Protein AF-A0A521FEJ8-F1 (afdb_monomer_lite)

pLDDT: mean 87.34, std 11.85, range [45.84, 98.75]

Organism: NCBI:txid686389

Structure (mmCIF, N/CA/C/O backbone):
data_AF-A0A521FEJ8-F1
#
_entry.id   AF-A0A521FEJ8-F1
#
loop_
_atom_site.group_PDB
_atom_site.id
_atom_site.type_symbol
_atom_site.label_atom_id
_atom_site.label_alt_id
_atom_site.label_comp_id
_atom_site.label_asym_id
_atom_site.label_entity_id
_atom_site.label_seq_id
_atom_site.pdbx_PDB_ins_code
_atom_site.Cartn_x
_atom_site.Cartn_y
_atom_site.Cartn_z
_atom_site.occupancy
_atom_site.B_iso_or_equiv
_atom_site.auth_seq_id
_atom_site.auth_comp_id
_atom_site.auth_asym_id
_atom_site.auth_atom_id
_atom_site.pdbx_PDB_model_num
ATOM 1 N N . MET A 1 1 ? 13.722 -21.629 2.566 1.00 54.31 1 MET A N 1
ATOM 2 C CA . MET A 1 1 ? 12.621 -22.321 1.866 1.00 54.31 1 MET A CA 1
ATOM 3 C C . MET A 1 1 ? 12.353 -21.639 0.532 1.00 54.31 1 MET A C 1
ATOM 5 O O . MET A 1 1 ? 12.164 -20.430 0.525 1.00 54.31 1 MET A O 1
ATOM 9 N N . ALA A 1 2 ? 12.322 -22.404 -0.556 1.00 74.06 2 ALA A N 1
ATOM 10 C CA . ALA A 1 2 ? 12.070 -21.953 -1.915 1.00 74.06 2 ALA A CA 1
ATOM 11 C C . ALA A 1 2 ? 10.689 -21.308 -2.023 1.00 74.06 2 ALA A C 1
ATOM 13 O O . ALA A 1 2 ? 9.806 -21.593 -1.206 1.00 74.06 2 ALA A O 1
ATOM 14 N N . TYR A 1 3 ? 10.480 -20.465 -3.036 1.00 86.44 3 TYR A N 1
ATOM 15 C CA . TYR A 1 3 ? 9.153 -19.925 -3.337 1.00 86.44 3 TYR A CA 1
ATOM 16 C C . TYR A 1 3 ? 8.088 -21.032 -3.392 1.00 86.44 3 TYR A C 1
ATOM 18 O O . TYR A 1 3 ? 8.299 -22.107 -3.963 1.00 86.44 3 TYR A O 1
ATOM 26 N N . ARG A 1 4 ? 6.902 -20.755 -2.843 1.00 90.31 4 ARG A N 1
ATOM 27 C CA . ARG A 1 4 ? 5.759 -21.670 -2.906 1.00 90.31 4 ARG A CA 1
ATOM 28 C C . ARG A 1 4 ? 5.108 -21.569 -4.284 1.00 90.31 4 ARG A C 1
ATOM 30 O O . ARG A 1 4 ? 4.279 -20.691 -4.519 1.00 90.31 4 ARG A O 1
ATOM 37 N N . ARG A 1 5 ? 5.475 -22.478 -5.189 1.00 91.31 5 ARG A N 1
ATOM 38 C CA . ARG A 1 5 ? 4.920 -22.562 -6.548 1.00 91.31 5 ARG A CA 1
ATOM 39 C C . ARG A 1 5 ? 3.644 -23.399 -6.581 1.00 91.31 5 ARG A C 1
ATOM 41 O O . ARG A 1 5 ? 3.703 -24.622 -6.573 1.00 91.31 5 ARG A O 1
ATOM 48 N N . THR A 1 6 ? 2.489 -22.740 -6.584 1.00 93.19 6 THR A N 1
ATOM 49 C CA . THR A 1 6 ? 1.164 -23.392 -6.485 1.00 93.19 6 THR A CA 1
ATOM 50 C C . THR A 1 6 ? 0.128 -22.633 -7.302 1.00 9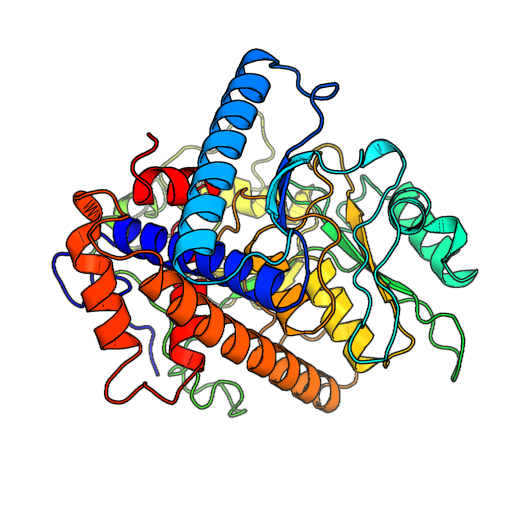3.19 6 THR A C 1
ATOM 52 O O . THR A 1 6 ? 0.289 -21.435 -7.519 1.00 93.19 6 THR A O 1
ATOM 55 N N . SER A 1 7 ? -0.930 -23.310 -7.761 1.00 91.19 7 SER A N 1
ATOM 56 C CA . SER A 1 7 ? -1.916 -22.687 -8.664 1.00 91.19 7 SER A CA 1
ATOM 57 C C . SER A 1 7 ? -2.621 -21.478 -8.033 1.00 91.19 7 SER A C 1
ATOM 59 O O . SER A 1 7 ? -2.854 -20.491 -8.727 1.00 91.19 7 SER A O 1
ATOM 61 N N . GLY A 1 8 ? -2.920 -21.547 -6.729 1.00 94.12 8 GLY A N 1
ATOM 62 C CA . GLY A 1 8 ? -3.510 -20.471 -5.935 1.00 94.12 8 GLY A CA 1
ATOM 63 C C . GLY A 1 8 ? -2.588 -19.956 -4.819 1.00 94.12 8 GLY A C 1
ATOM 64 O O . GLY A 1 8 ? -1.640 -20.612 -4.385 1.00 94.12 8 GLY A O 1
ATOM 65 N N . ILE A 1 9 ? -2.899 -18.770 -4.305 1.00 95.69 9 ILE A N 1
ATOM 66 C CA . ILE A 1 9 ? -2.306 -18.183 -3.096 1.00 95.69 9 ILE A CA 1
ATOM 67 C C . ILE A 1 9 ? -2.738 -18.944 -1.826 1.00 95.69 9 ILE A C 1
ATOM 69 O O . ILE A 1 9 ? -1.960 -19.048 -0.883 1.00 95.69 9 ILE A O 1
ATOM 73 N N . LEU A 1 10 ? -3.950 -19.493 -1.781 1.00 94.44 10 LEU A N 1
ATOM 74 C CA . LEU A 1 10 ? -4.471 -20.249 -0.635 1.00 94.44 10 LEU A CA 1
ATOM 75 C C . LEU A 1 10 ? -4.538 -21.752 -0.899 1.00 94.44 10 LEU A C 1
ATOM 77 O O . LEU A 1 10 ? -4.493 -22.542 0.042 1.00 94.44 10 LEU A O 1
ATOM 81 N N . THR A 1 11 ? -4.653 -22.155 -2.163 1.00 90.69 11 THR A N 1
ATOM 82 C CA . THR A 1 11 ? -4.883 -23.550 -2.546 1.00 90.69 11 THR A CA 1
ATOM 83 C C . THR A 1 11 ? -3.835 -24.070 -3.528 1.00 90.69 11 THR A C 1
ATOM 85 O O . THR A 1 11 ? -3.294 -23.345 -4.363 1.00 90.69 11 THR A O 1
ATOM 88 N N . ASP A 1 12 ? -3.549 -25.370 -3.448 1.00 84.75 12 ASP A N 1
ATOM 89 C CA . ASP A 1 12 ? -2.502 -25.988 -4.267 1.00 84.75 12 ASP A CA 1
ATOM 90 C C . ASP A 1 12 ? -2.942 -26.247 -5.725 1.00 84.75 12 ASP A C 1
ATOM 92 O O . ASP A 1 12 ? -2.097 -26.338 -6.620 1.00 84.75 12 ASP A O 1
ATOM 96 N N . GLY A 1 13 ? -4.252 -26.312 -6.011 1.00 79.12 13 GLY A N 1
ATOM 97 C CA . GLY A 1 13 ? -4.770 -26.612 -7.351 1.00 79.12 13 GLY A CA 1
ATOM 98 C C . GLY A 1 13 ? -6.197 -26.126 -7.619 1.00 79.12 13 GLY A C 1
ATOM 99 O O . GLY A 1 13 ? -7.051 -26.161 -6.738 1.00 79.12 13 GLY A O 1
ATOM 100 N N . GLY A 1 14 ? -6.462 -25.727 -8.869 1.00 71.38 14 GLY A N 1
ATOM 101 C CA . GLY A 1 14 ? -7.812 -25.482 -9.402 1.00 71.38 14 GLY A CA 1
ATOM 102 C C . GLY A 1 14 ? -8.480 -24.152 -9.031 1.00 71.38 14 GLY A C 1
ATOM 103 O O . GLY A 1 14 ? -9.570 -23.894 -9.537 1.00 71.38 14 GLY A O 1
ATOM 104 N N . ALA A 1 15 ? -7.857 -23.316 -8.197 1.00 79.00 15 ALA A N 1
ATOM 105 C CA . ALA A 1 15 ? -8.370 -21.989 -7.858 1.00 79.00 15 ALA A CA 1
ATOM 106 C C . ALA A 1 15 ? -7.774 -20.880 -8.734 1.00 79.00 15 ALA A C 1
ATOM 108 O O . ALA A 1 15 ? -6.679 -21.014 -9.281 1.00 79.00 15 ALA A O 1
ATOM 109 N N . ASP A 1 16 ? -8.508 -19.772 -8.837 1.00 93.94 16 ASP A N 1
ATOM 110 C CA . ASP A 1 16 ? -8.041 -18.537 -9.462 1.00 93.94 16 ASP A CA 1
ATOM 111 C C . ASP A 1 16 ? -7.324 -17.676 -8.402 1.00 93.94 16 ASP A C 1
ATOM 113 O O . ASP A 1 16 ? -7.986 -17.156 -7.494 1.00 93.94 16 ASP A O 1
ATOM 117 N N . PRO A 1 17 ? -5.995 -17.473 -8.496 1.00 95.69 17 PRO A N 1
ATOM 118 C CA . PRO A 1 17 ? -5.260 -16.664 -7.526 1.00 95.69 17 PRO A CA 1
ATOM 119 C C . PRO A 1 17 ? -5.724 -15.206 -7.496 1.00 95.69 17 PRO A C 1
ATOM 121 O O . PRO A 1 17 ? -5.493 -14.521 -6.501 1.00 95.69 17 PRO A O 1
ATOM 124 N N . LYS A 1 18 ? -6.410 -14.711 -8.536 1.00 96.75 18 LYS A N 1
ATOM 125 C CA . LYS A 1 18 ? -7.034 -13.386 -8.500 1.00 96.75 18 LYS A CA 1
ATOM 126 C C . LYS A 1 18 ? -8.193 -13.337 -7.509 1.00 96.75 18 LYS A C 1
ATOM 128 O O . LYS A 1 18 ? -8.285 -12.368 -6.757 1.00 96.75 18 LYS A O 1
ATOM 133 N N . LEU A 1 19 ? -9.042 -14.367 -7.477 1.00 97.50 19 LEU A N 1
ATOM 134 C CA . LEU A 1 19 ? -10.151 -14.440 -6.522 1.00 97.50 19 LEU A CA 1
ATOM 135 C C . LEU A 1 19 ? -9.631 -14.551 -5.085 1.00 97.50 19 LEU A C 1
ATOM 137 O O . LEU A 1 19 ? -10.103 -13.852 -4.191 1.00 97.50 19 LEU A O 1
ATOM 141 N N . GLU A 1 20 ? -8.607 -15.374 -4.871 1.00 98.00 20 GLU A N 1
ATOM 142 C CA . GLU A 1 20 ? -7.985 -15.514 -3.555 1.00 98.00 20 GLU A CA 1
ATOM 143 C C . GLU A 1 20 ? -7.291 -14.214 -3.112 1.00 98.00 20 GLU A C 1
ATOM 145 O O . GLU A 1 20 ? -7.468 -13.788 -1.970 1.00 98.00 20 GLU A O 1
ATOM 150 N N . ALA A 1 21 ? -6.572 -13.528 -4.012 1.00 98.31 21 ALA A N 1
ATOM 151 C CA . ALA A 1 21 ? -5.960 -12.229 -3.727 1.00 98.31 21 ALA A CA 1
ATOM 152 C C . ALA A 1 21 ? -7.004 -11.163 -3.360 1.00 98.31 21 ALA A C 1
ATOM 154 O O . ALA A 1 21 ? -6.829 -10.426 -2.389 1.00 98.31 21 ALA A O 1
ATOM 155 N N . ASP A 1 22 ? -8.106 -11.095 -4.111 1.00 98.56 22 ASP A N 1
ATOM 156 C CA . ASP A 1 22 ? -9.224 -10.197 -3.824 1.00 98.56 22 ASP A CA 1
ATOM 157 C C . ASP A 1 22 ? -9.793 -10.429 -2.427 1.00 98.56 22 ASP A C 1
ATOM 159 O O . ASP A 1 22 ? -9.964 -9.473 -1.667 1.00 98.56 22 ASP A O 1
ATOM 163 N N . TYR A 1 23 ? -10.045 -11.692 -2.077 1.00 98.44 23 TYR A N 1
ATOM 164 C CA . TYR A 1 23 ? -10.584 -12.056 -0.774 1.00 98.44 23 TYR A CA 1
ATOM 165 C C . TYR A 1 23 ? -9.613 -11.722 0.366 1.00 98.44 23 TYR A C 1
ATOM 167 O O . TYR A 1 23 ? -10.030 -11.125 1.357 1.00 98.44 23 TYR A O 1
ATOM 175 N N . ILE A 1 24 ? -8.317 -12.032 0.225 1.00 98.69 24 ILE A N 1
ATOM 176 C CA . ILE A 1 24 ? -7.289 -11.700 1.229 1.00 98.69 24 ILE A CA 1
ATOM 177 C C . ILE A 1 24 ? -7.232 -10.185 1.464 1.00 98.69 24 ILE A C 1
ATOM 179 O O . ILE A 1 24 ? -7.249 -9.737 2.613 1.00 98.69 24 ILE A O 1
ATOM 183 N N . VAL A 1 25 ? -7.201 -9.381 0.396 1.00 98.69 25 VAL A N 1
ATOM 184 C CA . VAL A 1 25 ? -7.160 -7.914 0.512 1.00 98.69 25 VAL A CA 1
ATOM 185 C C . VAL A 1 25 ? -8.455 -7.372 1.120 1.00 98.69 25 VAL A C 1
ATOM 187 O O . VAL A 1 25 ? -8.401 -6.521 2.010 1.00 98.69 25 VAL A O 1
ATOM 190 N N . ALA A 1 26 ? -9.619 -7.877 0.705 1.00 98.62 26 ALA A N 1
ATOM 191 C CA . ALA A 1 26 ? -10.900 -7.471 1.276 1.00 98.62 26 ALA A CA 1
ATOM 192 C C . ALA A 1 26 ? -10.999 -7.817 2.770 1.00 98.62 26 ALA A C 1
ATOM 194 O O . ALA A 1 26 ? -11.415 -6.971 3.565 1.00 98.62 26 ALA A O 1
ATOM 195 N N . ALA A 1 27 ? -10.553 -9.012 3.170 1.00 98.69 27 ALA A N 1
ATOM 196 C CA . ALA A 1 27 ? -10.467 -9.411 4.570 1.00 98.69 27 ALA A CA 1
ATOM 197 C C . ALA A 1 27 ? -9.534 -8.479 5.350 1.00 98.69 27 ALA A C 1
ATOM 199 O O . ALA A 1 27 ? -9.906 -7.996 6.416 1.00 98.69 27 ALA A O 1
ATOM 200 N N . ALA A 1 28 ? -8.364 -8.139 4.809 1.00 98.75 28 ALA A N 1
ATOM 201 C CA . ALA A 1 28 ? -7.461 -7.200 5.464 1.00 98.75 28 ALA A CA 1
ATOM 202 C C . ALA A 1 28 ? -8.104 -5.811 5.650 1.00 98.75 28 ALA A C 1
ATOM 204 O O . ALA A 1 28 ? -8.001 -5.243 6.734 1.00 98.75 28 ALA A O 1
ATOM 205 N N . ILE A 1 29 ? -8.818 -5.285 4.649 1.00 98.75 29 ILE A N 1
ATOM 206 C CA . ILE A 1 29 ? -9.489 -3.970 4.706 1.00 98.75 29 ILE A CA 1
ATOM 207 C C . ILE A 1 29 ? -10.642 -3.956 5.716 1.00 98.75 29 ILE A C 1
ATOM 209 O O . ILE A 1 29 ? -10.731 -3.045 6.548 1.00 98.75 29 ILE A O 1
ATOM 213 N N . VAL A 1 30 ? -11.517 -4.963 5.678 1.00 98.69 30 VAL A N 1
ATOM 214 C CA . VAL A 1 30 ? -12.636 -5.091 6.625 1.00 98.69 30 VAL A CA 1
ATOM 215 C C . VAL A 1 30 ? -12.107 -5.293 8.042 1.00 98.69 30 VAL A C 1
ATOM 217 O O . VAL A 1 30 ? -12.527 -4.600 8.968 1.00 98.69 30 VAL A O 1
ATOM 220 N N . GLY A 1 31 ? -11.132 -6.186 8.206 1.00 98.56 31 GLY A N 1
ATOM 221 C CA . GLY A 1 31 ? -10.492 -6.456 9.484 1.00 98.56 31 GLY A CA 1
ATOM 222 C C . GLY A 1 31 ? -9.792 -5.235 10.065 1.00 98.56 31 GLY A C 1
ATOM 223 O O . GLY A 1 31 ? -10.007 -4.914 11.229 1.00 98.56 31 GLY A O 1
ATOM 224 N N . HIS A 1 32 ? -9.023 -4.507 9.252 1.00 98.50 32 HIS A N 1
ATOM 225 C CA . HIS A 1 32 ? -8.397 -3.248 9.648 1.00 98.50 32 HIS A CA 1
ATOM 226 C C . HIS A 1 32 ? -9.447 -2.256 10.144 1.00 98.50 32 HIS A C 1
ATOM 228 O O . HIS A 1 32 ? -9.278 -1.673 11.211 1.00 98.50 32 HIS A O 1
ATOM 234 N N . SER A 1 33 ? -10.557 -2.115 9.415 1.00 98.38 33 SER A N 1
ATOM 235 C CA . SER A 1 33 ? -11.626 -1.186 9.786 1.00 98.38 33 SER A CA 1
ATOM 236 C C . SER A 1 33 ? -12.229 -1.527 11.153 1.00 98.38 33 SER A C 1
ATOM 238 O O . SER A 1 33 ? -12.376 -0.653 12.004 1.00 98.38 33 SER A O 1
ATOM 240 N N . ILE A 1 34 ? -12.512 -2.810 11.399 1.00 98.50 34 ILE A N 1
ATOM 241 C CA . ILE A 1 34 ? -13.022 -3.297 12.690 1.00 98.50 34 ILE A CA 1
ATOM 242 C C . ILE A 1 34 ? -12.008 -3.047 13.814 1.00 98.50 34 ILE A C 1
ATOM 244 O O . ILE A 1 34 ? -12.387 -2.615 14.902 1.00 98.50 34 ILE A O 1
ATOM 248 N N . GLU A 1 35 ? -10.720 -3.303 13.574 1.00 98.00 35 GLU A N 1
ATOM 249 C CA . GLU A 1 35 ? -9.681 -3.092 14.585 1.00 98.00 35 GLU A CA 1
ATOM 250 C C . GLU A 1 35 ? -9.444 -1.610 14.906 1.00 98.00 35 GLU A C 1
ATOM 252 O O . GLU A 1 35 ? -9.177 -1.289 16.063 1.00 98.00 35 GLU A O 1
ATOM 257 N N . GLN A 1 36 ? -9.587 -0.707 13.932 1.00 96.62 36 GLN A N 1
ATOM 258 C CA . GLN A 1 36 ? -9.546 0.739 14.178 1.00 96.62 36 GLN A CA 1
ATOM 259 C C . GLN A 1 36 ? -10.741 1.205 15.014 1.00 96.62 36 GLN A C 1
ATOM 261 O O . GLN A 1 36 ? -10.558 1.920 15.997 1.00 96.62 36 GLN A O 1
ATOM 266 N N . ILE A 1 37 ? -11.949 0.724 14.714 1.00 97.31 37 ILE A N 1
ATOM 267 C CA . ILE A 1 37 ? -13.138 1.061 15.509 1.00 97.31 37 ILE A CA 1
ATOM 268 C C . ILE A 1 37 ? -13.007 0.535 16.945 1.00 97.31 37 ILE A C 1
ATOM 270 O O . ILE A 1 37 ? -13.314 1.256 17.889 1.00 97.31 37 ILE A O 1
ATOM 274 N N . ARG A 1 38 ? -12.471 -0.679 17.143 1.00 96.19 38 ARG A N 1
ATOM 275 C CA . ARG A 1 38 ? -12.137 -1.201 18.487 1.00 96.19 38 ARG A CA 1
ATOM 276 C C . ARG A 1 38 ? -11.130 -0.327 19.236 1.00 96.19 38 ARG A C 1
ATOM 278 O O . ARG A 1 38 ? -11.119 -0.338 20.465 1.00 96.19 38 ARG A O 1
ATOM 285 N N . ALA A 1 39 ? -10.279 0.392 18.510 1.00 93.44 39 ALA A N 1
ATOM 286 C CA . ALA A 1 39 ? -9.331 1.355 19.055 1.00 93.44 39 ALA A CA 1
ATOM 287 C C . ALA A 1 39 ? -9.928 2.767 19.224 1.00 93.44 39 ALA A C 1
ATOM 289 O O . ALA A 1 39 ? -9.187 3.691 19.548 1.00 93.44 39 ALA A O 1
ATOM 290 N N . ASN A 1 40 ? -11.245 2.935 19.052 1.00 94.38 40 ASN A N 1
ATOM 291 C CA . ASN A 1 40 ? -11.958 4.215 19.081 1.00 94.38 40 ASN A CA 1
ATOM 292 C C . ASN A 1 40 ? -11.496 5.203 17.998 1.00 94.38 40 ASN A C 1
ATOM 294 O O . ASN A 1 40 ? -11.387 6.407 18.237 1.00 94.38 40 ASN A O 1
ATOM 298 N N . VAL A 1 41 ? -11.203 4.688 16.802 1.00 92.56 41 VAL A N 1
ATOM 299 C CA . VAL A 1 41 ? -10.754 5.477 15.651 1.00 92.56 41 VAL A CA 1
ATOM 300 C C . VAL A 1 41 ? -11.760 5.343 14.509 1.00 92.56 41 VAL A C 1
ATOM 302 O O . VAL A 1 41 ? -12.119 4.235 14.105 1.00 92.56 41 VAL A O 1
ATOM 305 N N . ASP A 1 42 ? -12.205 6.482 13.973 1.00 94.25 42 ASP A N 1
ATOM 306 C CA . ASP A 1 42 ? -13.001 6.515 12.745 1.00 94.25 42 ASP A CA 1
ATOM 307 C C . ASP A 1 42 ? -12.165 6.086 11.540 1.00 94.25 42 ASP A C 1
ATOM 309 O O . ASP A 1 42 ? -11.011 6.484 11.380 1.00 94.25 42 ASP A O 1
ATOM 313 N N . VAL A 1 43 ? -12.782 5.336 10.633 1.00 95.88 43 VAL A N 1
ATOM 314 C CA . VAL A 1 43 ? -12.124 4.864 9.416 1.00 95.88 43 VAL A CA 1
ATOM 315 C C . VAL A 1 43 ? -12.597 5.701 8.242 1.00 95.88 43 VAL A C 1
ATOM 317 O O . VAL A 1 43 ? -13.779 5.700 7.892 1.00 95.88 43 VAL A O 1
ATOM 320 N N . GLN A 1 44 ? -11.664 6.393 7.596 1.00 95.56 44 GLN A N 1
ATOM 321 C CA . GLN A 1 44 ? -11.921 7.098 6.347 1.00 95.56 44 GLN A CA 1
ATOM 322 C C . GLN A 1 44 ? -11.093 6.498 5.213 1.00 95.56 44 GLN A C 1
ATOM 324 O O . GLN A 1 44 ? -9.864 6.473 5.274 1.00 95.56 44 GLN A O 1
ATOM 329 N N . PHE A 1 45 ? -11.774 6.091 4.143 1.00 96.56 45 PHE A N 1
ATOM 330 C CA . PHE A 1 45 ? -11.135 5.827 2.860 1.00 96.56 45 PHE A CA 1
ATOM 331 C C . PHE A 1 45 ? -11.267 7.062 1.977 1.00 96.56 45 PHE A C 1
ATOM 333 O O . PHE A 1 45 ? -12.369 7.501 1.650 1.00 96.56 45 PHE A O 1
ATOM 340 N N . SER A 1 46 ? -10.127 7.628 1.616 1.00 93.31 46 SER A N 1
ATOM 341 C CA . SER A 1 46 ? -9.989 8.877 0.892 1.00 93.31 46 SER A CA 1
ATOM 342 C C . SER A 1 46 ? -9.772 8.650 -0.603 1.00 93.31 46 SER A C 1
ATOM 344 O O . SER A 1 46 ? -9.109 7.698 -1.020 1.00 93.31 46 SER A O 1
ATOM 346 N N . MET A 1 47 ? -10.274 9.574 -1.416 1.00 90.50 47 MET A N 1
ATOM 347 C CA . MET A 1 47 ? -9.868 9.753 -2.812 1.00 90.50 47 MET A CA 1
ATOM 348 C C . MET A 1 47 ? -9.425 11.196 -3.078 1.00 90.50 47 MET A C 1
ATOM 350 O O . MET A 1 47 ? -9.442 12.035 -2.177 1.00 90.50 47 MET A O 1
ATOM 354 N N . GLU A 1 48 ? -8.990 11.476 -4.303 1.00 83.88 48 GLU A N 1
ATOM 355 C CA . GLU A 1 48 ? -8.605 12.828 -4.728 1.00 83.88 48 GLU A CA 1
ATOM 356 C C . GLU A 1 48 ? -9.794 13.800 -4.622 1.00 83.88 48 GLU A C 1
ATOM 358 O O . GLU A 1 48 ? -10.926 13.382 -4.884 1.00 83.88 48 GLU A O 1
ATOM 363 N N . PRO A 1 49 ? -9.582 15.075 -4.252 1.00 81.25 49 PRO A N 1
ATOM 364 C CA . PRO A 1 49 ? -10.630 16.097 -4.283 1.00 81.25 49 PRO A CA 1
ATOM 365 C C . PRO A 1 49 ? -11.241 16.297 -5.686 1.00 81.25 49 PRO A C 1
ATOM 367 O O . PRO A 1 49 ? -10.567 16.132 -6.704 1.00 81.25 49 PRO A O 1
ATOM 370 N N . SER A 1 50 ? -12.530 16.659 -5.758 1.00 72.81 50 SER A N 1
ATOM 371 C CA . SER A 1 50 ? -13.279 16.794 -7.025 1.00 72.81 50 SER A CA 1
ATOM 372 C C . SER A 1 50 ? -12.748 17.881 -7.950 1.00 72.81 50 SER A C 1
ATOM 374 O O . SER A 1 50 ? -12.770 17.718 -9.171 1.00 72.81 50 SER A O 1
ATOM 376 N N . ASP A 1 51 ? -12.266 18.979 -7.368 1.00 63.19 51 ASP A N 1
ATOM 377 C CA . ASP A 1 51 ? -11.870 20.201 -8.080 1.00 63.19 51 ASP A CA 1
ATOM 378 C C . ASP A 1 51 ? -10.610 19.997 -8.941 1.00 63.19 51 ASP A C 1
ATOM 380 O O . ASP A 1 51 ? -10.177 20.888 -9.671 1.00 63.19 51 ASP A O 1
ATOM 384 N N . GLU A 1 52 ? -10.037 18.795 -8.885 1.00 58.78 52 GLU A N 1
ATOM 385 C CA . GLU A 1 52 ? -8.752 18.435 -9.464 1.00 58.78 52 GLU A CA 1
ATOM 386 C C . GLU A 1 52 ? -8.857 17.427 -10.614 1.00 58.78 52 GLU A C 1
ATOM 388 O O . GLU A 1 52 ? -7.855 17.134 -11.270 1.00 58.78 52 GLU A O 1
ATOM 393 N N . MET A 1 53 ? -10.053 16.901 -10.906 1.00 63.31 53 MET A N 1
ATOM 394 C CA . MET A 1 53 ? -10.206 15.874 -11.933 1.00 63.31 53 MET A CA 1
ATOM 395 C C . MET A 1 53 ? -10.627 16.438 -13.298 1.00 63.31 53 MET A C 1
ATOM 397 O O . MET A 1 53 ? -11.739 16.947 -13.442 1.00 63.31 53 MET A O 1
ATOM 401 N N . PRO A 1 54 ? -9.844 16.205 -14.375 1.00 63.59 54 PRO A N 1
ATOM 402 C CA . PRO A 1 54 ? -10.236 16.575 -15.740 1.00 63.59 54 PRO A CA 1
ATOM 403 C C . PRO A 1 54 ? -11.445 15.776 -16.266 1.00 63.59 54 PRO A C 1
ATOM 405 O O . PRO A 1 54 ? -11.919 16.019 -17.374 1.00 63.59 54 PRO A O 1
ATOM 408 N N . ARG A 1 55 ? -11.937 14.791 -15.499 1.00 79.19 55 ARG A N 1
ATOM 409 C CA . ARG A 1 55 ? -13.080 13.931 -15.833 1.00 79.19 55 ARG A CA 1
ATOM 410 C C . ARG A 1 55 ? -14.056 13.838 -14.648 1.00 79.19 55 ARG A C 1
ATOM 412 O O . ARG A 1 55 ? -14.006 12.840 -13.924 1.00 79.19 55 ARG A O 1
ATOM 419 N N . PRO A 1 56 ? -14.961 14.818 -14.465 1.00 82.12 56 PRO A N 1
ATOM 420 C CA . PRO A 1 56 ? -15.908 14.839 -13.342 1.00 82.12 56 PRO A CA 1
ATOM 421 C C . PRO A 1 56 ? -16.818 13.600 -13.296 1.00 82.12 56 PRO A C 1
ATOM 423 O O . PRO A 1 56 ? -17.127 13.099 -12.217 1.00 82.12 56 PRO A O 1
ATOM 426 N N . ASP A 1 57 ? -17.164 13.022 -14.449 1.00 87.69 57 ASP A N 1
ATOM 427 C CA . ASP A 1 57 ? -17.969 11.791 -14.521 1.00 87.69 57 ASP A CA 1
ATOM 428 C C . ASP A 1 57 ? -17.202 10.553 -14.035 1.00 87.69 57 ASP A C 1
ATOM 430 O O . ASP A 1 57 ? -17.780 9.587 -13.534 1.00 87.69 57 ASP A O 1
ATOM 434 N N . LYS A 1 58 ? -15.875 10.537 -14.223 1.00 88.25 58 LYS A N 1
ATOM 435 C CA . LYS A 1 58 ? -15.025 9.473 -13.681 1.00 88.25 58 LYS A CA 1
ATOM 436 C C . LYS A 1 58 ? -14.936 9.625 -12.167 1.00 88.25 58 LYS A C 1
ATOM 438 O O . LYS A 1 58 ? -15.162 8.644 -11.470 1.00 88.25 58 LYS A O 1
ATOM 443 N N . TRP A 1 59 ? -14.679 10.842 -11.691 1.00 90.00 59 TRP A N 1
ATOM 444 C CA . TRP A 1 59 ? -14.619 11.142 -10.264 1.00 90.00 59 TRP A CA 1
ATOM 445 C C . TRP A 1 59 ? -15.918 10.760 -9.547 1.00 90.00 59 TRP A C 1
ATOM 447 O O . TRP A 1 59 ? -15.878 10.005 -8.585 1.00 90.00 59 TRP A O 1
ATOM 457 N N . SER A 1 60 ? -17.071 11.186 -10.075 1.00 91.69 60 SER A N 1
ATOM 458 C CA . SER A 1 60 ? -18.385 10.926 -9.465 1.00 91.69 60 SER A CA 1
ATOM 459 C C . SER A 1 60 ? -18.682 9.430 -9.356 1.00 91.69 60 SER A C 1
ATOM 461 O O . SER A 1 60 ? -19.130 8.961 -8.317 1.00 91.69 60 SER A O 1
ATOM 463 N N . ARG A 1 61 ? -18.357 8.649 -10.397 1.00 93.00 61 ARG A N 1
ATOM 464 C CA . ARG A 1 61 ? -18.500 7.188 -10.342 1.00 93.00 61 ARG A CA 1
ATOM 465 C C . ARG A 1 61 ? -17.591 6.562 -9.293 1.00 93.00 61 ARG A C 1
ATOM 467 O O . ARG A 1 61 ? -18.040 5.697 -8.556 1.00 93.00 61 ARG A O 1
ATOM 474 N N . GLU A 1 62 ? -16.328 6.974 -9.225 1.00 92.81 62 GLU A N 1
ATOM 475 C CA . GLU A 1 62 ? -15.403 6.453 -8.213 1.00 92.81 62 GLU A CA 1
ATOM 476 C C . GLU A 1 62 ? -15.831 6.831 -6.791 1.00 92.81 62 GLU A C 1
ATOM 478 O O . GLU A 1 62 ? -15.710 6.012 -5.880 1.00 92.81 62 GLU A O 1
ATOM 483 N N . TRP A 1 63 ? -16.380 8.032 -6.615 1.00 95.19 63 TRP A N 1
ATOM 484 C CA . TRP A 1 63 ? -16.947 8.495 -5.355 1.00 95.19 63 TRP A CA 1
ATOM 485 C C . TRP A 1 63 ? -18.130 7.627 -4.918 1.00 95.19 63 TRP A C 1
ATOM 487 O O . TRP A 1 63 ? -18.114 7.090 -3.810 1.00 95.19 63 TRP A O 1
ATOM 497 N N . ASP A 1 64 ? -19.102 7.397 -5.804 1.00 96.69 64 ASP A N 1
ATOM 498 C CA . ASP A 1 64 ? -20.245 6.519 -5.528 1.00 96.69 64 ASP A CA 1
ATOM 499 C C . ASP A 1 64 ? -19.781 5.095 -5.192 1.00 96.69 64 ASP A C 1
ATOM 501 O O . ASP A 1 64 ? -20.275 4.462 -4.254 1.00 96.69 64 ASP A O 1
ATOM 505 N N . GLN A 1 65 ? -18.788 4.592 -5.931 1.00 97.38 65 GLN A N 1
ATOM 506 C CA . GLN A 1 65 ? -18.211 3.273 -5.698 1.00 97.38 65 GLN A CA 1
ATOM 507 C C . GLN A 1 65 ? -17.558 3.159 -4.317 1.00 97.38 65 GLN A C 1
ATOM 509 O O . GLN A 1 65 ? -17.736 2.142 -3.639 1.00 97.38 65 GLN A O 1
ATOM 514 N N . LEU A 1 66 ? -16.820 4.193 -3.904 1.00 97.56 66 LEU A N 1
ATOM 515 C CA . LEU A 1 66 ? -16.160 4.276 -2.606 1.00 97.56 66 LEU A CA 1
ATOM 516 C C . LEU A 1 66 ? -17.170 4.409 -1.463 1.00 97.56 66 LEU A C 1
ATOM 518 O O . LEU A 1 66 ? -17.015 3.743 -0.442 1.00 97.56 66 LEU A O 1
ATOM 522 N N . GLN A 1 67 ? -18.226 5.209 -1.643 1.00 98.19 67 GLN A N 1
ATOM 523 C CA . GLN A 1 67 ? -19.311 5.344 -0.670 1.00 98.19 67 GLN A CA 1
ATOM 52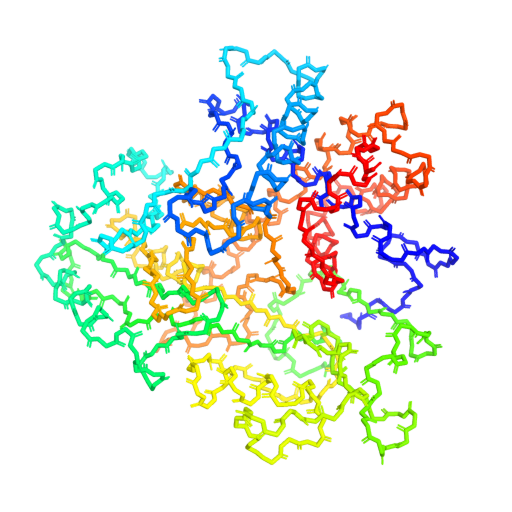4 C C . GLN A 1 67 ? -20.013 4.009 -0.413 1.00 98.19 67 GLN A C 1
ATOM 526 O O . GLN A 1 67 ? -20.184 3.626 0.744 1.00 98.19 67 GLN A O 1
ATOM 531 N N . GLN A 1 68 ? -20.369 3.276 -1.472 1.00 98.38 68 GLN A N 1
ATOM 532 C CA . GLN A 1 68 ? -21.001 1.958 -1.349 1.00 98.38 68 GLN A CA 1
ATOM 533 C C . GLN A 1 68 ? -20.096 0.960 -0.619 1.00 98.38 68 GLN A C 1
ATOM 535 O O . GLN A 1 68 ? -20.553 0.259 0.284 1.00 98.38 68 GLN A O 1
ATOM 540 N N . ALA A 1 69 ? -18.808 0.922 -0.977 1.00 98.44 69 ALA A N 1
ATOM 541 C CA . ALA A 1 69 ? -17.839 0.046 -0.327 1.00 98.44 69 ALA A CA 1
ATOM 542 C C . ALA A 1 69 ? -17.682 0.394 1.162 1.00 98.44 69 ALA A C 1
ATOM 544 O O . ALA A 1 69 ? -17.833 -0.482 2.010 1.00 98.44 69 ALA A O 1
ATOM 545 N N . ALA A 1 70 ? -17.462 1.670 1.499 1.00 98.50 70 ALA A N 1
ATOM 546 C CA . ALA A 1 70 ? -17.328 2.125 2.883 1.00 98.50 70 ALA A CA 1
ATOM 547 C C . ALA A 1 70 ? -18.589 1.829 3.712 1.00 98.50 70 ALA A C 1
ATOM 549 O O . ALA A 1 70 ? -18.487 1.331 4.832 1.00 98.50 70 ALA A O 1
ATOM 550 N N . GLN A 1 71 ? -19.778 2.058 3.142 1.00 98.44 71 GLN A N 1
ATOM 551 C CA . GLN A 1 71 ? -21.051 1.744 3.788 1.00 98.44 71 GLN A CA 1
ATOM 552 C C . GLN A 1 71 ? -21.178 0.245 4.081 1.00 98.44 71 GLN A C 1
ATOM 554 O O . GLN A 1 71 ? -21.540 -0.128 5.197 1.00 98.44 71 GLN A O 1
ATOM 559 N N . LYS A 1 72 ? -20.873 -0.622 3.108 1.00 98.44 72 LYS A N 1
ATOM 560 C CA . LYS A 1 72 ? -20.955 -2.077 3.286 1.00 98.44 72 LYS A CA 1
ATOM 561 C C . LYS A 1 72 ? -19.916 -2.584 4.293 1.00 98.44 72 LYS A C 1
ATOM 563 O O . LYS A 1 72 ? -20.266 -3.402 5.136 1.00 98.44 72 LYS A O 1
ATOM 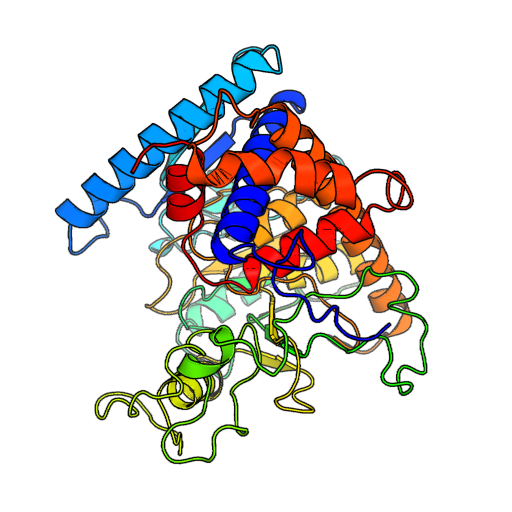568 N N . ILE A 1 73 ? -18.690 -2.052 4.291 1.00 98.62 73 ILE A N 1
ATOM 569 C CA . ILE A 1 73 ? -17.678 -2.363 5.319 1.00 98.62 73 ILE A CA 1
ATOM 570 C C . ILE A 1 73 ? -18.171 -1.942 6.711 1.00 98.62 73 ILE A C 1
ATOM 572 O O . ILE A 1 73 ? -18.068 -2.721 7.655 1.00 98.62 73 ILE A O 1
ATOM 576 N N . GLY A 1 74 ? -18.758 -0.748 6.846 1.00 98.19 74 GLY A N 1
ATOM 577 C CA . GLY A 1 74 ? -19.340 -0.281 8.108 1.00 98.19 74 GLY A CA 1
ATOM 578 C C . GLY A 1 74 ? -20.498 -1.155 8.602 1.00 98.19 74 GLY A C 1
ATOM 579 O O . GLY A 1 74 ? -20.605 -1.413 9.798 1.00 98.19 74 GLY A O 1
ATOM 580 N N . GLN A 1 75 ? -21.332 -1.670 7.691 1.00 98.06 75 GLN A N 1
ATOM 581 C CA . GLN A 1 75 ? -22.379 -2.642 8.027 1.00 98.06 75 GLN A CA 1
ATOM 582 C C . GLN A 1 75 ? -21.788 -3.952 8.553 1.00 98.06 75 GLN A C 1
ATOM 584 O O . GLN A 1 75 ? -22.267 -4.455 9.562 1.00 98.06 75 GLN A O 1
ATOM 589 N N . LEU A 1 76 ? -20.745 -4.481 7.905 1.00 98.06 76 LEU A N 1
ATOM 590 C CA . LEU A 1 76 ? -20.057 -5.690 8.369 1.00 98.06 76 LEU A CA 1
ATOM 591 C C . LEU A 1 76 ? -19.399 -5.476 9.736 1.00 98.06 76 LEU A C 1
ATOM 593 O O . LEU A 1 76 ? -19.515 -6.330 10.610 1.00 98.06 76 LEU A O 1
ATOM 597 N N . ALA A 1 77 ? -18.776 -4.317 9.959 1.00 97.81 77 ALA A N 1
ATOM 598 C CA . ALA A 1 77 ? -18.209 -3.976 11.259 1.00 97.81 77 ALA A CA 1
ATOM 599 C C . ALA A 1 77 ? -19.280 -3.951 12.363 1.00 97.81 77 ALA A C 1
ATOM 601 O O . ALA A 1 77 ? -19.072 -4.532 13.424 1.00 97.81 77 ALA A O 1
ATOM 602 N N . ALA A 1 78 ? -20.455 -3.379 12.088 1.00 97.38 78 ALA A N 1
ATOM 603 C CA . ALA A 1 78 ? -21.566 -3.328 13.039 1.00 97.38 78 ALA A CA 1
ATOM 604 C C . ALA A 1 78 ? -22.185 -4.704 13.366 1.00 97.38 78 ALA A C 1
ATOM 606 O O . ALA A 1 78 ? -22.894 -4.826 14.365 1.00 97.38 78 ALA A O 1
ATOM 607 N N . LEU A 1 79 ? -21.946 -5.733 12.542 1.00 95.81 79 LEU A N 1
ATOM 608 C CA . LEU A 1 79 ? -22.322 -7.116 12.864 1.00 95.81 79 LEU A CA 1
ATOM 609 C C . LEU A 1 79 ? -21.335 -7.767 13.845 1.00 95.81 79 LEU A C 1
ATOM 611 O O . LEU A 1 79 ? -21.735 -8.614 14.640 1.00 95.81 79 LEU A O 1
ATOM 615 N N . GLU A 1 80 ? -20.063 -7.367 13.801 1.00 95.75 80 GLU A N 1
ATOM 616 C CA . GLU A 1 80 ? -18.981 -7.962 14.594 1.00 95.75 80 GLU A CA 1
ATOM 617 C C . GLU A 1 80 ? -18.754 -7.269 15.943 1.00 95.75 80 GLU A C 1
ATOM 619 O O . GLU A 1 80 ? -18.273 -7.893 16.894 1.00 95.75 80 GLU A O 1
ATOM 624 N N . ILE A 1 81 ? -19.029 -5.966 16.027 1.00 96.75 81 ILE A N 1
ATOM 625 C CA . ILE A 1 81 ? -18.720 -5.142 17.199 1.00 96.75 81 ILE A CA 1
ATOM 626 C C . ILE A 1 81 ? -19.789 -4.081 17.466 1.00 96.75 81 ILE A C 1
ATOM 628 O O . ILE A 1 81 ? -20.516 -3.652 16.572 1.00 96.75 81 ILE A O 1
ATOM 632 N N . ASP A 1 82 ? -19.834 -3.604 18.712 1.00 96.12 82 ASP A N 1
ATOM 633 C CA . ASP A 1 82 ? -20.472 -2.326 19.020 1.00 96.12 82 ASP A CA 1
ATOM 634 C C . ASP A 1 82 ? -19.602 -1.200 18.453 1.00 96.12 82 ASP A C 1
ATOM 636 O O . ASP A 1 82 ? -18.437 -1.058 18.825 1.00 96.12 82 ASP A O 1
ATOM 640 N N . MET A 1 83 ? -20.171 -0.415 17.542 1.00 94.75 83 MET A N 1
ATOM 641 C CA . MET A 1 83 ? -19.471 0.672 16.863 1.00 94.75 83 MET A CA 1
ATOM 642 C C . MET A 1 83 ? -19.134 1.838 17.804 1.00 94.75 83 MET A C 1
ATOM 644 O O . MET A 1 83 ? -18.323 2.678 17.438 1.00 94.75 83 MET A O 1
ATOM 648 N N . GLN A 1 84 ? -19.767 1.942 18.983 1.00 93.19 84 GLN A N 1
ATOM 649 C CA . GLN A 1 84 ? -19.508 2.997 19.982 1.00 93.19 84 GLN A CA 1
ATOM 650 C C . GLN A 1 84 ? -19.578 4.439 19.434 1.00 93.19 84 GLN A C 1
ATOM 652 O O . GLN A 1 84 ? -18.970 5.360 19.971 1.00 93.19 84 GLN A O 1
ATOM 657 N N . GLY A 1 85 ? -20.359 4.653 18.370 1.00 94.12 85 GLY A N 1
ATOM 658 C CA . GLY A 1 85 ? -20.484 5.948 17.693 1.00 94.12 85 GLY A CA 1
ATOM 659 C C . GLY A 1 85 ? -19.430 6.223 16.615 1.00 94.12 85 GLY A C 1
ATOM 660 O O . GLY A 1 85 ? -19.549 7.236 15.930 1.00 94.12 85 GLY A O 1
ATOM 661 N N . HIS A 1 86 ? -18.463 5.326 16.419 1.00 97.12 86 HIS A N 1
ATOM 662 C CA . HIS A 1 86 ? -17.494 5.390 15.327 1.00 97.12 86 HIS A CA 1
ATOM 663 C C . HIS A 1 86 ? -18.073 4.872 14.011 1.00 97.12 86 HIS A C 1
ATOM 665 O O . HIS A 1 86 ? -19.098 4.182 13.974 1.00 97.12 86 HIS A O 1
ATOM 671 N N . SER A 1 87 ? -17.417 5.212 12.903 1.00 96.75 87 SER A N 1
ATOM 672 C CA . SER A 1 87 ? -17.920 4.898 11.566 1.00 96.75 87 SER A CA 1
ATOM 673 C C . SER A 1 87 ? -16.831 4.548 10.554 1.00 96.75 87 SER A C 1
ATOM 675 O O . SER A 1 87 ? -15.658 4.878 10.716 1.00 96.75 87 SER A O 1
ATOM 677 N N . VAL A 1 88 ? -17.261 3.887 9.475 1.00 97.94 88 VAL A N 1
ATOM 678 C CA . VAL A 1 88 ? -16.483 3.715 8.244 1.00 97.94 88 VAL A CA 1
ATOM 679 C C . VAL A 1 88 ? -17.109 4.605 7.180 1.00 97.94 88 VAL A C 1
ATOM 681 O O . VAL A 1 88 ? -18.307 4.495 6.908 1.00 97.94 88 VAL A O 1
ATOM 684 N N . ARG A 1 89 ? -16.323 5.502 6.582 1.00 97.44 89 ARG A N 1
ATOM 685 C CA . ARG A 1 89 ? -16.821 6.488 5.615 1.00 97.44 89 ARG A CA 1
ATOM 686 C C . ARG A 1 89 ? -15.884 6.687 4.431 1.00 97.44 89 ARG A C 1
ATOM 688 O O . ARG A 1 89 ? -14.674 6.502 4.524 1.00 97.44 89 ARG A O 1
ATOM 695 N N . ALA A 1 90 ? -16.466 7.104 3.314 1.00 96.81 90 ALA A N 1
ATOM 696 C CA . ALA A 1 90 ? -15.714 7.688 2.214 1.00 96.81 90 ALA A CA 1
ATOM 697 C C . ALA A 1 90 ? -15.381 9.154 2.535 1.00 96.81 90 ALA A C 1
ATOM 699 O O . ALA A 1 90 ? -16.172 9.849 3.179 1.00 96.81 90 ALA A O 1
ATOM 700 N N . GLY A 1 91 ? -14.233 9.628 2.066 1.00 93.94 91 GLY A N 1
ATOM 701 C CA . GLY A 1 91 ? -13.809 11.017 2.199 1.00 93.94 91 GLY A CA 1
ATOM 702 C C . GLY A 1 91 ? -12.853 11.438 1.091 1.00 93.94 91 GLY A C 1
ATOM 703 O O . GLY A 1 91 ? -12.576 10.686 0.155 1.00 93.94 91 GLY A O 1
ATOM 704 N N . THR A 1 92 ? -12.343 12.656 1.193 1.00 90.94 92 THR A N 1
ATOM 705 C CA . THR A 1 92 ? -11.315 13.183 0.292 1.00 90.94 92 THR A CA 1
ATOM 706 C C . THR A 1 92 ? -10.025 13.415 1.064 1.00 90.94 92 THR A C 1
ATOM 708 O O . THR A 1 92 ? -10.056 13.757 2.248 1.00 90.94 92 THR A O 1
ATOM 711 N N . ALA A 1 93 ? -8.892 13.219 0.397 1.00 86.56 93 ALA A N 1
ATOM 712 C CA . ALA A 1 93 ? -7.593 13.606 0.929 1.00 86.56 93 ALA A CA 1
ATOM 713 C C . ALA A 1 93 ? -7.466 15.140 1.002 1.00 86.56 93 ALA A C 1
ATOM 715 O O . ALA A 1 93 ? -8.238 15.869 0.377 1.00 86.56 93 ALA A O 1
ATOM 716 N N . VAL A 1 94 ? -6.481 15.621 1.761 1.00 82.06 94 VAL A N 1
ATOM 717 C CA . VAL A 1 94 ? -6.064 17.029 1.722 1.00 82.06 94 VAL A CA 1
ATOM 718 C C . VAL A 1 94 ? -5.389 17.317 0.374 1.00 82.06 94 VAL A C 1
ATOM 720 O O . VAL A 1 94 ? -4.727 16.441 -0.184 1.00 82.06 94 VAL A O 1
ATOM 723 N N . ASP A 1 95 ? -5.569 18.533 -0.146 1.00 77.19 95 ASP A N 1
ATOM 724 C CA . ASP A 1 95 ? -4.919 18.983 -1.382 1.00 77.19 95 ASP A CA 1
ATOM 725 C C . ASP A 1 95 ? -3.392 19.048 -1.192 1.00 77.19 95 ASP A C 1
ATOM 727 O O . ASP A 1 95 ? -2.879 19.747 -0.318 1.00 77.19 95 ASP A O 1
ATOM 731 N N . HIS A 1 96 ? -2.664 18.307 -2.026 1.00 72.19 96 HIS A N 1
ATOM 732 C CA . HIS A 1 96 ? -1.204 18.223 -2.015 1.00 72.19 96 HIS A CA 1
ATOM 733 C C . HIS A 1 96 ? -0.532 19.522 -2.496 1.00 72.19 96 HIS A C 1
ATOM 735 O O . HIS A 1 96 ? 0.601 19.808 -2.106 1.00 72.19 96 HIS A O 1
ATOM 741 N N . LYS A 1 97 ? -1.215 20.350 -3.301 1.00 69.75 97 LYS A N 1
ATOM 742 C CA . LYS A 1 97 ? -0.648 21.562 -3.927 1.00 69.75 97 LYS A CA 1
ATOM 743 C C . LYS A 1 97 ? -0.292 22.657 -2.933 1.00 69.75 97 LYS A C 1
ATOM 745 O O . LYS A 1 97 ? 0.459 23.571 -3.270 1.00 69.75 97 LYS A O 1
ATOM 750 N N . THR A 1 98 ? -0.792 22.577 -1.702 1.00 65.31 98 THR A N 1
ATOM 751 C CA . THR A 1 98 ? -0.402 23.500 -0.631 1.00 65.31 98 THR A CA 1
ATOM 752 C C . THR A 1 98 ? 0.948 23.138 -0.005 1.00 65.31 98 THR A C 1
ATOM 754 O O . THR A 1 98 ? 1.443 23.883 0.834 1.00 65.31 98 THR A O 1
ATOM 757 N N . GLY A 1 99 ? 1.574 22.029 -0.420 1.00 69.75 99 GLY A N 1
ATOM 758 C CA . GLY A 1 99 ? 2.747 21.458 0.244 1.00 69.75 99 GLY A CA 1
ATOM 759 C C . GLY A 1 99 ? 2.382 20.594 1.450 1.00 69.75 99 GLY A C 1
ATOM 760 O O . GLY A 1 99 ? 3.210 20.417 2.343 1.00 69.75 99 GLY A O 1
ATOM 761 N N . ALA A 1 100 ? 1.148 20.094 1.486 1.00 76.31 100 ALA A N 1
ATOM 762 C CA . ALA A 1 100 ? 0.684 19.219 2.543 1.00 76.31 100 ALA A CA 1
ATOM 763 C C . ALA A 1 100 ? 1.459 17.888 2.552 1.00 76.31 100 ALA A C 1
ATOM 765 O O . ALA A 1 100 ? 1.960 17.428 1.522 1.00 76.31 100 ALA A O 1
ATOM 766 N N . VAL A 1 101 ? 1.551 17.273 3.728 1.00 82.25 101 VAL A N 1
ATOM 767 C CA . VAL A 1 101 ? 2.336 16.054 3.967 1.00 82.25 101 VAL A CA 1
ATOM 768 C C . VAL A 1 101 ? 1.513 14.970 4.648 1.00 82.25 101 VAL A C 1
ATOM 770 O O . VAL A 1 101 ? 0.568 15.241 5.386 1.00 82.25 101 VAL A O 1
ATOM 773 N N . ILE A 1 102 ? 1.897 13.717 4.448 1.00 79.44 102 ILE A N 1
ATOM 774 C CA . ILE A 1 102 ? 1.500 12.641 5.352 1.00 79.44 102 ILE A CA 1
ATOM 775 C C . ILE A 1 102 ? 2.480 12.670 6.522 1.00 79.44 102 ILE A C 1
ATOM 777 O O . ILE A 1 102 ? 3.689 12.726 6.316 1.00 79.44 102 ILE A O 1
ATOM 781 N N . VAL A 1 103 ? 1.962 12.642 7.747 1.00 82.81 103 VAL A N 1
ATOM 782 C CA . VAL A 1 103 ? 2.766 12.627 8.975 1.00 82.81 103 VAL A CA 1
ATOM 783 C C . VAL A 1 103 ? 2.536 11.298 9.673 1.00 82.81 103 VAL A C 1
ATOM 785 O O . VAL A 1 103 ? 1.392 10.934 9.941 1.00 82.81 103 VAL A O 1
ATOM 788 N N . GLY A 1 104 ? 3.609 10.570 9.967 1.00 75.00 104 GLY A N 1
ATOM 789 C CA . GLY A 1 104 ? 3.551 9.477 10.925 1.00 75.00 104 GLY A CA 1
ATOM 790 C C . GLY A 1 104 ? 3.872 10.030 12.306 1.00 75.00 104 GLY A C 1
ATOM 791 O O . GLY A 1 104 ? 4.949 10.576 12.506 1.00 75.00 104 GLY A O 1
ATOM 792 N N . VAL A 1 105 ? 2.988 9.852 13.283 1.00 74.56 105 VAL A N 1
ATOM 793 C CA . VAL A 1 105 ? 3.267 10.242 14.673 1.00 74.56 105 VAL A CA 1
ATOM 794 C C . VAL A 1 105 ? 3.332 9.005 15.549 1.00 74.56 105 VAL A C 1
ATOM 796 O O . VAL A 1 105 ? 2.431 8.177 15.479 1.00 74.56 105 VAL A O 1
ATOM 799 N N . TYR A 1 106 ? 4.384 8.874 16.365 1.00 72.12 106 TYR A N 1
ATOM 800 C CA . TYR A 1 106 ? 4.613 7.679 17.177 1.00 72.12 106 TYR A CA 1
ATOM 801 C C . TYR A 1 106 ? 3.705 7.645 18.415 1.00 72.12 106 TYR A C 1
ATOM 803 O O . TYR A 1 106 ? 4.108 8.010 19.523 1.00 72.12 106 TYR A O 1
ATOM 811 N N . GLY A 1 107 ? 2.470 7.175 18.237 1.00 64.81 107 GLY A N 1
ATOM 812 C CA . GLY A 1 107 ? 1.452 7.143 19.290 1.00 64.81 107 GLY A CA 1
ATOM 813 C C . GLY A 1 107 ? 1.852 6.307 20.513 1.00 64.81 107 GLY A C 1
ATOM 814 O O . GLY A 1 107 ? 1.451 6.616 21.633 1.00 64.81 107 GLY A O 1
ATOM 815 N N . LEU A 1 108 ? 2.713 5.294 20.344 1.00 67.56 108 LEU A N 1
ATOM 816 C CA . LEU A 1 108 ? 3.222 4.477 21.457 1.00 67.56 108 LEU A CA 1
ATOM 817 C C . LEU A 1 108 ? 4.147 5.250 22.410 1.00 67.56 108 LEU A C 1
ATOM 819 O O . LEU A 1 108 ? 4.290 4.857 23.567 1.00 67.56 108 LEU A O 1
ATOM 823 N N . ALA A 1 109 ? 4.741 6.358 21.960 1.00 64.81 109 ALA A N 1
ATOM 824 C CA . ALA A 1 109 ? 5.478 7.281 22.822 1.00 64.81 109 ALA A CA 1
ATOM 825 C C . ALA A 1 109 ? 4.584 8.353 23.473 1.00 64.81 109 ALA A C 1
ATOM 827 O O . ALA A 1 109 ? 5.100 9.247 24.141 1.00 64.81 109 ALA A O 1
ATOM 828 N N . GLY A 1 110 ? 3.259 8.258 23.318 1.00 73.12 110 GLY A N 1
ATOM 829 C CA . GLY A 1 110 ? 2.301 9.205 23.889 1.00 73.12 110 GLY A CA 1
ATOM 830 C C . GLY A 1 110 ? 2.168 10.507 23.103 1.00 73.12 110 GLY A C 1
ATOM 831 O O . GLY A 1 110 ? 1.660 11.484 23.647 1.00 73.12 110 GLY A O 1
ATOM 832 N N . HIS A 1 111 ? 2.629 10.536 21.850 1.00 78.25 111 HIS A N 1
ATOM 833 C CA . HIS A 1 111 ? 2.388 11.672 20.966 1.00 78.25 111 HIS A CA 1
ATOM 834 C C . HIS A 1 111 ? 0.948 11.656 20.458 1.00 78.25 111 HIS A C 1
ATOM 836 O O . HIS A 1 111 ? 0.425 10.607 20.076 1.00 78.25 111 HIS A O 1
ATOM 842 N N . GLU A 1 112 ? 0.323 12.830 20.451 1.00 79.81 112 GLU A N 1
ATOM 843 C CA . GLU A 1 112 ? -1.033 13.008 19.935 1.00 79.81 112 GLU A CA 1
ATOM 844 C C . GLU A 1 112 ? -1.068 12.816 18.409 1.00 79.81 112 GLU A C 1
ATOM 846 O O . GLU A 1 112 ? -0.101 13.169 17.731 1.00 79.81 112 GLU A O 1
ATOM 851 N N . PRO A 1 113 ? -2.166 12.288 17.839 1.00 77.81 113 PRO A N 1
ATOM 852 C CA . PRO A 1 113 ? -2.329 12.203 16.392 1.00 77.81 113 PRO A CA 1
ATOM 853 C C . PRO A 1 113 ? -2.170 13.575 15.715 1.00 77.81 113 PRO A C 1
ATOM 855 O O . PRO A 1 113 ? -2.597 14.584 16.285 1.00 77.81 113 PRO A O 1
ATOM 858 N N . PRO A 1 114 ? -1.619 13.627 14.488 1.00 80.31 114 PRO A N 1
ATOM 859 C CA . PRO A 1 114 ? -1.423 14.888 13.789 1.00 80.31 114 PRO A CA 1
ATOM 860 C C . PRO A 1 114 ? -2.772 15.542 13.471 1.00 80.31 114 PRO A C 1
ATOM 862 O O . PRO A 1 114 ? -3.735 14.881 13.068 1.00 80.31 114 PRO A O 1
ATOM 865 N N . THR A 1 115 ? -2.841 16.858 13.637 1.00 81.69 115 THR A N 1
ATOM 866 C CA . THR A 1 115 ? -4.017 17.653 13.286 1.00 81.69 115 THR A CA 1
ATOM 867 C C . THR A 1 115 ? -4.072 17.940 11.784 1.00 81.69 115 THR A C 1
ATOM 869 O O . THR A 1 115 ? -3.087 17.819 11.057 1.00 81.69 115 THR A O 1
ATOM 872 N N . GLU A 1 116 ? -5.231 18.388 11.291 1.00 78.94 116 GLU A N 1
ATOM 873 C CA . GLU A 1 116 ? -5.344 18.887 9.913 1.00 78.94 116 GLU A CA 1
ATOM 874 C C . GLU A 1 116 ? -4.407 20.080 9.639 1.00 78.94 116 GLU A C 1
ATOM 876 O O . GLU A 1 116 ? -3.953 20.256 8.507 1.00 78.94 116 GLU A O 1
ATOM 881 N N . GLY A 1 117 ? -4.084 20.870 10.671 1.00 79.38 117 GLY A N 1
ATOM 882 C CA . GLY A 1 117 ? -3.090 21.939 10.593 1.00 79.38 117 GLY A CA 1
ATOM 883 C C . GLY A 1 117 ? -1.690 21.393 10.331 1.00 79.38 117 GLY A C 1
ATOM 884 O O . GLY A 1 117 ? -1.038 21.857 9.403 1.00 79.38 117 GLY A O 1
ATOM 885 N N . ASP A 1 118 ? -1.288 20.355 11.064 1.00 81.38 118 ASP A N 1
ATOM 886 C CA . ASP A 1 118 ? 0.028 19.714 10.944 1.00 81.38 118 ASP A CA 1
ATOM 887 C C . ASP A 1 118 ? 0.245 19.144 9.532 1.00 81.38 118 ASP A C 1
ATOM 889 O O . ASP A 1 118 ? 1.339 19.203 8.977 1.00 81.38 118 ASP A O 1
ATOM 893 N N . ILE A 1 119 ? -0.828 18.623 8.929 1.00 83.50 119 ILE A N 1
ATOM 894 C CA . ILE A 1 119 ? -0.837 18.071 7.569 1.00 83.50 119 ILE A CA 1
ATOM 895 C C . ILE A 1 119 ? -0.718 19.173 6.520 1.00 83.50 119 ILE A C 1
ATOM 897 O O . ILE A 1 119 ? 0.047 19.032 5.569 1.00 83.50 119 ILE A O 1
ATOM 901 N N . ARG A 1 120 ? -1.513 20.244 6.646 1.00 83.31 120 ARG A N 1
ATOM 902 C CA . ARG A 1 120 ? -1.602 21.321 5.643 1.00 83.31 120 ARG A CA 1
ATOM 903 C C . ARG A 1 120 ? -0.440 22.301 5.706 1.00 83.31 120 ARG A C 1
ATOM 905 O O . ARG A 1 120 ? -0.089 22.864 4.672 1.00 83.31 120 ARG A O 1
ATOM 912 N N . HIS A 1 121 ? 0.092 22.499 6.907 1.00 82.12 121 HIS A N 1
ATOM 913 C CA . HIS A 1 121 ? 1.106 23.489 7.244 1.00 82.12 121 HIS A CA 1
ATOM 914 C C . HIS A 1 121 ? 2.224 22.855 8.083 1.00 82.12 121 HIS A C 1
ATOM 916 O O . HIS A 1 121 ? 2.438 23.261 9.234 1.00 82.12 121 HIS A O 1
ATOM 922 N N . PRO A 1 122 ? 2.939 21.845 7.546 1.00 85.12 122 PRO A N 1
ATOM 923 C CA . PRO A 1 122 ? 4.016 21.189 8.284 1.00 85.12 122 PRO A CA 1
ATOM 924 C C . PRO A 1 122 ? 5.098 22.174 8.732 1.00 85.12 122 PRO A C 1
ATOM 926 O O . PRO A 1 122 ? 5.716 21.968 9.773 1.00 85.12 122 PRO A O 1
ATOM 929 N N . GLU A 1 123 ? 5.275 23.290 8.022 1.00 82.94 123 GLU A N 1
ATOM 930 C CA . GLU A 1 123 ? 6.233 24.347 8.348 1.00 82.94 123 GLU A CA 1
ATOM 931 C C . GLU A 1 123 ? 6.070 24.955 9.748 1.00 82.94 123 GLU A C 1
ATOM 933 O O . GLU A 1 123 ? 6.998 25.556 10.282 1.00 82.94 123 GLU A O 1
ATOM 938 N N . HIS A 1 124 ? 4.896 24.820 10.369 1.00 84.88 124 HIS A N 1
ATOM 939 C CA . HIS A 1 124 ? 4.661 25.294 11.734 1.00 84.88 124 HIS A CA 1
ATOM 940 C C . HIS A 1 124 ? 5.137 24.313 12.813 1.00 84.88 124 HIS A C 1
ATOM 942 O O . HIS A 1 124 ? 5.197 24.681 13.987 1.00 84.88 124 HIS A O 1
ATOM 948 N N . HIS A 1 125 ? 5.470 23.084 12.418 1.00 85.44 125 HIS A N 1
ATOM 949 C CA . HIS A 1 125 ? 5.803 21.972 13.308 1.00 85.44 125 HIS A CA 1
ATOM 950 C C . HIS A 1 125 ? 7.202 21.402 13.054 1.00 85.44 125 HIS A C 1
ATOM 952 O O . HIS A 1 125 ? 7.722 20.672 13.898 1.00 85.44 125 HIS A O 1
ATOM 958 N N . LEU A 1 126 ? 7.819 21.753 11.924 1.00 89.50 126 LEU A N 1
ATOM 959 C CA . LEU A 1 126 ? 9.199 21.409 11.615 1.00 89.50 126 LEU A CA 1
ATOM 960 C C . LEU A 1 126 ? 10.185 22.233 12.453 1.00 89.50 126 LEU A C 1
ATOM 962 O O . LEU A 1 126 ? 9.975 23.408 12.755 1.00 89.50 126 LEU A O 1
ATOM 966 N N . SER A 1 127 ? 11.308 21.612 12.789 1.00 90.62 127 SER A N 1
ATOM 967 C CA . SER A 1 127 ? 12.489 22.294 13.304 1.00 90.62 127 SER A CA 1
ATOM 968 C C . SER A 1 127 ? 13.128 23.179 12.225 1.00 90.62 127 SER A C 1
ATOM 970 O O . SER A 1 127 ? 12.914 22.956 11.036 1.00 90.62 127 SER A O 1
ATOM 972 N N . ASP A 1 128 ? 13.980 24.142 12.600 1.00 91.06 128 ASP A N 1
ATOM 973 C CA . ASP A 1 128 ? 14.652 25.024 11.624 1.00 91.06 128 ASP A CA 1
ATOM 974 C C . ASP A 1 128 ? 15.386 24.235 10.523 1.00 91.06 128 ASP A C 1
ATOM 976 O O . ASP A 1 128 ? 15.317 24.576 9.343 1.00 91.06 128 ASP A O 1
ATOM 980 N N . LYS A 1 129 ? 16.073 23.146 10.895 1.00 91.62 129 LYS A N 1
ATOM 981 C CA . LYS A 1 129 ? 16.742 22.260 9.932 1.00 91.62 129 LYS A CA 1
ATOM 982 C C . LYS A 1 129 ? 15.740 21.415 9.140 1.00 91.62 129 LYS A C 1
ATOM 984 O O . LYS A 1 129 ? 15.929 21.231 7.939 1.00 91.62 129 LYS A O 1
ATOM 989 N N . GLY A 1 130 ? 14.681 20.920 9.787 1.00 92.38 130 GLY A N 1
ATOM 990 C CA . GLY A 1 130 ? 13.594 20.193 9.125 1.00 92.38 130 GLY A CA 1
ATOM 991 C C . GLY A 1 130 ? 12.926 21.031 8.034 1.00 92.38 130 GLY A C 1
ATOM 992 O O . GLY A 1 130 ? 12.712 20.541 6.928 1.00 92.38 130 GLY A O 1
ATOM 993 N N . GLN A 1 131 ? 12.703 22.319 8.307 1.00 93.00 131 GLN A N 1
ATOM 994 C CA . GLN A 1 131 ? 12.183 23.289 7.347 1.00 93.00 131 GLN A CA 1
ATOM 995 C C . GLN A 1 131 ? 13.109 23.443 6.138 1.00 93.00 131 GLN A C 1
ATOM 997 O O . GLN A 1 131 ? 12.640 23.416 5.004 1.00 93.00 131 GLN A O 1
ATOM 1002 N N . VAL A 1 132 ? 14.425 23.546 6.360 1.00 94.12 132 VAL A N 1
ATOM 1003 C CA . VAL A 1 132 ? 15.408 23.630 5.266 1.00 94.12 132 VAL A CA 1
ATOM 1004 C C . VAL A 1 132 ? 15.341 22.397 4.361 1.00 94.12 132 VAL A C 1
ATOM 1006 O O . VAL A 1 132 ? 15.328 22.551 3.141 1.00 94.12 132 VAL A O 1
ATOM 1009 N N . LEU A 1 133 ? 15.259 21.189 4.933 1.00 93.75 133 LEU A N 1
ATOM 1010 C CA . LEU A 1 133 ? 15.138 19.957 4.146 1.00 93.75 133 LEU A CA 1
ATOM 1011 C C . LEU A 1 133 ? 13.807 19.897 3.380 1.00 93.75 133 LEU A C 1
ATOM 1013 O O . LEU A 1 133 ? 13.795 19.574 2.194 1.00 93.75 133 LEU A O 1
ATOM 1017 N N . TYR A 1 134 ? 12.693 20.237 4.031 1.00 93.44 134 TYR A N 1
ATOM 1018 C CA . TYR A 1 134 ? 11.376 20.305 3.393 1.00 93.44 134 TYR A CA 1
ATOM 1019 C C . TYR A 1 134 ? 11.365 21.287 2.209 1.00 93.44 134 TYR A C 1
ATOM 1021 O O . TYR A 1 134 ? 10.887 20.953 1.120 1.00 93.44 134 TYR A O 1
ATOM 1029 N N . ASP A 1 135 ? 11.951 22.473 2.385 1.00 93.56 135 ASP A N 1
ATOM 1030 C CA . ASP A 1 135 ? 12.061 23.475 1.327 1.00 93.56 135 ASP A CA 1
ATOM 1031 C C . ASP A 1 135 ? 12.970 23.004 0.186 1.00 93.56 135 ASP A C 1
ATOM 1033 O O . ASP A 1 135 ? 12.652 23.250 -0.979 1.00 93.56 135 ASP A O 1
ATOM 1037 N N . GLU A 1 136 ? 14.067 22.299 0.481 1.00 93.94 136 GLU A N 1
ATOM 1038 C CA . GLU A 1 136 ? 14.936 21.711 -0.546 1.00 93.94 136 GLU A CA 1
ATOM 1039 C C . GLU A 1 136 ? 14.189 20.658 -1.376 1.00 93.94 136 GLU A C 1
ATOM 1041 O O . GLU A 1 136 ? 14.245 20.697 -2.608 1.00 93.94 136 GLU A O 1
ATOM 1046 N N . ILE A 1 137 ? 13.429 19.770 -0.723 1.00 92.38 137 ILE A N 1
ATOM 1047 C CA . ILE A 1 137 ? 12.609 18.750 -1.390 1.00 92.38 137 ILE A CA 1
ATOM 1048 C C . ILE A 1 137 ? 11.589 19.392 -2.336 1.00 92.38 137 ILE A C 1
ATOM 1050 O O . ILE A 1 137 ? 11.459 18.951 -3.480 1.00 92.38 137 ILE A O 1
ATOM 1054 N N . LYS A 1 138 ? 10.912 20.461 -1.903 1.00 89.88 138 LYS A N 1
ATOM 1055 C CA . LYS A 1 138 ? 9.951 21.195 -2.744 1.00 89.88 138 LYS A CA 1
ATOM 1056 C C . LYS A 1 138 ? 10.610 21.950 -3.886 1.00 89.88 138 LYS A C 1
ATOM 1058 O O . LYS A 1 138 ? 10.078 21.974 -4.988 1.00 89.88 138 LYS A O 1
ATOM 1063 N N . GLN A 1 139 ? 11.764 22.568 -3.649 1.00 92.44 139 GLN A N 1
ATOM 1064 C CA . GLN A 1 139 ? 12.505 23.271 -4.700 1.00 92.44 139 GLN A CA 1
ATOM 1065 C C . GLN A 1 139 ? 13.015 22.321 -5.792 1.00 92.44 139 GLN A C 1
ATOM 1067 O O . GLN A 1 139 ? 13.283 22.764 -6.909 1.00 92.44 139 GLN A O 1
ATOM 1072 N N . ARG A 1 140 ? 13.149 21.029 -5.473 1.00 92.06 140 ARG A N 1
ATOM 1073 C CA . ARG A 1 140 ? 13.588 19.962 -6.380 1.00 92.06 140 ARG A CA 1
ATOM 1074 C C . ARG A 1 140 ? 12.478 18.963 -6.707 1.00 92.06 140 ARG A C 1
ATOM 1076 O O . ARG A 1 140 ? 12.767 17.813 -7.035 1.00 92.06 140 ARG A O 1
ATOM 1083 N N . ASP A 1 141 ? 11.214 19.377 -6.647 1.00 89.06 141 ASP A N 1
ATOM 1084 C CA . ASP A 1 141 ? 10.031 18.530 -6.884 1.00 89.06 141 ASP A CA 1
ATOM 1085 C C . ASP A 1 141 ? 9.969 17.876 -8.279 1.00 89.06 141 ASP A C 1
ATOM 1087 O O . ASP A 1 141 ? 9.160 16.981 -8.510 1.00 89.06 141 ASP A O 1
ATOM 1091 N N . ARG A 1 142 ? 10.834 18.301 -9.204 1.00 89.75 142 ARG A N 1
ATOM 1092 C CA . ARG A 1 142 ? 10.964 17.796 -10.580 1.00 89.75 142 ARG A CA 1
ATOM 1093 C C . ARG A 1 142 ? 12.342 17.208 -10.889 1.00 89.75 142 ARG A C 1
ATOM 1095 O O . ARG A 1 142 ? 12.649 16.992 -12.058 1.00 89.75 142 ARG A O 1
ATOM 1102 N N . ASP A 1 143 ? 13.183 16.996 -9.879 1.00 92.44 143 ASP A N 1
ATOM 1103 C CA . ASP A 1 143 ? 14.532 16.449 -10.048 1.00 92.44 143 ASP A CA 1
ATOM 1104 C C . ASP A 1 143 ? 14.565 14.938 -9.736 1.00 92.44 143 ASP A C 1
ATOM 1106 O O . ASP A 1 143 ? 14.658 14.555 -8.563 1.00 92.44 143 ASP A O 1
ATOM 1110 N N . PRO A 1 144 ? 14.525 14.058 -10.759 1.00 91.56 144 PRO A N 1
ATOM 1111 C CA . PRO A 1 144 ? 14.572 12.612 -10.557 1.00 91.56 144 PRO A CA 1
ATOM 1112 C C . PRO A 1 144 ? 15.940 12.113 -10.068 1.00 91.56 144 PRO A C 1
ATOM 1114 O O . PRO A 1 144 ? 16.053 10.972 -9.635 1.00 91.56 144 PRO A O 1
ATOM 1117 N N . ALA A 1 145 ? 16.997 12.933 -10.113 1.00 90.81 145 ALA A N 1
ATOM 1118 C CA . ALA A 1 145 ? 18.278 12.567 -9.509 1.00 90.81 145 ALA A CA 1
ATOM 1119 C C . ALA A 1 145 ? 18.281 12.777 -7.986 1.00 90.81 145 ALA A C 1
ATOM 1121 O O . ALA A 1 145 ? 19.152 12.249 -7.294 1.00 90.81 145 ALA A O 1
ATOM 1122 N N . TYR A 1 146 ? 17.328 13.557 -7.468 1.00 89.75 146 TYR A N 1
ATOM 1123 C CA . TYR A 1 146 ? 17.206 13.861 -6.046 1.00 89.75 146 TYR A CA 1
ATOM 1124 C C . TYR A 1 146 ? 16.154 12.991 -5.351 1.00 89.75 146 TYR A C 1
ATOM 1126 O O . TYR A 1 146 ? 16.342 12.621 -4.194 1.00 89.75 146 TYR A O 1
ATOM 1134 N N . GLN A 1 147 ? 15.053 12.656 -6.030 1.00 90.19 147 GLN A N 1
ATOM 1135 C CA . GLN A 1 147 ? 13.931 11.931 -5.431 1.00 90.19 147 GLN A CA 1
ATOM 1136 C C . GLN A 1 147 ? 13.039 11.224 -6.462 1.00 90.19 147 GLN A C 1
ATOM 1138 O O . GLN A 1 147 ? 13.190 11.428 -7.663 1.00 90.19 147 GLN A O 1
ATOM 1143 N N . TYR A 1 148 ? 12.066 10.433 -5.989 1.00 89.38 148 TYR A N 1
ATOM 1144 C CA . TYR A 1 148 ? 11.100 9.770 -6.861 1.00 89.38 148 TYR A CA 1
ATOM 1145 C C . TYR A 1 148 ? 9.943 10.715 -7.211 1.00 89.38 148 TYR A C 1
ATOM 1147 O O . TYR A 1 148 ? 9.221 11.123 -6.310 1.00 89.38 148 TYR A O 1
ATOM 1155 N N . ILE A 1 149 ? 9.746 11.025 -8.496 1.00 89.81 149 ILE A N 1
ATOM 1156 C CA . ILE A 1 149 ? 8.747 11.990 -9.013 1.00 89.81 149 ILE A CA 1
ATOM 1157 C C . ILE A 1 149 ? 7.666 11.356 -9.916 1.00 89.81 149 ILE A C 1
ATOM 1159 O O . ILE A 1 149 ? 6.892 12.058 -10.568 1.00 89.81 149 ILE A O 1
ATOM 1163 N N . GLY A 1 150 ? 7.627 10.022 -9.991 1.00 85.19 150 GLY A N 1
ATOM 1164 C CA . GLY A 1 150 ? 6.655 9.258 -10.776 1.00 85.19 150 GLY A CA 1
ATOM 1165 C C . GLY A 1 150 ? 5.234 9.159 -10.196 1.00 85.19 150 GLY A C 1
ATOM 1166 O O . GLY A 1 150 ? 4.756 9.999 -9.435 1.00 85.19 150 GLY A O 1
ATOM 1167 N N . LEU A 1 151 ? 4.506 8.116 -10.600 1.00 80.25 151 LEU A N 1
ATOM 1168 C CA . LEU A 1 151 ? 3.160 7.833 -10.092 1.00 80.25 151 LEU A CA 1
ATOM 1169 C C . LEU A 1 151 ? 3.249 7.179 -8.708 1.00 80.25 151 LEU A C 1
ATOM 1171 O O . LEU A 1 151 ? 3.916 6.163 -8.550 1.00 80.25 151 LEU A O 1
ATOM 1175 N N . GLY A 1 152 ? 2.545 7.726 -7.717 1.00 73.69 152 GLY A N 1
ATOM 1176 C CA . GLY A 1 152 ? 2.774 7.330 -6.323 1.00 73.69 152 GLY A CA 1
ATOM 1177 C C . GLY A 1 152 ? 4.126 7.830 -5.802 1.00 73.69 152 GLY A C 1
ATOM 1178 O O . GLY A 1 152 ? 4.706 7.216 -4.911 1.00 73.69 152 GLY A O 1
ATOM 1179 N N . ALA A 1 153 ? 4.633 8.921 -6.385 1.00 67.38 153 ALA A N 1
ATOM 1180 C CA . ALA A 1 153 ? 5.784 9.677 -5.926 1.00 67.38 153 ALA A CA 1
ATOM 1181 C C . ALA A 1 153 ? 5.536 10.255 -4.551 1.00 67.38 153 ALA A C 1
ATOM 1183 O O . ALA A 1 153 ? 4.976 11.338 -4.362 1.00 67.38 153 ALA A O 1
ATOM 1184 N N . TYR A 1 154 ? 5.982 9.471 -3.596 1.00 78.19 154 TYR A N 1
ATOM 1185 C CA . TYR A 1 154 ? 5.995 9.833 -2.220 1.00 78.19 154 TYR A CA 1
ATOM 1186 C C . TYR A 1 154 ? 7.438 9.831 -1.727 1.00 78.19 154 TYR A C 1
ATOM 1188 O O . TYR A 1 154 ? 8.106 8.787 -1.719 1.00 78.19 154 TYR A O 1
ATOM 1196 N N . THR A 1 155 ? 7.914 11.013 -1.345 1.00 85.50 155 THR A N 1
ATOM 1197 C CA . THR A 1 155 ? 9.262 11.209 -0.818 1.00 85.50 155 THR A CA 1
ATOM 1198 C C . THR A 1 155 ? 9.195 11.303 0.694 1.00 85.50 155 THR A C 1
ATOM 1200 O O . THR A 1 155 ? 8.608 12.237 1.241 1.00 85.50 155 THR A O 1
ATOM 1203 N N . GLY A 1 156 ? 9.808 10.335 1.372 1.00 90.81 156 GLY A N 1
ATOM 1204 C CA . GLY A 1 156 ? 9.906 10.328 2.825 1.00 90.81 156 GLY A CA 1
ATOM 1205 C C . GLY A 1 156 ? 11.025 11.234 3.330 1.00 90.81 156 GLY A C 1
ATOM 1206 O O . GLY A 1 156 ? 12.054 11.383 2.672 1.00 90.81 156 GLY A O 1
ATOM 1207 N N . PHE A 1 157 ? 10.868 11.800 4.519 1.00 93.38 157 PHE A N 1
ATOM 1208 C CA . PHE A 1 157 ? 11.958 12.410 5.279 1.00 93.38 157 PHE A CA 1
ATOM 1209 C C . PHE A 1 157 ? 11.663 12.338 6.779 1.00 93.38 157 PHE A C 1
ATOM 1211 O O . PHE A 1 157 ? 10.540 12.053 7.187 1.00 93.38 157 PHE A O 1
ATOM 1218 N N . VAL A 1 158 ? 12.674 12.556 7.616 1.00 91.94 158 VAL A N 1
ATOM 1219 C CA . VAL A 1 158 ? 12.544 12.529 9.076 1.00 91.94 158 VAL A CA 1
ATOM 1220 C C . VAL A 1 158 ? 13.060 13.835 9.650 1.00 91.94 158 VAL A C 1
ATOM 1222 O O . VAL A 1 158 ? 14.229 14.167 9.450 1.00 91.94 158 VAL A O 1
ATOM 1225 N N . ASP A 1 159 ? 12.213 14.531 10.403 1.00 91.31 159 ASP A N 1
ATOM 1226 C CA . ASP A 1 159 ? 12.654 15.597 11.299 1.00 91.31 159 ASP A CA 1
ATOM 1227 C C . ASP A 1 159 ? 12.903 15.009 12.687 1.00 91.31 159 ASP A C 1
ATOM 1229 O O . ASP A 1 159 ? 12.048 14.330 13.256 1.00 91.31 159 ASP A O 1
ATOM 1233 N N . ASN A 1 160 ? 14.081 15.256 13.238 1.00 86.06 160 ASN A N 1
ATOM 1234 C CA . ASN A 1 160 ? 14.478 14.785 14.561 1.00 86.06 160 ASN A CA 1
ATOM 1235 C C . ASN A 1 160 ? 14.365 15.878 15.636 1.00 86.06 160 ASN A C 1
ATOM 1237 O O . ASN A 1 160 ? 14.862 15.702 16.747 1.00 86.06 160 ASN A O 1
ATOM 1241 N N . GLY A 1 161 ? 13.773 17.034 15.316 1.00 80.62 161 GLY A N 1
ATOM 1242 C CA . GLY A 1 161 ? 13.525 18.110 16.276 1.00 80.62 161 GLY A CA 1
ATOM 1243 C C . GLY A 1 161 ? 14.786 18.799 16.813 1.00 80.62 161 GLY A C 1
ATOM 1244 O O . GLY A 1 161 ? 14.672 19.684 17.658 1.00 80.62 161 GLY A O 1
ATOM 1245 N N . ASN A 1 162 ? 15.981 18.418 16.346 1.00 74.00 162 ASN A N 1
ATOM 1246 C CA . ASN A 1 162 ? 17.281 18.918 16.805 1.00 74.00 162 ASN A CA 1
ATOM 1247 C C . ASN A 1 162 ? 17.514 18.794 18.333 1.00 74.00 162 ASN A C 1
ATOM 1249 O O . ASN A 1 162 ? 18.220 19.619 18.915 1.00 74.00 162 ASN A O 1
ATOM 1253 N N . VAL A 1 163 ? 16.910 17.799 19.006 1.00 61.12 163 VAL A N 1
ATOM 1254 C CA . VAL A 1 163 ? 16.808 17.779 20.483 1.00 61.12 163 VAL A CA 1
ATOM 1255 C C . VAL A 1 163 ? 17.968 17.122 21.248 1.00 61.12 163 VAL A C 1
ATOM 1257 O O . VAL A 1 163 ? 18.181 17.508 22.392 1.00 61.12 163 VAL A O 1
ATOM 1260 N N . GLU A 1 164 ? 18.772 16.215 20.676 1.00 53.44 164 GLU A N 1
ATOM 1261 C CA . GLU A 1 164 ? 19.960 15.651 21.356 1.00 53.44 164 GLU A CA 1
ATOM 1262 C C . GLU A 1 164 ? 20.984 15.075 20.350 1.00 53.44 164 GLU A C 1
ATOM 1264 O O . GLU A 1 164 ? 20.620 14.377 19.409 1.00 53.44 164 GLU A O 1
ATOM 1269 N N . GLY A 1 165 ? 22.284 15.355 20.532 1.00 56.78 165 GLY A N 1
ATOM 1270 C CA . GLY A 1 165 ? 23.364 14.758 19.723 1.00 56.78 165 GLY A CA 1
ATOM 1271 C C . GLY A 1 165 ? 23.572 15.301 18.296 1.00 56.78 165 GLY A C 1
ATOM 1272 O O . GLY A 1 165 ? 24.343 14.692 17.562 1.00 56.78 165 GLY A O 1
ATOM 1273 N N . ASP A 1 166 ? 22.933 16.421 17.929 1.00 51.81 166 ASP A N 1
ATOM 1274 C CA . ASP A 1 166 ? 23.065 17.153 16.646 1.00 51.81 166 ASP A CA 1
ATOM 1275 C C . ASP A 1 166 ? 23.148 16.234 15.416 1.00 51.81 166 ASP A C 1
ATOM 1277 O O . ASP A 1 166 ? 24.129 16.225 14.672 1.00 51.81 166 ASP A O 1
ATOM 1281 N N . THR A 1 167 ? 22.115 15.413 15.220 1.00 68.94 167 THR A N 1
ATOM 1282 C CA . THR A 1 167 ? 21.915 14.781 13.913 1.00 68.94 167 THR A CA 1
ATOM 1283 C C . THR A 1 167 ? 21.091 15.735 13.053 1.00 68.94 167 THR A C 1
ATOM 1285 O O . THR A 1 167 ? 20.225 16.438 13.563 1.00 68.94 167 THR A O 1
ATOM 1288 N N . ASP A 1 168 ? 21.395 15.843 11.767 1.00 85.38 168 ASP A N 1
ATOM 1289 C CA . ASP A 1 168 ? 20.564 16.598 10.827 1.00 85.38 168 ASP A CA 1
ATOM 1290 C C . ASP A 1 168 ? 19.297 15.783 10.488 1.00 85.38 168 ASP A C 1
ATOM 1292 O O . ASP A 1 168 ? 19.323 14.549 10.611 1.00 85.38 168 ASP A O 1
ATOM 1296 N N . PRO A 1 169 ? 18.188 16.424 10.065 1.00 90.00 169 PRO A N 1
ATOM 1297 C CA . PRO A 1 169 ? 17.049 15.701 9.504 1.00 90.00 169 PRO A CA 1
ATOM 1298 C C . PRO A 1 169 ? 17.506 14.812 8.339 1.00 90.00 169 PRO A C 1
ATOM 1300 O O . PRO A 1 169 ? 18.470 15.120 7.636 1.00 90.00 169 PRO A O 1
ATOM 1303 N N . VAL A 1 170 ? 16.823 13.686 8.135 1.00 90.56 170 VAL A N 1
ATOM 1304 C CA . VAL A 1 170 ? 17.262 12.652 7.186 1.00 90.56 170 VAL A CA 1
ATOM 1305 C C . VAL A 1 170 ? 16.294 12.557 6.017 1.00 90.56 170 VAL A C 1
ATOM 1307 O O . VAL A 1 170 ? 15.107 12.313 6.209 1.00 90.56 170 VAL A O 1
ATOM 1310 N N . GLY A 1 171 ? 16.810 12.685 4.800 1.00 90.00 171 GLY A N 1
ATOM 1311 C CA . GLY A 1 171 ? 16.057 12.553 3.556 1.00 90.00 171 GLY A CA 1
ATOM 1312 C C . GLY A 1 171 ? 16.794 13.221 2.391 1.00 90.00 171 GLY A C 1
ATOM 1313 O O . GLY A 1 171 ? 17.904 13.722 2.591 1.00 90.00 171 GLY A O 1
ATOM 1314 N N . PRO A 1 172 ? 16.199 13.242 1.189 1.00 91.62 172 PRO A N 1
ATOM 1315 C CA . PRO A 1 172 ? 14.958 12.561 0.813 1.00 91.62 172 PRO A CA 1
ATOM 1316 C C . PRO A 1 172 ? 15.109 11.032 0.796 1.00 91.62 172 PRO A C 1
ATOM 1318 O O . PRO A 1 172 ? 16.185 10.495 0.546 1.00 91.62 172 PRO A O 1
ATOM 1321 N N . MET A 1 173 ? 14.012 10.324 1.052 1.00 91.38 173 MET A N 1
ATOM 1322 C CA . MET A 1 173 ? 13.901 8.868 0.943 1.00 91.38 173 MET A CA 1
ATOM 1323 C C . MET A 1 173 ? 12.927 8.542 -0.192 1.00 91.38 173 MET A C 1
ATOM 1325 O O . MET A 1 173 ? 11.714 8.479 0.041 1.00 91.38 173 MET A O 1
ATOM 1329 N N . PRO A 1 174 ? 13.418 8.406 -1.436 1.00 89.62 174 PRO A N 1
ATOM 1330 C CA . PRO A 1 174 ? 12.569 8.088 -2.575 1.00 89.62 174 PRO A CA 1
ATOM 1331 C C . PRO A 1 174 ? 12.059 6.652 -2.478 1.00 89.62 174 PRO A C 1
ATOM 1333 O O . PRO A 1 174 ? 12.696 5.795 -1.866 1.00 89.62 174 PRO A O 1
ATOM 1336 N N . SER A 1 175 ? 10.933 6.367 -3.129 1.00 90.56 175 SER A N 1
ATOM 1337 C CA . SER A 1 175 ? 10.429 4.994 -3.240 1.00 90.56 175 SER A CA 1
ATOM 1338 C C . SER A 1 175 ? 11.484 4.059 -3.845 1.00 90.56 175 SER A C 1
ATOM 1340 O O . SER A 1 175 ? 12.291 4.473 -4.682 1.00 90.56 175 SER A O 1
ATOM 1342 N N . ALA A 1 176 ? 11.483 2.799 -3.415 1.00 89.94 176 ALA A N 1
ATOM 1343 C CA . ALA A 1 176 ? 12.486 1.813 -3.797 1.00 89.94 176 ALA A CA 1
ATOM 1344 C C . ALA A 1 176 ? 11.846 0.517 -4.306 1.00 89.94 176 ALA A C 1
ATOM 1346 O O . ALA A 1 176 ? 10.829 0.076 -3.771 1.00 89.94 176 ALA A O 1
ATOM 1347 N N . ARG A 1 177 ? 12.477 -0.108 -5.302 1.00 90.75 177 ARG A N 1
ATOM 1348 C CA . ARG A 1 177 ? 12.213 -1.472 -5.770 1.00 90.75 177 ARG A CA 1
ATOM 1349 C C . ARG A 1 177 ? 13.330 -2.400 -5.313 1.00 90.75 177 ARG A C 1
ATOM 1351 O O . ARG A 1 177 ? 14.500 -2.027 -5.380 1.00 90.75 177 ARG A O 1
ATOM 1358 N N . PHE A 1 178 ? 12.978 -3.623 -4.943 1.00 86.44 178 PHE A N 1
ATOM 1359 C CA . PHE A 1 178 ? 13.938 -4.673 -4.609 1.00 86.44 178 PHE A CA 1
ATOM 1360 C C . PHE A 1 178 ? 13.490 -6.047 -5.088 1.00 86.44 178 PHE A C 1
ATOM 1362 O O . PHE A 1 178 ? 12.303 -6.307 -5.326 1.00 86.44 178 PHE A O 1
ATOM 1369 N N . HIS A 1 179 ? 14.468 -6.936 -5.228 1.00 85.75 179 HIS A N 1
ATOM 1370 C CA . HIS A 1 179 ? 14.218 -8.361 -5.328 1.00 85.75 179 HIS A CA 1
ATOM 1371 C C . HIS A 1 179 ? 13.866 -8.925 -3.946 1.00 85.75 179 HIS A C 1
ATOM 1373 O O . HIS A 1 179 ? 14.535 -8.638 -2.956 1.00 85.75 179 HIS A O 1
ATOM 1379 N N . ILE A 1 180 ? 12.782 -9.699 -3.865 1.00 83.81 180 ILE A N 1
ATOM 1380 C CA . ILE A 1 180 ? 12.410 -10.390 -2.631 1.00 83.81 180 ILE A CA 1
ATOM 1381 C C . ILE A 1 180 ? 13.192 -11.701 -2.595 1.00 83.81 180 ILE A C 1
ATOM 1383 O O . ILE A 1 180 ? 12.954 -12.532 -3.469 1.00 83.81 180 ILE A O 1
ATOM 1387 N N . PRO A 1 181 ? 14.093 -11.908 -1.627 1.00 72.88 181 PRO A N 1
ATOM 1388 C CA . PRO A 1 181 ? 15.031 -13.019 -1.675 1.00 72.88 181 PRO A CA 1
ATOM 1389 C C . PRO A 1 181 ? 14.331 -14.376 -1.644 1.00 72.88 181 PRO A C 1
ATOM 1391 O O . PRO A 1 181 ? 13.341 -14.571 -0.932 1.00 72.88 181 PRO A O 1
ATOM 1394 N N . ASP A 1 182 ? 14.891 -15.328 -2.389 1.00 74.31 182 ASP A N 1
ATOM 1395 C CA . ASP A 1 182 ? 14.591 -16.743 -2.204 1.00 74.31 182 ASP A CA 1
ATOM 1396 C C . ASP A 1 182 ? 15.257 -17.223 -0.905 1.00 74.31 182 ASP A C 1
ATOM 1398 O O . ASP A 1 182 ? 16.473 -17.097 -0.721 1.00 74.31 182 ASP A O 1
ATOM 1402 N N . LEU A 1 183 ? 14.456 -17.768 0.014 1.00 66.31 183 LEU A N 1
ATOM 1403 C CA . LEU A 1 183 ? 14.925 -18.182 1.333 1.00 66.31 183 LEU A CA 1
ATOM 1404 C C . LEU A 1 183 ? 15.679 -19.526 1.304 1.00 66.31 183 LEU A C 1
ATOM 1406 O O . LEU A 1 183 ? 16.115 -19.970 2.363 1.00 66.31 183 LEU A O 1
ATOM 1410 N N . ASP A 1 184 ? 15.767 -20.226 0.164 1.00 59.16 184 ASP A N 1
ATOM 1411 C CA . ASP A 1 184 ? 16.540 -21.475 -0.017 1.00 59.16 184 ASP A CA 1
ATOM 1412 C C . ASP A 1 184 ? 17.832 -21.320 -0.829 1.00 59.16 184 ASP A C 1
ATOM 1414 O O . ASP A 1 184 ? 18.607 -22.273 -0.895 1.00 59.16 184 ASP A O 1
ATOM 1418 N N . ALA A 1 185 ? 18.120 -20.148 -1.403 1.00 56.94 185 ALA A N 1
ATOM 1419 C CA . ALA A 1 185 ? 19.264 -19.965 -2.304 1.00 56.94 185 ALA A CA 1
ATOM 1420 C C . ALA A 1 185 ? 20.656 -20.102 -1.641 1.00 56.94 185 ALA A C 1
ATOM 1422 O O . ALA A 1 185 ? 21.669 -19.944 -2.313 1.00 56.94 185 ALA A O 1
ATOM 1423 N N . GLY A 1 186 ? 20.740 -20.424 -0.343 1.00 48.44 186 GLY A N 1
ATOM 1424 C CA . GLY A 1 186 ? 21.977 -20.843 0.333 1.00 48.44 186 GLY A CA 1
ATOM 1425 C C . GLY A 1 186 ? 23.054 -19.768 0.526 1.00 48.44 186 GLY A C 1
ATOM 1426 O O . GLY A 1 186 ? 23.988 -20.011 1.282 1.00 48.44 186 GLY A O 1
ATOM 1427 N N . ASP A 1 187 ? 22.904 -18.593 -0.089 1.00 49.91 187 ASP A N 1
ATOM 1428 C CA . ASP A 1 187 ? 23.868 -17.481 -0.049 1.00 49.91 187 ASP A CA 1
ATOM 1429 C C . ASP A 1 187 ? 23.540 -16.402 1.000 1.00 49.91 187 ASP A C 1
ATOM 1431 O O . ASP A 1 187 ? 24.238 -15.392 1.113 1.00 49.91 187 ASP A O 1
ATOM 1435 N N . HIS A 1 188 ? 22.508 -16.612 1.822 1.00 52.47 188 HIS A N 1
ATOM 1436 C CA . HIS A 1 188 ? 22.222 -15.723 2.947 1.00 52.47 188 HIS A CA 1
ATOM 1437 C C . HIS A 1 188 ? 23.040 -16.175 4.157 1.00 52.47 188 HIS A C 1
ATOM 1439 O O . HIS A 1 188 ? 22.575 -16.971 4.969 1.00 52.47 188 HIS A O 1
ATOM 1445 N N . ASP A 1 189 ? 24.258 -15.645 4.285 1.00 47.78 189 ASP A N 1
ATOM 1446 C CA . ASP A 1 189 ? 25.181 -15.867 5.421 1.00 47.78 189 ASP A CA 1
ATOM 1447 C C . ASP A 1 189 ? 24.593 -15.390 6.779 1.00 47.78 189 ASP A C 1
ATOM 1449 O O . ASP A 1 189 ? 25.191 -15.530 7.845 1.00 47.78 189 ASP A O 1
ATOM 1453 N N . ASP A 1 190 ? 23.377 -14.840 6.757 1.00 51.59 190 ASP A N 1
ATOM 1454 C CA . ASP A 1 190 ? 22.664 -14.265 7.880 1.00 51.59 190 ASP A CA 1
ATOM 1455 C C . ASP A 1 190 ? 21.206 -14.774 7.911 1.00 51.59 190 ASP A C 1
ATOM 1457 O O . ASP A 1 190 ? 20.414 -14.460 7.028 1.00 51.59 190 ASP A O 1
ATOM 1461 N N . ASN A 1 191 ? 20.834 -15.510 8.969 1.00 50.84 191 ASN A N 1
ATOM 1462 C CA . ASN A 1 191 ? 19.502 -16.054 9.327 1.00 50.84 191 ASN A CA 1
ATOM 1463 C C . ASN A 1 191 ? 18.324 -15.025 9.404 1.00 50.84 191 ASN A C 1
ATOM 1465 O O . ASN A 1 191 ? 17.474 -15.095 10.288 1.00 50.84 191 ASN A O 1
ATOM 1469 N N . ILE A 1 192 ? 18.249 -14.008 8.546 1.00 54.47 192 ILE A N 1
ATOM 1470 C CA . ILE A 1 192 ? 17.312 -12.869 8.656 1.00 54.47 192 ILE A CA 1
ATOM 1471 C C . ILE A 1 192 ? 15.884 -13.265 8.273 1.00 54.47 192 ILE A C 1
ATOM 1473 O O . ILE A 1 192 ? 14.915 -12.800 8.868 1.00 54.47 192 ILE A O 1
ATOM 1477 N N . PHE A 1 193 ? 15.753 -14.177 7.315 1.00 55.75 193 PHE A N 1
ATOM 1478 C CA . PHE A 1 193 ? 14.467 -14.728 6.902 1.00 55.75 193 PHE A CA 1
ATOM 1479 C C . PHE A 1 193 ? 14.126 -16.036 7.609 1.00 55.75 193 PHE A C 1
ATOM 1481 O O . PHE A 1 193 ? 13.208 -16.742 7.187 1.00 55.75 193 PHE A O 1
ATOM 1488 N N . GLU A 1 194 ? 14.862 -16.380 8.671 1.00 57.22 194 GLU A N 1
ATOM 1489 C CA . GLU A 1 194 ? 14.638 -17.610 9.418 1.00 57.22 194 GLU A CA 1
ATOM 1490 C C . GLU A 1 194 ? 13.195 -17.637 9.951 1.00 57.22 194 GLU A C 1
ATOM 1492 O O . GLU A 1 194 ? 12.794 -16.920 10.870 1.00 57.22 194 GLU A O 1
ATOM 1497 N N . GLY A 1 195 ? 12.385 -18.466 9.294 1.00 63.47 195 GLY A N 1
ATOM 1498 C CA . GLY A 1 195 ? 10.983 -18.700 9.599 1.00 63.47 195 GLY A CA 1
ATOM 1499 C C . GLY A 1 195 ? 9.967 -17.754 8.950 1.00 63.47 195 GLY A C 1
ATOM 1500 O O . GLY A 1 195 ? 8.789 -17.897 9.258 1.00 63.47 195 GLY A O 1
ATOM 1501 N N . TRP A 1 196 ? 10.337 -16.846 8.037 1.00 75.44 196 TRP A N 1
ATOM 1502 C CA . TRP A 1 196 ? 9.318 -16.254 7.154 1.00 75.44 196 TRP A CA 1
ATOM 1503 C C . TRP A 1 196 ? 8.627 -17.356 6.345 1.00 75.44 196 TRP A C 1
ATOM 1505 O O . TRP A 1 196 ? 9.275 -18.295 5.873 1.00 75.44 196 TRP A O 1
ATOM 1515 N N . TYR A 1 197 ? 7.308 -17.246 6.186 1.00 83.69 197 TYR A N 1
ATOM 1516 C CA . TYR A 1 197 ? 6.567 -18.187 5.356 1.00 83.69 197 TYR A CA 1
ATOM 1517 C C . TYR A 1 197 ? 6.925 -17.961 3.878 1.00 83.69 197 TYR A C 1
ATOM 1519 O O . TYR A 1 197 ? 6.967 -16.796 3.460 1.00 83.69 197 TYR A O 1
ATOM 1527 N N . PRO A 1 198 ? 7.178 -19.023 3.088 1.00 87.25 198 PRO A N 1
ATOM 1528 C CA . PRO A 1 198 ? 7.569 -18.892 1.688 1.00 87.25 198 PRO A CA 1
ATOM 1529 C C . PRO A 1 198 ? 6.604 -18.022 0.884 1.00 87.25 198 PRO A C 1
ATOM 1531 O O . PRO A 1 198 ? 5.388 -18.207 0.954 1.00 87.25 198 PRO A O 1
ATOM 1534 N N . ARG A 1 199 ? 7.155 -17.090 0.101 1.00 90.75 199 ARG A N 1
ATOM 1535 C CA . ARG A 1 199 ? 6.376 -16.231 -0.798 1.00 90.75 199 ARG A CA 1
ATOM 1536 C C . ARG A 1 199 ? 5.809 -17.055 -1.951 1.00 90.75 199 ARG A C 1
ATOM 1538 O O . ARG A 1 199 ? 6.475 -17.964 -2.453 1.00 90.75 199 ARG A O 1
ATOM 1545 N N . TRP A 1 200 ? 4.589 -16.746 -2.363 1.00 93.94 200 TRP A N 1
ATOM 1546 C CA . TRP A 1 200 ? 3.908 -17.421 -3.458 1.00 93.94 200 TRP A CA 1
ATOM 1547 C C . TRP A 1 200 ? 4.409 -16.965 -4.832 1.00 93.94 200 TRP A C 1
ATOM 1549 O O . TRP A 1 200 ? 4.647 -15.781 -5.075 1.00 93.94 200 TRP A O 1
ATOM 1559 N N . LEU A 1 201 ? 4.501 -17.929 -5.746 1.00 93.00 201 LEU A N 1
ATOM 1560 C CA . LEU A 1 201 ? 4.647 -17.716 -7.181 1.00 93.00 201 LEU A CA 1
ATOM 1561 C C . LEU A 1 201 ? 3.693 -18.651 -7.933 1.00 93.00 201 LEU A C 1
ATOM 1563 O O . LEU A 1 201 ? 3.440 -19.769 -7.470 1.00 93.00 201 LEU A O 1
ATOM 1567 N N . PRO A 1 202 ? 3.222 -18.271 -9.130 1.00 92.94 202 PRO A N 1
ATOM 1568 C CA . PRO A 1 202 ? 2.589 -19.235 -10.014 1.00 92.94 202 PRO A CA 1
ATOM 1569 C C . PRO A 1 202 ? 3.563 -20.374 -10.390 1.00 92.94 202 PRO A C 1
ATOM 1571 O O . PRO A 1 202 ? 4.781 -20.145 -10.475 1.00 92.94 202 PRO A O 1
ATOM 1574 N N . PRO A 1 203 ? 3.057 -21.593 -10.666 1.00 92.19 203 PRO A N 1
ATOM 1575 C CA . PRO A 1 203 ? 3.848 -22.661 -11.277 1.00 92.19 203 PRO A CA 1
ATOM 1576 C C . PRO A 1 203 ? 4.489 -22.177 -12.580 1.00 92.19 203 PRO A C 1
ATOM 1578 O O . PRO A 1 203 ? 3.932 -21.298 -13.235 1.00 92.19 203 PRO A O 1
ATOM 1581 N N . GLU A 1 204 ? 5.651 -22.708 -12.953 1.00 89.94 204 GLU A N 1
ATOM 1582 C CA . GLU A 1 204 ? 6.400 -22.256 -14.143 1.00 89.94 204 GLU A CA 1
ATOM 1583 C C . GLU A 1 204 ? 5.594 -22.452 -15.433 1.00 89.94 204 GLU A C 1
ATOM 1585 O O . GLU A 1 204 ? 5.626 -21.625 -16.334 1.00 89.94 204 GLU A O 1
ATOM 1590 N N . GLU A 1 205 ? 4.785 -23.505 -15.473 1.00 90.31 205 GLU A N 1
ATOM 1591 C CA . GLU A 1 205 ? 3.875 -23.856 -16.559 1.00 90.31 205 GLU A CA 1
ATOM 1592 C C . GLU A 1 205 ? 2.537 -23.094 -16.533 1.00 90.31 205 GLU A C 1
ATOM 1594 O O . GLU A 1 205 ? 1.648 -23.356 -17.347 1.00 90.31 205 GLU A O 1
ATOM 1599 N N . SER A 1 206 ? 2.346 -22.181 -15.577 1.00 91.69 206 SER A N 1
ATOM 1600 C CA . SER A 1 206 ? 1.095 -21.440 -15.434 1.00 91.69 206 SER A CA 1
ATOM 1601 C C . SER A 1 206 ? 0.873 -20.469 -16.587 1.00 91.69 206 SER A C 1
ATOM 1603 O O . SER A 1 206 ? 1.736 -19.657 -16.915 1.00 91.69 206 SER A O 1
ATOM 1605 N N . ALA A 1 207 ? -0.356 -20.436 -17.108 1.00 92.38 207 ALA A N 1
ATOM 1606 C CA . ALA A 1 207 ? -0.774 -19.450 -18.105 1.00 92.38 207 ALA A CA 1
ATOM 1607 C C . ALA A 1 207 ? -0.682 -17.992 -17.604 1.00 92.38 207 ALA A C 1
ATOM 1609 O O . ALA A 1 207 ? -0.736 -17.066 -18.411 1.00 92.38 207 ALA A O 1
ATOM 1610 N N . LEU A 1 208 ? -0.523 -17.776 -16.291 1.00 92.06 208 LEU A N 1
ATOM 1611 C CA . LEU A 1 208 ? -0.270 -16.457 -15.699 1.00 92.06 208 LEU A CA 1
ATOM 1612 C C . LEU A 1 208 ? 1.078 -15.858 -16.115 1.00 92.06 208 LEU A C 1
ATOM 1614 O O . LEU A 1 208 ? 1.251 -14.643 -16.014 1.00 92.06 208 LEU A O 1
ATOM 1618 N N . TRP A 1 209 ? 2.013 -16.682 -16.592 1.00 92.88 209 TRP A N 1
ATOM 1619 C CA . TRP A 1 209 ? 3.275 -16.212 -17.154 1.00 92.88 209 TRP A CA 1
ATOM 1620 C C . TRP A 1 209 ? 3.138 -15.730 -18.597 1.00 92.88 209 TRP A C 1
ATOM 1622 O O . TRP A 1 209 ? 3.933 -14.896 -19.011 1.00 92.88 209 TRP A O 1
ATOM 1632 N N . ASN A 1 210 ? 2.104 -16.145 -19.341 1.00 93.19 210 ASN A N 1
ATOM 1633 C CA . ASN A 1 210 ? 1.968 -15.802 -20.763 1.00 93.19 210 ASN A CA 1
ATOM 1634 C C . ASN A 1 210 ? 2.039 -14.286 -21.036 1.00 93.19 210 ASN A C 1
ATOM 1636 O O . ASN A 1 210 ? 2.819 -13.895 -21.899 1.00 93.19 210 ASN A O 1
ATOM 1640 N N . PRO A 1 211 ? 1.319 -13.405 -20.308 1.00 93.31 211 PRO A N 1
ATOM 1641 C CA . PRO A 1 211 ? 1.408 -11.958 -20.538 1.00 93.31 211 PRO A CA 1
ATOM 1642 C C . PRO A 1 211 ? 2.765 -11.351 -20.141 1.00 93.31 211 PRO A C 1
ATOM 1644 O O . PRO A 1 211 ? 3.056 -10.209 -20.484 1.00 93.31 211 PRO A O 1
ATOM 1647 N N . ARG A 1 212 ? 3.574 -12.102 -19.385 1.00 94.06 212 ARG A N 1
ATOM 1648 C CA . ARG A 1 212 ? 4.884 -11.701 -18.861 1.00 94.06 212 ARG A CA 1
ATOM 1649 C C . ARG A 1 212 ? 6.050 -12.207 -19.711 1.00 94.06 212 ARG A C 1
ATOM 1651 O O . ARG A 1 212 ? 7.175 -11.783 -19.463 1.00 94.06 212 ARG A O 1
ATOM 1658 N N . VAL A 1 213 ? 5.804 -13.074 -20.696 1.00 93.50 213 VAL A N 1
ATOM 1659 C CA . VAL A 1 213 ? 6.817 -13.458 -21.688 1.00 93.50 213 VAL A CA 1
ATOM 1660 C C . VAL A 1 213 ? 7.219 -12.205 -22.455 1.00 93.50 213 VAL A C 1
ATOM 1662 O O . VAL A 1 213 ? 6.356 -11.471 -22.950 1.00 93.50 213 VAL A O 1
ATOM 1665 N N . ARG A 1 214 ? 8.522 -11.937 -22.524 1.00 93.81 214 ARG A N 1
ATOM 1666 C CA . ARG A 1 214 ? 9.038 -10.782 -23.244 1.00 93.81 214 ARG A CA 1
ATOM 1667 C C . ARG A 1 214 ? 8.682 -10.898 -24.720 1.00 93.81 214 ARG A C 1
ATOM 1669 O O . ARG A 1 214 ? 8.649 -11.960 -25.336 1.00 93.81 214 ARG A O 1
ATOM 1676 N N . ARG A 1 215 ? 8.364 -9.755 -25.306 1.00 94.12 215 ARG A N 1
ATOM 1677 C CA . ARG A 1 215 ? 8.087 -9.663 -26.729 1.00 94.12 215 ARG A CA 1
ATOM 1678 C C . ARG A 1 215 ? 9.289 -10.159 -27.546 1.00 94.12 215 ARG A C 1
ATOM 1680 O O . ARG A 1 215 ? 10.423 -9.784 -27.271 1.00 94.12 215 ARG A O 1
ATOM 1687 N N . ASP A 1 216 ? 9.009 -10.919 -28.605 1.00 91.88 216 ASP A N 1
ATOM 1688 C CA . ASP A 1 216 ? 9.992 -11.397 -29.589 1.00 91.88 216 ASP A CA 1
ATOM 1689 C C . ASP A 1 216 ? 11.094 -12.321 -29.004 1.00 91.88 216 ASP A C 1
ATOM 1691 O O . ASP A 1 216 ? 12.123 -12.538 -29.650 1.00 91.88 216 ASP A O 1
ATOM 1695 N N . THR A 1 217 ? 10.872 -12.904 -27.819 1.00 87.94 217 THR A N 1
ATOM 1696 C CA . THR A 1 217 ? 11.740 -13.919 -27.190 1.00 87.94 217 THR A CA 1
ATOM 1697 C C . THR A 1 217 ? 11.120 -15.320 -27.261 1.00 87.94 217 THR A C 1
ATOM 1699 O O . THR A 1 217 ? 10.045 -15.511 -27.833 1.00 87.94 217 THR A O 1
ATOM 1702 N N . ASP A 1 218 ? 11.815 -16.329 -26.725 1.00 79.88 218 ASP A N 1
ATOM 1703 C CA . ASP A 1 218 ? 11.216 -17.647 -26.506 1.00 79.88 218 ASP A CA 1
ATOM 1704 C C . ASP A 1 218 ? 10.265 -17.641 -25.292 1.00 79.88 218 ASP A C 1
ATOM 1706 O O . ASP A 1 218 ? 10.257 -16.699 -24.497 1.00 79.88 218 ASP A O 1
ATOM 1710 N N . ASP A 1 219 ? 9.465 -18.706 -25.150 1.00 73.94 219 ASP A N 1
ATOM 1711 C CA . ASP A 1 219 ? 8.448 -18.870 -24.094 1.00 73.94 219 ASP A CA 1
ATOM 1712 C C . ASP A 1 219 ? 9.041 -18.963 -22.664 1.00 73.94 219 ASP A C 1
ATOM 1714 O O . ASP A 1 219 ? 8.317 -19.244 -21.708 1.00 73.94 219 ASP A O 1
ATOM 1718 N N . HIS A 1 220 ? 10.352 -18.758 -22.496 1.00 77.75 220 HIS A N 1
ATOM 1719 C CA . HIS A 1 220 ? 11.059 -18.896 -21.224 1.00 77.75 220 HIS A CA 1
ATOM 1720 C C . HIS A 1 220 ? 11.648 -17.582 -20.694 1.00 77.75 220 HIS A C 1
ATOM 1722 O O . HIS A 1 220 ? 11.915 -17.495 -19.496 1.00 77.75 220 HIS A O 1
ATOM 1728 N N . ASP A 1 221 ? 11.797 -16.548 -21.525 1.00 89.12 221 ASP A N 1
ATOM 1729 C CA . ASP A 1 221 ? 12.266 -15.232 -21.077 1.00 89.12 221 ASP A CA 1
ATOM 1730 C C . ASP A 1 221 ? 11.088 -14.374 -20.585 1.00 89.12 221 ASP A C 1
ATOM 1732 O O . ASP A 1 221 ? 10.410 -13.685 -21.350 1.00 89.12 221 ASP A O 1
ATOM 1736 N N . CYS A 1 222 ? 10.792 -14.470 -19.288 1.00 90.38 222 CYS A N 1
ATOM 1737 C CA . CYS A 1 222 ? 9.702 -13.746 -18.637 1.00 90.38 222 CYS A CA 1
ATOM 1738 C C . CYS A 1 222 ? 10.212 -12.584 -17.782 1.00 90.38 222 CYS A C 1
ATOM 1740 O O . CYS A 1 222 ? 11.216 -12.697 -17.082 1.00 90.38 222 CYS A O 1
ATOM 1742 N N . VAL A 1 223 ? 9.438 -11.498 -17.720 1.00 91.62 223 VAL A N 1
ATOM 1743 C CA . VAL A 1 223 ? 9.636 -10.477 -16.685 1.00 91.62 223 VAL A CA 1
ATOM 1744 C C . VAL A 1 223 ? 9.239 -11.031 -15.312 1.00 91.62 223 VAL A C 1
ATOM 1746 O O . VAL A 1 223 ? 8.213 -11.705 -15.166 1.00 91.62 223 VAL A O 1
ATOM 1749 N N . GLY A 1 224 ? 10.031 -10.708 -14.287 1.00 90.62 224 GLY A N 1
ATOM 1750 C CA . GLY A 1 224 ? 9.807 -11.157 -12.912 1.00 90.62 224 GLY A CA 1
ATOM 1751 C C . GLY A 1 224 ? 8.391 -10.892 -12.381 1.00 90.62 224 GLY A C 1
ATOM 1752 O O . GLY A 1 224 ? 7.707 -9.927 -12.756 1.00 90.62 224 GLY A O 1
ATOM 1753 N N . TRP A 1 225 ? 7.934 -11.755 -11.471 1.00 93.94 225 TRP A N 1
ATOM 1754 C CA . TRP A 1 225 ? 6.607 -11.633 -10.873 1.00 93.94 225 TRP A CA 1
ATOM 1755 C C . TRP A 1 225 ? 6.518 -10.381 -10.002 1.00 93.94 225 TRP A C 1
ATOM 1757 O O . TRP A 1 225 ? 7.471 -9.999 -9.325 1.00 93.94 225 TRP A O 1
ATOM 1767 N N . GLY A 1 226 ? 5.364 -9.720 -10.015 1.00 93.38 226 GLY A N 1
ATOM 1768 C CA . GLY A 1 226 ? 5.151 -8.502 -9.243 1.00 93.38 226 GLY A CA 1
ATOM 1769 C C . GLY A 1 226 ? 5.758 -7.224 -9.841 1.00 93.38 226 GLY A C 1
ATOM 1770 O O . GLY A 1 226 ? 5.541 -6.163 -9.264 1.00 93.38 226 GLY A O 1
ATOM 1771 N N . ILE A 1 227 ? 6.442 -7.264 -10.992 1.00 94.00 227 ILE A N 1
ATOM 1772 C CA . ILE A 1 227 ? 6.857 -6.039 -11.708 1.00 94.00 227 ILE A CA 1
ATOM 1773 C C . ILE A 1 227 ? 5.627 -5.227 -12.131 1.00 94.00 227 ILE A C 1
ATOM 1775 O O . ILE A 1 227 ? 4.725 -5.775 -12.772 1.00 94.00 227 ILE A O 1
ATOM 1779 N N . ILE A 1 228 ? 5.598 -3.935 -11.778 1.00 93.62 228 ILE A N 1
ATOM 1780 C CA . ILE A 1 228 ? 4.571 -2.973 -12.216 1.00 93.62 228 ILE A CA 1
ATOM 1781 C C . ILE A 1 228 ? 4.611 -2.858 -13.741 1.00 93.62 228 ILE A C 1
ATOM 1783 O O . ILE A 1 228 ? 5.650 -2.531 -14.312 1.00 93.62 228 ILE A O 1
ATOM 1787 N N . GLY A 1 229 ? 3.474 -3.123 -14.388 1.00 94.12 229 GLY A N 1
ATOM 1788 C CA . GLY A 1 229 ? 3.370 -3.191 -15.850 1.00 94.12 229 GLY A CA 1
ATOM 1789 C C . GLY A 1 229 ? 3.944 -4.473 -16.457 1.00 94.12 229 GLY A C 1
ATOM 1790 O O . GLY A 1 229 ? 4.112 -4.540 -17.671 1.00 94.12 229 GLY A O 1
ATOM 1791 N N . GLY A 1 230 ? 4.251 -5.486 -15.640 1.00 93.94 230 GLY A N 1
ATOM 1792 C CA . GLY A 1 230 ? 4.834 -6.740 -16.116 1.00 93.94 230 GLY A CA 1
ATOM 1793 C C . GLY A 1 230 ? 3.917 -7.553 -17.033 1.00 93.94 230 GLY A C 1
ATOM 1794 O O . GLY A 1 230 ? 4.402 -8.318 -17.855 1.00 93.94 230 GLY A O 1
ATOM 1795 N N . ASP A 1 231 ? 2.602 -7.365 -16.943 1.00 94.62 231 ASP A N 1
ATOM 1796 C CA . ASP A 1 231 ? 1.610 -7.938 -17.863 1.00 94.62 231 ASP A CA 1
ATOM 1797 C C . ASP A 1 231 ? 1.606 -7.286 -19.257 1.00 94.62 231 ASP A C 1
ATOM 1799 O O . ASP A 1 231 ? 0.899 -7.747 -20.149 1.00 94.62 231 ASP A O 1
ATOM 1803 N N . LEU A 1 232 ? 2.411 -6.238 -19.451 1.00 96.50 232 LEU A N 1
ATOM 1804 C CA . LEU A 1 232 ? 2.621 -5.558 -20.728 1.00 96.50 232 LEU A CA 1
ATOM 1805 C C . LEU A 1 232 ? 3.923 -6.017 -21.411 1.00 96.50 232 LEU A C 1
ATOM 1807 O O . LEU A 1 232 ? 4.411 -5.352 -22.322 1.00 96.50 232 LEU A O 1
ATOM 1811 N N . ALA A 1 233 ? 4.534 -7.128 -20.988 1.00 95.69 233 ALA A N 1
ATOM 1812 C CA . ALA A 1 233 ? 5.808 -7.589 -21.549 1.00 95.69 233 ALA A CA 1
ATOM 1813 C C . ALA A 1 233 ? 5.718 -8.004 -23.030 1.00 95.69 233 ALA A C 1
ATOM 1815 O O . ALA A 1 233 ? 6.732 -7.999 -23.725 1.00 95.69 233 ALA A O 1
ATOM 1816 N N . GLN A 1 234 ? 4.516 -8.306 -23.529 1.00 96.25 234 GLN A N 1
ATOM 1817 C CA . GLN A 1 234 ? 4.265 -8.610 -24.943 1.00 96.25 234 GLN A CA 1
ATOM 1818 C C . GLN A 1 234 ? 3.995 -7.363 -25.803 1.00 96.25 234 GLN A C 1
ATOM 1820 O O . GLN A 1 234 ? 4.043 -7.431 -27.035 1.00 96.25 234 GLN A O 1
ATOM 1825 N N . ASP A 1 235 ? 3.735 -6.215 -25.175 1.00 97.00 235 ASP A N 1
ATOM 1826 C CA . ASP A 1 235 ? 3.409 -4.981 -25.881 1.00 97.00 235 ASP A CA 1
ATOM 1827 C C . ASP A 1 235 ? 4.672 -4.277 -26.395 1.00 97.00 235 ASP A C 1
ATOM 1829 O O . ASP A 1 235 ? 5.748 -4.324 -25.791 1.00 97.00 235 ASP A O 1
ATOM 1833 N N . ALA A 1 236 ? 4.534 -3.576 -27.525 1.00 96.56 236 ALA A N 1
ATOM 1834 C CA . ALA A 1 236 ? 5.579 -2.689 -28.030 1.00 96.56 236 ALA A CA 1
ATOM 1835 C C . ALA A 1 236 ? 5.855 -1.545 -27.039 1.00 96.56 236 ALA A C 1
ATOM 1837 O O . ALA A 1 236 ? 4.899 -1.027 -26.447 1.00 96.56 236 ALA A O 1
ATOM 1838 N N . PRO A 1 237 ? 7.105 -1.061 -26.930 1.00 96.75 237 PRO A N 1
ATOM 1839 C CA . PRO A 1 237 ? 7.346 0.258 -26.367 1.00 96.75 237 PRO A CA 1
ATOM 1840 C C . PRO A 1 237 ? 6.506 1.314 -27.099 1.00 96.75 237 PRO A C 1
ATOM 1842 O O . PRO A 1 237 ? 6.259 1.219 -28.305 1.00 96.75 237 PRO A O 1
ATOM 1845 N N . LYS A 1 238 ? 6.052 2.326 -26.367 1.00 96.25 238 LYS A N 1
ATOM 1846 C CA . LYS A 1 238 ? 5.346 3.474 -26.929 1.00 96.25 238 LYS A CA 1
ATOM 1847 C C . LYS A 1 238 ? 6.343 4.474 -27.491 1.00 96.25 238 LYS A C 1
ATOM 1849 O O . LYS A 1 238 ? 7.270 4.865 -26.785 1.00 96.25 238 LYS A O 1
ATOM 1854 N N . GLU A 1 239 ? 6.119 4.908 -28.726 1.00 93.12 239 GLU A N 1
ATOM 1855 C CA . GLU A 1 239 ? 7.022 5.810 -29.451 1.00 93.12 239 GLU A CA 1
ATOM 1856 C C . GLU A 1 239 ? 7.114 7.204 -28.811 1.00 93.12 239 GLU A C 1
ATOM 1858 O O . GLU A 1 239 ? 8.131 7.883 -28.940 1.00 93.12 239 GLU A O 1
ATOM 1863 N N . GLU A 1 240 ? 6.056 7.646 -28.131 1.00 93.38 240 GLU A N 1
ATOM 1864 C CA . GLU A 1 240 ? 5.966 8.969 -27.516 1.00 93.38 240 GLU A CA 1
ATOM 1865 C C . GLU A 1 240 ? 6.634 9.081 -26.135 1.00 93.38 240 GLU A C 1
ATOM 1867 O O . GLU A 1 240 ? 6.752 10.186 -25.604 1.00 93.38 240 GLU A O 1
ATOM 1872 N N . GLU A 1 241 ? 7.063 7.963 -25.545 1.00 90.94 241 GLU A N 1
ATOM 1873 C CA . GLU A 1 241 ? 7.700 7.915 -24.227 1.00 90.94 241 GLU A CA 1
ATOM 1874 C C . GLU A 1 241 ? 9.195 7.554 -24.357 1.00 90.94 241 GLU A C 1
ATOM 1876 O O . GLU A 1 241 ? 9.578 6.853 -25.297 1.00 90.94 241 GLU A O 1
ATOM 1881 N N . PRO A 1 242 ? 10.068 8.001 -23.433 1.00 89.56 242 PRO A N 1
ATOM 1882 C CA . PRO A 1 242 ? 11.466 7.581 -23.419 1.00 89.56 242 PRO A CA 1
ATOM 1883 C C . PRO A 1 242 ? 11.578 6.055 -23.372 1.00 89.56 242 PRO A C 1
ATOM 1885 O O . PRO A 1 242 ? 10.958 5.396 -22.542 1.00 89.56 242 PRO A O 1
ATOM 1888 N N . ASP A 1 243 ? 12.343 5.484 -24.296 1.00 86.38 243 ASP A N 1
ATOM 1889 C CA . ASP A 1 243 ? 12.487 4.031 -24.418 1.00 86.38 243 ASP A CA 1
ATOM 1890 C C . ASP A 1 243 ? 13.642 3.485 -23.561 1.00 86.38 243 ASP A C 1
ATOM 1892 O O . ASP A 1 243 ? 13.533 2.436 -22.927 1.00 86.38 243 ASP A O 1
ATOM 1896 N N . HIS A 1 244 ? 14.757 4.224 -23.508 1.00 92.19 244 HIS A N 1
ATOM 1897 C CA . HIS A 1 244 ? 15.998 3.820 -22.829 1.00 92.19 244 HIS A CA 1
ATOM 1898 C C . HIS A 1 244 ? 16.499 2.422 -23.235 1.00 92.19 244 HIS A C 1
ATOM 1900 O O . HIS A 1 244 ? 17.121 1.722 -22.438 1.00 92.19 244 HIS A O 1
ATOM 1906 N N . GLY A 1 245 ? 16.247 2.016 -24.485 1.00 91.88 245 GLY A N 1
ATOM 1907 C CA . GLY A 1 245 ? 16.638 0.708 -25.009 1.00 91.88 245 GLY A CA 1
ATOM 1908 C C . GLY A 1 245 ? 15.737 -0.437 -24.545 1.00 91.88 245 GLY A C 1
ATOM 1909 O O . GLY A 1 245 ? 16.192 -1.581 -24.512 1.00 91.88 245 GLY A O 1
ATOM 1910 N N . ALA A 1 246 ? 14.496 -0.147 -24.151 1.00 93.38 246 ALA A N 1
ATOM 1911 C CA . ALA A 1 246 ? 13.535 -1.170 -23.786 1.00 93.38 246 ALA A CA 1
ATOM 1912 C C . ALA A 1 246 ? 13.115 -1.999 -25.009 1.00 93.38 246 ALA A C 1
ATOM 1914 O O . ALA A 1 246 ? 12.944 -1.513 -26.124 1.00 93.38 246 ALA A O 1
ATOM 1915 N N . THR A 1 247 ? 12.944 -3.300 -24.792 1.00 92.38 247 THR A N 1
ATOM 1916 C CA . THR A 1 247 ? 12.533 -4.231 -25.858 1.00 92.38 247 THR A CA 1
ATOM 1917 C C . THR A 1 247 ? 11.017 -4.424 -25.907 1.00 92.38 247 THR A C 1
ATOM 1919 O O . THR A 1 247 ? 10.461 -4.854 -26.915 1.00 92.38 247 THR A O 1
ATOM 1922 N N . ASN A 1 248 ? 10.338 -4.075 -24.816 1.00 95.38 248 ASN A N 1
ATOM 1923 C CA . ASN A 1 248 ? 8.904 -4.212 -24.617 1.00 95.38 248 ASN A CA 1
ATOM 1924 C C . ASN A 1 248 ? 8.386 -3.133 -23.653 1.00 95.38 248 ASN A C 1
ATOM 1926 O O . ASN A 1 248 ? 9.157 -2.401 -23.023 1.00 95.38 248 ASN A O 1
ATOM 1930 N N . ARG A 1 249 ? 7.063 -3.042 -23.512 1.00 96.62 249 ARG A N 1
ATOM 1931 C CA . ARG A 1 249 ? 6.422 -2.015 -22.686 1.00 96.62 249 ARG A CA 1
ATOM 1932 C C . ARG A 1 249 ? 6.721 -2.145 -21.187 1.00 96.62 249 ARG A C 1
ATOM 1934 O O . ARG A 1 249 ? 6.851 -1.115 -20.526 1.00 96.62 249 ARG A O 1
ATOM 1941 N N . SER A 1 250 ? 6.850 -3.360 -20.650 1.00 95.25 250 SER A N 1
ATOM 1942 C CA . SER A 1 250 ? 7.216 -3.578 -19.237 1.00 95.25 250 SER A CA 1
ATOM 1943 C C . SER A 1 250 ? 8.609 -3.016 -18.921 1.00 95.25 250 SER A C 1
ATOM 1945 O O . SER A 1 250 ? 8.799 -2.316 -17.919 1.00 95.25 250 SER A O 1
ATOM 1947 N N . ASP A 1 251 ? 9.582 -3.261 -19.802 1.00 94.56 251 ASP A N 1
ATOM 1948 C CA . ASP A 1 251 ? 10.931 -2.695 -19.680 1.00 94.56 251 ASP A CA 1
ATOM 1949 C C . ASP A 1 251 ? 10.922 -1.180 -19.782 1.00 94.56 251 ASP A C 1
ATOM 1951 O O . ASP A 1 251 ? 11.586 -0.511 -18.995 1.00 94.56 251 ASP A O 1
ATOM 1955 N N . GLN A 1 252 ? 10.135 -0.632 -20.709 1.00 96.38 252 GLN A N 1
ATOM 1956 C CA . GLN A 1 252 ? 10.031 0.811 -20.881 1.00 96.38 252 GLN A CA 1
ATOM 1957 C C . GLN A 1 252 ? 9.517 1.474 -19.598 1.00 96.38 252 GLN A C 1
ATOM 1959 O O . GLN A 1 252 ? 10.101 2.444 -19.126 1.00 96.38 252 GLN A O 1
ATOM 1964 N N . ILE A 1 253 ? 8.475 0.910 -18.977 1.00 95.00 253 ILE A N 1
ATOM 1965 C CA . ILE A 1 253 ? 7.944 1.391 -17.693 1.00 95.00 253 ILE A CA 1
ATOM 1966 C C . ILE A 1 253 ? 9.011 1.297 -16.593 1.00 95.00 253 ILE A C 1
ATOM 1968 O O . ILE A 1 253 ? 9.207 2.253 -15.841 1.00 95.00 253 ILE A O 1
ATOM 1972 N N . THR A 1 254 ? 9.733 0.176 -16.516 1.00 93.75 254 THR A N 1
ATOM 1973 C CA . THR A 1 254 ? 10.834 -0.015 -15.558 1.00 93.75 254 THR A CA 1
ATOM 1974 C C . THR A 1 254 ? 11.940 1.027 -15.740 1.00 93.75 254 THR A C 1
ATOM 1976 O O . THR A 1 254 ? 12.395 1.620 -14.758 1.00 93.75 254 THR A O 1
ATOM 1979 N N . ASN A 1 255 ? 12.345 1.282 -16.981 1.00 94.50 255 ASN A N 1
ATOM 1980 C CA . ASN A 1 255 ? 13.383 2.246 -17.314 1.00 94.50 255 ASN A CA 1
ATOM 1981 C C . ASN A 1 255 ? 12.949 3.682 -17.019 1.00 94.50 255 ASN A C 1
ATOM 1983 O O . ASN A 1 255 ? 13.729 4.431 -16.440 1.00 94.50 255 ASN A O 1
ATOM 1987 N N . ILE A 1 256 ? 11.706 4.052 -17.338 1.00 94.94 256 ILE A N 1
ATOM 1988 C CA . ILE A 1 256 ? 11.147 5.367 -16.998 1.00 94.94 256 ILE A CA 1
ATOM 1989 C C . ILE A 1 256 ? 11.157 5.567 -15.478 1.00 94.94 256 ILE A C 1
ATOM 1991 O O . ILE A 1 256 ? 11.638 6.592 -14.996 1.00 94.94 256 ILE A O 1
ATOM 1995 N N . MET A 1 257 ? 10.698 4.574 -14.701 1.00 93.50 257 MET A N 1
ATOM 1996 C CA . MET A 1 257 ? 10.726 4.648 -13.232 1.00 93.50 257 MET A CA 1
ATOM 1997 C C . MET A 1 257 ? 12.142 4.883 -12.689 1.00 93.50 257 MET A C 1
ATOM 1999 O O . MET A 1 257 ? 12.318 5.616 -11.716 1.00 93.50 257 MET A O 1
ATOM 2003 N N . ARG A 1 258 ? 13.152 4.283 -13.324 1.00 92.19 258 ARG A N 1
ATOM 2004 C CA . ARG A 1 258 ? 14.557 4.404 -12.931 1.00 92.19 258 ARG A CA 1
ATOM 2005 C C . ARG A 1 258 ? 15.189 5.721 -13.340 1.00 92.19 258 ARG A C 1
ATOM 2007 O O . ARG A 1 258 ? 15.711 6.437 -12.495 1.00 92.19 258 ARG A O 1
ATOM 2014 N N . PHE A 1 259 ? 15.206 5.994 -14.636 1.00 93.19 259 PHE A N 1
ATOM 2015 C CA . PHE A 1 259 ? 16.053 7.025 -15.219 1.00 93.19 259 PHE A CA 1
ATOM 2016 C C . PHE A 1 259 ? 15.356 8.380 -15.291 1.00 93.19 259 PHE A C 1
ATOM 2018 O O . PHE A 1 259 ? 16.019 9.400 -15.126 1.00 93.19 259 PHE A O 1
ATOM 2025 N N . ASP A 1 260 ? 14.036 8.394 -15.487 1.00 93.25 260 ASP A N 1
ATOM 2026 C CA . ASP A 1 260 ? 13.274 9.638 -15.641 1.00 93.25 260 ASP A CA 1
ATOM 2027 C C . ASP A 1 260 ? 12.517 10.031 -14.376 1.00 93.25 260 ASP A C 1
ATOM 2029 O O . ASP A 1 260 ? 12.141 11.191 -14.224 1.00 93.25 260 ASP A O 1
ATOM 2033 N N . GLN A 1 261 ? 12.260 9.074 -13.480 1.00 92.94 261 GLN A N 1
ATOM 2034 C CA . GLN A 1 261 ? 11.452 9.315 -12.289 1.00 92.94 261 GLN A CA 1
ATOM 2035 C C . GLN A 1 261 ? 12.214 9.170 -10.979 1.00 92.94 261 GLN A C 1
ATOM 2037 O O . GLN A 1 261 ? 11.670 9.622 -9.985 1.00 92.94 261 GLN A O 1
ATOM 2042 N N . GLY A 1 262 ? 13.416 8.588 -10.936 1.00 91.44 262 GLY A N 1
ATOM 2043 C CA . GLY A 1 262 ? 14.243 8.584 -9.721 1.00 91.44 262 GLY A CA 1
ATOM 2044 C C . GLY A 1 262 ? 13.882 7.541 -8.661 1.00 91.44 262 GLY A C 1
ATOM 2045 O O . GLY A 1 262 ? 14.184 7.732 -7.484 1.00 91.44 262 GLY A O 1
ATOM 2046 N N . MET A 1 263 ? 13.201 6.449 -9.030 1.00 91.94 263 MET A N 1
ATOM 2047 C CA . MET A 1 263 ? 12.977 5.335 -8.101 1.00 91.94 263 MET A CA 1
ATOM 2048 C C . MET A 1 263 ? 14.312 4.642 -7.821 1.00 91.94 263 MET A C 1
ATOM 2050 O O . MET A 1 263 ? 15.083 4.380 -8.744 1.00 91.94 263 MET A O 1
ATOM 2054 N N . ASN A 1 264 ? 14.572 4.297 -6.561 1.00 89.31 264 ASN A N 1
ATOM 2055 C CA . ASN A 1 264 ? 15.764 3.539 -6.193 1.00 89.31 264 ASN A CA 1
ATOM 2056 C C . ASN A 1 264 ? 15.594 2.057 -6.548 1.00 89.31 264 ASN A C 1
ATOM 2058 O O . ASN A 1 264 ? 14.571 1.457 -6.232 1.00 89.31 264 ASN A O 1
ATOM 2062 N N . PHE A 1 265 ? 16.607 1.436 -7.150 1.00 88.88 265 PHE A N 1
ATOM 2063 C CA . PHE A 1 265 ? 16.615 0.000 -7.447 1.00 88.88 265 PHE A CA 1
ATOM 2064 C C . PHE A 1 265 ? 17.713 -0.655 -6.614 1.00 88.88 265 PHE A C 1
ATOM 2066 O O . PHE A 1 265 ? 18.896 -0.378 -6.807 1.00 88.88 265 PHE A O 1
ATOM 2073 N N . VAL A 1 266 ? 17.309 -1.479 -5.650 1.00 83.19 266 VAL A N 1
ATOM 2074 C CA . VAL A 1 266 ? 18.200 -2.129 -4.685 1.00 83.19 266 VAL A CA 1
ATOM 2075 C C . VAL A 1 266 ? 18.276 -3.615 -5.005 1.00 83.19 266 VAL A C 1
ATOM 2077 O O . VAL A 1 266 ? 17.241 -4.261 -5.115 1.00 83.19 266 VAL A O 1
ATOM 2080 N N . ASP A 1 267 ? 19.501 -4.130 -5.131 1.00 69.44 267 ASP A N 1
ATOM 2081 C CA . ASP A 1 267 ? 19.804 -5.546 -5.378 1.00 69.44 267 ASP A CA 1
ATOM 2082 C C . ASP A 1 267 ? 18.949 -6.174 -6.492 1.00 69.44 267 ASP A C 1
ATOM 2084 O O . ASP A 1 267 ? 17.975 -6.893 -6.275 1.00 69.44 267 ASP A O 1
ATOM 2088 N N . GLU A 1 268 ? 19.316 -5.850 -7.729 1.00 68.62 268 GLU A N 1
ATOM 2089 C CA . GLU A 1 268 ? 18.635 -6.339 -8.928 1.00 68.62 268 GLU A CA 1
ATOM 2090 C C . GLU A 1 268 ? 19.164 -7.682 -9.425 1.00 68.62 268 GLU A C 1
ATOM 2092 O O . GLU A 1 268 ? 19.013 -8.003 -10.604 1.00 68.62 268 GLU A O 1
ATOM 2097 N N . SER A 1 269 ? 19.849 -8.447 -8.575 1.00 60.31 269 SER A N 1
ATOM 2098 C CA . SER A 1 269 ? 20.375 -9.734 -9.003 1.00 60.31 269 SER A CA 1
ATOM 2099 C C . SER A 1 269 ? 19.219 -10.666 -9.417 1.00 60.31 269 SER A C 1
ATOM 2101 O O . SER A 1 269 ? 18.307 -10.945 -8.644 1.00 60.31 269 SER A O 1
ATOM 2103 N N . GLY A 1 270 ? 19.242 -11.087 -10.688 1.00 61.69 270 GLY A N 1
ATOM 2104 C CA . GLY A 1 270 ? 18.278 -12.006 -11.306 1.00 61.69 270 GLY A CA 1
ATOM 2105 C C . GLY A 1 270 ? 16.950 -11.367 -11.737 1.00 61.69 270 GLY A C 1
ATOM 2106 O O . GLY A 1 270 ? 16.361 -10.570 -11.012 1.00 61.69 270 GLY A O 1
ATOM 2107 N N . ASP A 1 271 ? 16.432 -11.754 -12.906 1.00 64.12 271 ASP A N 1
ATOM 2108 C CA . ASP A 1 271 ? 15.058 -11.426 -13.337 1.00 64.12 271 ASP A CA 1
ATOM 2109 C C . ASP A 1 271 ? 14.017 -12.400 -12.750 1.00 64.12 271 ASP A C 1
ATOM 2111 O O . ASP A 1 271 ? 12.820 -12.108 -12.723 1.00 64.12 271 ASP A O 1
ATOM 2115 N N . GLU A 1 272 ? 14.481 -13.526 -12.208 1.00 68.62 272 GLU A N 1
ATOM 2116 C CA . GLU A 1 272 ? 13.653 -14.570 -11.614 1.00 68.62 272 GLU A CA 1
ATOM 2117 C C . GLU A 1 272 ? 13.138 -14.167 -10.218 1.00 68.62 272 GLU A C 1
ATOM 2119 O O . GLU A 1 272 ? 13.786 -13.434 -9.471 1.00 68.62 272 GLU A O 1
ATOM 2124 N N . GLY A 1 273 ? 11.940 -14.637 -9.858 1.00 82.06 273 GLY A N 1
ATOM 2125 C CA . GLY A 1 273 ? 11.344 -14.451 -8.530 1.00 82.06 273 GLY A CA 1
ATOM 2126 C C . GLY A 1 273 ? 10.375 -13.271 -8.399 1.00 82.06 273 GLY A C 1
ATOM 2127 O O . GLY A 1 273 ? 9.797 -12.797 -9.380 1.00 82.06 273 GLY A O 1
ATOM 2128 N N . VAL A 1 274 ? 10.150 -12.829 -7.157 1.00 89.69 274 VAL A N 1
ATOM 2129 C CA . VAL A 1 274 ? 9.190 -11.758 -6.830 1.00 89.69 274 VAL A CA 1
ATOM 2130 C C . VAL A 1 274 ? 9.916 -10.416 -6.717 1.00 89.69 274 VAL A C 1
ATOM 2132 O O . VAL A 1 274 ? 10.966 -10.311 -6.076 1.00 89.69 274 VAL A O 1
ATOM 2135 N N . LYS A 1 275 ? 9.354 -9.372 -7.328 1.00 91.06 275 LYS A N 1
ATOM 2136 C CA . LYS A 1 275 ? 9.785 -7.978 -7.177 1.00 91.06 275 LYS A CA 1
ATOM 2137 C C . LYS A 1 275 ? 8.803 -7.228 -6.290 1.00 91.06 275 LYS A C 1
ATOM 2139 O O . LYS A 1 275 ? 7.594 -7.426 -6.399 1.00 91.06 275 LYS A O 1
ATOM 2144 N N . GLY A 1 276 ? 9.331 -6.374 -5.424 1.00 92.00 276 GLY A N 1
ATOM 2145 C CA . GLY A 1 276 ? 8.541 -5.614 -4.469 1.00 92.00 276 GLY A CA 1
ATOM 2146 C C . GLY A 1 276 ? 8.937 -4.143 -4.407 1.00 92.00 276 GLY A C 1
ATOM 2147 O O . GLY A 1 276 ? 10.039 -3.776 -4.819 1.00 92.00 276 GLY A O 1
ATOM 2148 N N . TYR A 1 277 ? 8.013 -3.311 -3.926 1.00 93.06 277 TYR A N 1
ATOM 2149 C CA . TYR A 1 277 ? 8.133 -1.856 -3.886 1.00 93.06 277 TYR A CA 1
ATOM 2150 C C . TYR A 1 277 ? 7.813 -1.312 -2.489 1.00 93.06 277 TYR A C 1
ATOM 2152 O O . TYR A 1 277 ? 6.819 -1.693 -1.870 1.00 93.06 277 TYR A O 1
ATOM 2160 N N . THR A 1 278 ? 8.622 -0.373 -2.007 1.00 91.94 278 THR A N 1
ATOM 2161 C CA . THR A 1 278 ? 8.415 0.325 -0.730 1.00 91.94 278 THR A CA 1
ATOM 2162 C C . THR A 1 278 ? 8.386 1.833 -0.951 1.00 91.94 278 THR A C 1
ATOM 2164 O O . THR A 1 278 ? 9.279 2.391 -1.589 1.00 91.94 278 THR A O 1
ATOM 2167 N N . HIS A 1 279 ? 7.386 2.508 -0.381 1.00 91.88 279 HIS A N 1
ATOM 2168 C CA . HIS A 1 279 ? 7.262 3.969 -0.438 1.00 91.88 279 HIS A CA 1
ATOM 2169 C C . HIS A 1 279 ? 8.180 4.692 0.560 1.00 91.88 279 HIS A C 1
ATOM 2171 O O . HIS A 1 279 ? 8.639 4.108 1.546 1.00 91.88 279 HIS A O 1
ATOM 2177 N N . GLY A 1 280 ? 8.408 5.985 0.323 1.00 90.38 280 GLY A N 1
ATOM 2178 C CA . GLY A 1 280 ? 9.278 6.830 1.139 1.00 90.38 280 GLY A CA 1
ATOM 2179 C C . GLY A 1 280 ? 8.885 6.914 2.619 1.00 90.38 280 GLY A C 1
ATOM 2180 O O . GLY A 1 280 ? 9.764 6.798 3.472 1.00 90.38 280 GLY A O 1
ATOM 2181 N N . MET A 1 281 ? 7.591 7.025 2.956 1.00 91.62 281 MET A N 1
ATOM 2182 C CA . MET A 1 281 ? 7.106 7.056 4.351 1.00 91.62 281 MET A CA 1
ATOM 2183 C C . MET A 1 281 ? 7.566 5.837 5.139 1.00 91.62 281 MET A C 1
ATOM 2185 O O . MET A 1 281 ? 7.946 5.930 6.300 1.00 91.62 281 MET A O 1
ATOM 2189 N N . ILE A 1 282 ? 7.541 4.669 4.505 1.00 92.75 282 ILE A N 1
ATOM 2190 C CA . ILE A 1 282 ? 7.884 3.414 5.165 1.00 92.75 282 ILE A CA 1
ATOM 2191 C C . ILE A 1 282 ? 9.368 3.411 5.527 1.00 92.75 282 ILE A C 1
ATOM 2193 O O . ILE A 1 282 ? 9.719 3.097 6.662 1.00 92.75 282 ILE A O 1
ATOM 2197 N N . GLN A 1 283 ? 10.227 3.874 4.616 1.00 91.06 283 GLN A N 1
ATOM 2198 C CA . GLN A 1 283 ? 11.651 4.082 4.894 1.00 91.06 283 GLN A CA 1
ATOM 2199 C C . GLN A 1 283 ? 11.872 5.120 6.002 1.00 91.06 283 GLN A C 1
ATOM 2201 O O . GLN A 1 283 ? 12.682 4.894 6.905 1.00 91.06 283 GLN A O 1
ATOM 2206 N N . ALA A 1 284 ? 11.113 6.220 5.973 1.00 91.25 284 ALA A N 1
ATOM 2207 C CA . ALA A 1 284 ? 11.166 7.259 6.992 1.00 91.25 284 ALA A CA 1
ATOM 2208 C C . ALA A 1 284 ? 10.770 6.721 8.373 1.00 91.25 284 ALA A C 1
ATOM 2210 O O . ALA A 1 284 ? 11.423 7.063 9.352 1.00 91.25 284 ALA A O 1
ATOM 2211 N N . ILE A 1 285 ? 9.785 5.823 8.470 1.00 92.38 285 ILE A N 1
ATOM 2212 C CA . ILE A 1 285 ? 9.388 5.183 9.733 1.00 92.38 285 ILE A CA 1
ATOM 2213 C C . ILE A 1 285 ? 10.502 4.296 10.291 1.00 92.38 285 ILE A C 1
ATOM 2215 O O . ILE A 1 285 ? 10.829 4.432 11.470 1.00 92.38 285 ILE A O 1
ATOM 2219 N N . TYR A 1 286 ? 11.145 3.446 9.475 1.00 90.94 286 TYR A N 1
ATOM 2220 C CA . TYR A 1 286 ? 12.311 2.685 9.956 1.00 90.94 286 TYR A CA 1
ATOM 2221 C C . TYR A 1 286 ? 13.403 3.626 10.469 1.00 90.94 286 TYR A C 1
ATOM 2223 O O . TYR A 1 286 ? 13.998 3.379 11.520 1.00 90.94 286 TYR A O 1
ATOM 2231 N N . LYS A 1 287 ? 13.657 4.732 9.757 1.00 88.31 287 LYS A N 1
ATOM 2232 C CA . LYS A 1 287 ? 14.681 5.690 10.172 1.00 88.31 287 LYS A CA 1
ATOM 2233 C C . LYS A 1 287 ? 14.294 6.446 11.443 1.00 88.31 287 LYS A C 1
ATOM 2235 O O . LYS A 1 287 ? 15.134 6.576 12.327 1.00 88.31 287 LYS A O 1
ATOM 2240 N N . ALA A 1 288 ? 13.053 6.905 11.564 1.00 88.50 288 ALA A N 1
ATOM 2241 C CA . ALA A 1 288 ? 12.551 7.584 12.752 1.00 88.50 288 ALA A CA 1
ATOM 2242 C C . ALA A 1 288 ? 12.607 6.664 13.975 1.00 88.50 288 ALA A C 1
ATOM 2244 O O . ALA A 1 288 ? 13.131 7.066 15.008 1.00 88.50 288 ALA A O 1
ATOM 2245 N N . TYR A 1 289 ? 12.184 5.405 13.836 1.00 88.12 289 TYR A N 1
ATOM 2246 C CA . TYR A 1 289 ? 12.270 4.418 14.911 1.00 88.12 289 TYR A CA 1
ATOM 2247 C C . TYR A 1 289 ? 13.718 4.161 15.346 1.00 88.12 289 TYR A C 1
ATOM 2249 O O . TYR A 1 289 ? 14.016 4.106 16.537 1.00 88.12 289 TYR A O 1
ATOM 2257 N N . HIS A 1 290 ? 14.640 4.063 14.383 1.00 85.94 290 HIS A N 1
ATOM 2258 C CA . HIS A 1 290 ? 16.068 3.918 14.655 1.00 85.94 290 HIS A CA 1
ATOM 2259 C C . HIS A 1 290 ? 16.664 5.116 15.410 1.00 85.94 290 HIS A C 1
ATOM 2261 O O . HIS A 1 290 ? 17.502 4.927 16.291 1.00 85.94 290 HIS A O 1
ATOM 2267 N N . LEU A 1 291 ? 16.270 6.339 15.045 1.00 84.00 291 LEU A N 1
ATOM 2268 C CA . LEU A 1 291 ? 16.771 7.572 15.659 1.00 84.00 291 LEU A CA 1
ATOM 2269 C C . LEU A 1 291 ? 16.126 7.853 17.027 1.00 84.00 291 LEU A C 1
ATOM 2271 O O . LEU A 1 291 ? 16.762 8.446 17.897 1.00 84.00 291 LEU A O 1
ATOM 2275 N N . GLY A 1 292 ? 14.897 7.382 17.241 1.00 83.38 292 GLY A N 1
ATOM 2276 C CA . GLY A 1 292 ? 14.216 7.394 18.528 1.00 83.38 292 GLY A CA 1
ATOM 2277 C C . GLY A 1 292 ? 12.854 8.096 18.512 1.00 83.38 292 GLY A C 1
ATOM 2278 O O . GLY A 1 292 ? 12.440 8.691 17.519 1.00 83.38 292 GLY A O 1
ATOM 2279 N N . PRO A 1 293 ? 12.137 8.071 19.648 1.00 80.75 293 PRO A N 1
ATOM 2280 C CA . PRO A 1 293 ? 10.720 8.443 19.726 1.00 80.75 293 PRO A CA 1
ATOM 2281 C C . PRO A 1 293 ? 10.428 9.939 19.540 1.00 80.75 293 PRO A C 1
ATOM 2283 O O . PRO A 1 293 ? 9.266 10.322 19.472 1.00 80.75 293 PRO A O 1
ATOM 2286 N N . HIS A 1 294 ? 11.450 10.795 19.503 1.00 80.12 294 HIS A N 1
ATOM 2287 C CA . HIS A 1 294 ? 11.308 12.231 19.240 1.00 80.12 294 HIS A CA 1
ATOM 2288 C C . HIS A 1 294 ? 11.330 12.561 17.737 1.00 80.12 294 HIS A C 1
ATOM 2290 O O . HIS A 1 294 ? 11.076 13.701 17.359 1.00 80.12 294 HIS A O 1
ATOM 2296 N N . CYS A 1 295 ? 11.653 11.584 16.885 1.00 86.88 295 CYS A N 1
ATOM 2297 C CA . CYS A 1 295 ? 11.708 11.759 15.442 1.00 86.88 295 CYS A CA 1
ATOM 2298 C C . CYS A 1 295 ? 10.328 11.593 14.806 1.00 86.88 295 CYS A C 1
ATOM 2300 O O . CYS A 1 295 ? 9.609 10.634 15.093 1.00 86.88 295 CYS A O 1
ATOM 2302 N N . THR A 1 296 ? 10.001 12.498 13.887 1.00 89.81 296 THR A N 1
ATOM 2303 C CA . THR A 1 296 ? 8.733 12.504 13.158 1.00 89.81 296 THR A CA 1
ATOM 2304 C C . THR A 1 296 ? 8.993 12.202 11.682 1.00 89.81 296 THR A C 1
ATOM 2306 O O . THR A 1 296 ? 9.675 12.986 11.014 1.00 89.81 296 THR A O 1
ATOM 2309 N N . PRO A 1 297 ? 8.518 11.058 11.162 1.00 92.38 297 PRO A N 1
ATOM 2310 C CA . PRO A 1 297 ? 8.544 10.770 9.739 1.00 92.38 297 PRO A CA 1
ATOM 2311 C C . PRO A 1 297 ? 7.441 11.534 9.000 1.00 92.38 297 PRO A C 1
ATOM 2313 O O . PRO A 1 297 ? 6.280 11.573 9.413 1.00 92.38 297 PRO A O 1
ATOM 2316 N N . TYR A 1 298 ? 7.817 12.085 7.858 1.00 91.69 298 TYR A N 1
ATOM 2317 C CA . TYR A 1 298 ? 6.957 12.803 6.937 1.00 91.69 298 TYR A CA 1
ATOM 2318 C C . TYR A 1 298 ? 7.057 12.181 5.551 1.00 91.69 298 TYR A C 1
ATOM 2320 O O . TYR A 1 298 ? 8.072 11.586 5.190 1.00 91.69 298 TYR A O 1
ATOM 2328 N N . GLU A 1 299 ? 6.017 12.359 4.751 1.00 90.19 299 GLU A N 1
ATOM 2329 C CA . GLU A 1 299 ? 6.009 12.014 3.338 1.00 90.19 299 GLU A CA 1
ATOM 2330 C C . GLU A 1 299 ? 5.330 13.129 2.555 1.00 90.19 299 GLU A C 1
ATOM 2332 O O . GLU A 1 299 ? 4.202 13.523 2.850 1.00 90.19 299 GLU A O 1
ATOM 2337 N N . ILE A 1 300 ? 6.042 13.658 1.567 1.00 87.00 300 ILE A N 1
ATOM 2338 C CA . ILE A 1 300 ? 5.569 14.737 0.708 1.00 87.00 300 ILE A CA 1
ATOM 2339 C C . ILE A 1 300 ? 5.341 14.207 -0.703 1.00 87.00 300 ILE A C 1
ATOM 2341 O O . ILE A 1 300 ? 6.102 13.383 -1.218 1.00 87.00 300 ILE A O 1
ATOM 2345 N N . THR A 1 301 ? 4.267 14.681 -1.325 1.00 83.81 301 THR A N 1
ATOM 2346 C CA . THR A 1 301 ? 4.002 14.441 -2.739 1.00 83.81 301 THR A CA 1
ATOM 2347 C C . THR A 1 301 ? 4.844 15.382 -3.593 1.00 83.81 301 THR A C 1
ATOM 2349 O O . THR A 1 301 ? 4.833 16.593 -3.378 1.00 83.81 301 THR A O 1
ATOM 2352 N N . VAL A 1 302 ? 5.554 14.824 -4.570 1.00 84.62 302 VAL A N 1
ATOM 2353 C CA . VAL A 1 302 ? 6.396 15.569 -5.515 1.00 84.62 302 VAL A CA 1
ATOM 2354 C C . VAL A 1 302 ? 6.100 15.149 -6.953 1.00 84.62 302 VAL A C 1
ATOM 2356 O O . VAL A 1 302 ? 5.502 14.099 -7.201 1.00 84.62 302 VAL A O 1
ATOM 2359 N N . GLY A 1 303 ? 6.522 15.973 -7.908 1.00 85.38 303 GLY A N 1
ATOM 2360 C CA . GLY A 1 303 ? 6.222 15.794 -9.323 1.00 85.38 303 GLY A CA 1
ATOM 2361 C C . GLY A 1 303 ? 4.771 16.120 -9.686 1.00 85.38 303 GLY A C 1
ATOM 2362 O O . GLY A 1 303 ? 3.951 16.494 -8.852 1.00 85.38 303 GLY A O 1
ATOM 2363 N N . ASP A 1 304 ? 4.450 15.959 -10.971 1.00 81.19 304 ASP A N 1
ATOM 2364 C CA . ASP A 1 304 ? 3.126 16.287 -11.523 1.00 81.19 304 ASP A CA 1
ATOM 2365 C C . ASP A 1 304 ? 2.208 15.048 -11.644 1.00 81.19 304 ASP A C 1
ATOM 2367 O O . ASP A 1 304 ? 1.042 15.156 -12.026 1.00 81.19 304 ASP A O 1
ATOM 2371 N N . CYS A 1 305 ? 2.732 13.847 -11.368 1.00 76.19 305 CYS A N 1
ATOM 2372 C CA . CYS A 1 305 ? 2.029 12.580 -11.597 1.00 76.19 305 CYS A CA 1
ATOM 2373 C C . CYS A 1 305 ? 1.242 12.072 -10.384 1.00 76.19 305 CYS A C 1
ATOM 2375 O O . CYS A 1 305 ? 0.363 11.223 -10.543 1.00 76.19 305 CYS A O 1
ATOM 2377 N N . THR A 1 306 ? 1.557 12.554 -9.183 1.00 75.88 306 THR A N 1
ATOM 2378 C CA . THR A 1 306 ? 0.916 12.108 -7.943 1.00 75.88 306 THR A CA 1
ATOM 2379 C C . THR A 1 306 ? 0.057 13.229 -7.398 1.00 75.88 306 THR A C 1
ATOM 2381 O O . THR A 1 306 ? 0.555 14.280 -7.031 1.00 75.88 306 THR A O 1
ATOM 2384 N N . THR A 1 307 ? -1.251 12.997 -7.365 1.00 72.44 307 THR A N 1
ATOM 2385 C CA . THR A 1 307 ? -2.252 14.022 -7.033 1.00 72.44 307 THR A CA 1
ATOM 2386 C C . THR A 1 307 ? -2.969 13.761 -5.711 1.00 72.44 307 THR A C 1
ATOM 2388 O O . THR A 1 307 ? -3.797 14.557 -5.277 1.00 72.44 307 THR A O 1
ATOM 2391 N N . LYS A 1 308 ? -2.672 12.640 -5.045 1.00 75.81 308 LYS A N 1
ATOM 2392 C CA . LYS A 1 308 ? -3.370 12.199 -3.832 1.00 75.81 308 LYS A CA 1
ATOM 2393 C C . LYS A 1 308 ? -2.432 12.141 -2.634 1.00 75.81 308 LYS A C 1
ATOM 2395 O O . LYS A 1 308 ? -1.474 11.371 -2.629 1.00 75.81 308 LYS A O 1
ATOM 2400 N N . LEU A 1 309 ? -2.763 12.889 -1.587 1.00 84.12 309 LEU A N 1
ATOM 2401 C CA . LEU A 1 309 ? -2.063 12.838 -0.306 1.00 84.12 309 LEU A CA 1
ATOM 2402 C C . LEU A 1 309 ? -2.744 11.834 0.635 1.00 84.12 309 LEU A C 1
ATOM 2404 O O . LEU A 1 309 ? -3.465 12.185 1.570 1.00 84.12 309 LEU A O 1
ATOM 2408 N N . ALA A 1 310 ? -2.597 10.554 0.311 1.00 87.81 310 ALA A N 1
ATOM 2409 C CA . ALA A 1 310 ? -3.127 9.452 1.100 1.00 87.81 310 ALA A CA 1
ATOM 2410 C C . ALA A 1 310 ? -2.209 8.240 0.963 1.00 87.81 310 ALA A C 1
ATOM 2412 O O . ALA A 1 310 ? -1.718 7.960 -0.128 1.00 87.81 310 ALA A O 1
ATOM 2413 N N . SER A 1 311 ? -2.036 7.486 2.041 1.00 91.06 311 SER A N 1
ATOM 2414 C CA . SER A 1 311 ? -1.261 6.250 2.030 1.00 91.06 311 SER A CA 1
ATOM 2415 C C . SER A 1 311 ? -2.047 5.137 1.339 1.00 91.06 311 SER A C 1
ATOM 2417 O O . SER A 1 311 ? -3.253 4.974 1.563 1.00 91.06 311 SER A O 1
ATOM 2419 N N . CYS A 1 312 ? -1.380 4.361 0.481 1.00 93.81 312 CYS A N 1
ATOM 2420 C CA . CYS A 1 312 ? -1.976 3.143 -0.062 1.00 93.81 312 CYS A CA 1
ATOM 2421 C C . CYS A 1 312 ? -2.223 2.140 1.071 1.00 93.81 312 CYS A C 1
ATOM 2423 O O . CYS A 1 312 ? -1.583 2.207 2.121 1.00 93.81 312 CYS A O 1
ATOM 2425 N N . PHE A 1 313 ? -3.131 1.186 0.864 1.00 95.69 313 PHE A N 1
ATOM 2426 C CA . PHE A 1 313 ? -3.533 0.284 1.944 1.00 95.69 313 PHE A CA 1
ATOM 2427 C C . PHE A 1 313 ? -2.371 -0.558 2.516 1.00 95.69 313 PHE A C 1
ATOM 2429 O O . PHE A 1 313 ? -2.336 -0.803 3.721 1.00 95.69 313 PHE A O 1
ATOM 2436 N N . GLY A 1 314 ? -1.380 -0.924 1.690 1.00 95.88 314 GLY A N 1
ATOM 2437 C CA . GLY A 1 314 ? -0.140 -1.561 2.156 1.00 95.88 314 GLY A CA 1
ATOM 2438 C C . GLY A 1 314 ? 0.632 -0.684 3.150 1.00 95.88 314 GLY A C 1
ATOM 2439 O O . GLY A 1 314 ? 0.926 -1.127 4.262 1.00 95.88 314 GLY A O 1
ATOM 2440 N N . CYS A 1 315 ? 0.860 0.591 2.805 1.00 95.00 315 CYS A N 1
ATOM 2441 C CA . CYS A 1 315 ? 1.463 1.560 3.720 1.00 95.00 315 CYS A CA 1
ATOM 2442 C C . CYS A 1 315 ? 0.632 1.734 4.994 1.00 95.00 315 CYS A C 1
ATOM 2444 O O . CYS A 1 315 ? 1.190 1.648 6.082 1.00 95.00 315 CYS A O 1
ATOM 2446 N N . THR A 1 316 ? -0.688 1.923 4.876 1.00 95.56 316 THR A N 1
ATOM 2447 C CA . THR A 1 316 ? -1.597 2.095 6.022 1.00 95.56 316 THR A CA 1
ATOM 2448 C C . THR A 1 316 ? -1.469 0.958 7.024 1.00 95.56 316 THR A C 1
ATOM 2450 O O . THR A 1 316 ? -1.339 1.197 8.221 1.00 95.56 316 THR A O 1
ATOM 2453 N N . MET A 1 317 ? -1.471 -0.284 6.543 1.00 97.12 317 MET A N 1
ATOM 2454 C CA . MET A 1 317 ? -1.336 -1.461 7.391 1.00 97.12 317 MET A CA 1
ATOM 2455 C C . MET A 1 317 ? -0.026 -1.454 8.191 1.00 97.12 317 MET A C 1
ATOM 2457 O O . MET A 1 317 ? -0.050 -1.688 9.399 1.00 97.12 317 MET A O 1
ATOM 2461 N N . PHE A 1 318 ? 1.101 -1.142 7.547 1.00 96.38 318 PHE A N 1
ATOM 2462 C CA . PHE A 1 318 ? 2.405 -1.057 8.210 1.00 96.38 318 PHE A CA 1
ATOM 2463 C C . PHE A 1 318 ? 2.497 0.118 9.187 1.00 96.38 318 PHE A C 1
ATOM 2465 O O . PHE A 1 318 ? 2.965 -0.034 10.313 1.00 96.38 318 PHE A O 1
ATOM 2472 N N . MET A 1 319 ? 2.024 1.283 8.759 1.00 95.00 319 MET A N 1
ATOM 2473 C CA . MET A 1 319 ? 1.974 2.517 9.534 1.00 95.00 319 MET A CA 1
ATOM 2474 C C . MET A 1 319 ? 1.188 2.325 10.834 1.00 95.00 319 MET A C 1
ATOM 2476 O O . MET A 1 319 ? 1.711 2.554 11.923 1.00 95.00 319 MET A O 1
ATOM 2480 N N . THR A 1 320 ? -0.035 1.801 10.739 1.00 94.62 320 THR A N 1
ATOM 2481 C CA . THR A 1 320 ? -0.872 1.489 11.900 1.00 94.62 320 THR A CA 1
ATOM 2482 C C . THR A 1 320 ? -0.237 0.437 12.807 1.00 94.62 320 THR A C 1
ATOM 2484 O O . THR A 1 320 ? -0.238 0.617 14.024 1.00 94.62 320 THR A O 1
ATOM 2487 N N . ALA A 1 321 ? 0.327 -0.638 12.244 1.00 95.31 321 ALA A N 1
ATOM 2488 C CA . ALA A 1 321 ? 0.949 -1.706 13.030 1.00 95.31 321 ALA A CA 1
ATOM 2489 C C . ALA A 1 321 ? 2.101 -1.211 13.914 1.00 95.31 321 ALA A C 1
ATOM 2491 O O . ALA A 1 321 ? 2.312 -1.731 15.005 1.00 95.31 321 ALA A O 1
ATOM 2492 N N . ASN A 1 322 ? 2.820 -0.193 13.443 1.00 93.56 322 ASN A N 1
ATOM 2493 C CA . ASN A 1 322 ? 3.992 0.362 14.111 1.00 93.56 322 ASN A CA 1
ATOM 2494 C C . ASN A 1 322 ? 3.687 1.637 14.910 1.00 93.56 322 ASN A C 1
ATOM 2496 O O . ASN A 1 322 ? 4.600 2.318 15.366 1.00 93.56 322 ASN A O 1
ATOM 2500 N N . GLY A 1 323 ? 2.405 1.967 15.093 1.00 89.81 323 GLY A N 1
ATOM 2501 C CA . GLY A 1 323 ? 1.988 3.114 15.894 1.00 89.81 323 GLY A CA 1
ATOM 2502 C C . GLY A 1 323 ? 2.216 4.467 15.223 1.00 89.81 323 GLY A C 1
ATOM 2503 O O . GLY A 1 323 ? 2.270 5.457 15.939 1.00 89.81 323 GLY A O 1
ATOM 2504 N N . TYR A 1 324 ? 2.324 4.507 13.892 1.00 89.75 324 TYR A N 1
ATOM 2505 C CA . TYR A 1 324 ? 2.417 5.711 13.059 1.00 89.75 324 TYR A CA 1
ATOM 2506 C C . TYR A 1 324 ? 1.204 5.810 12.117 1.00 89.75 324 TYR A C 1
ATOM 2508 O O . TYR A 1 324 ? 1.407 5.818 10.906 1.00 89.75 324 TYR A O 1
ATOM 2516 N N . PRO A 1 325 ? -0.054 5.805 12.602 1.00 87.69 325 PRO A N 1
ATOM 2517 C CA . PRO A 1 325 ? -1.229 5.714 11.732 1.00 87.69 325 PRO A CA 1
ATOM 2518 C C . PRO A 1 325 ? -1.238 6.832 10.675 1.00 87.69 325 PRO A C 1
ATOM 2520 O O . PRO A 1 325 ? -0.912 7.976 11.001 1.00 87.69 325 PRO A O 1
ATOM 2523 N N . PRO A 1 326 ? -1.600 6.532 9.414 1.00 87.25 326 PRO A N 1
ATOM 2524 C CA . PRO A 1 326 ? -1.611 7.542 8.369 1.00 87.25 326 PRO A CA 1
ATOM 2525 C C . PRO A 1 326 ? -2.741 8.540 8.592 1.00 87.25 326 PRO A C 1
ATOM 2527 O O . PRO A 1 326 ? -3.835 8.192 9.035 1.00 87.25 326 PRO A O 1
ATOM 2530 N N . THR A 1 327 ? -2.506 9.774 8.170 1.00 82.56 327 THR A N 1
ATOM 2531 C CA . THR A 1 327 ? -3.505 10.846 8.225 1.00 82.56 327 THR A CA 1
ATOM 2532 C C . THR A 1 327 ? -4.647 10.665 7.227 1.00 82.56 327 THR A C 1
ATOM 2534 O O . THR A 1 327 ? -5.726 11.231 7.383 1.00 82.56 327 THR A O 1
ATOM 2537 N N . SER A 1 328 ? -4.416 9.867 6.185 1.00 86.81 328 SER A N 1
ATOM 2538 C CA . SER A 1 328 ? -5.377 9.568 5.133 1.00 86.81 328 SER A CA 1
ATOM 2539 C C . SER A 1 328 ? -5.011 8.236 4.480 1.00 86.81 328 SER A C 1
ATOM 2541 O O . SER A 1 328 ? -3.844 7.991 4.182 1.00 86.81 328 SER A O 1
ATOM 2543 N N . THR A 1 329 ? -5.999 7.375 4.239 1.00 92.75 329 THR A N 1
ATOM 2544 C CA . THR A 1 329 ? -5.825 6.072 3.571 1.00 92.75 329 THR A CA 1
ATOM 2545 C C . THR A 1 329 ? -6.613 6.059 2.276 1.00 92.75 329 THR A C 1
ATOM 2547 O O . THR A 1 329 ? -7.762 6.478 2.284 1.00 92.75 329 THR A O 1
ATOM 2550 N N . HIS A 1 330 ? -6.072 5.533 1.177 1.00 93.81 330 HIS A N 1
ATOM 2551 C CA . HIS A 1 330 ? -6.840 5.335 -0.057 1.00 93.81 330 HIS A CA 1
ATOM 2552 C C . HIS A 1 330 ? -6.844 3.875 -0.523 1.00 93.81 330 HIS A C 1
ATOM 2554 O O . HIS A 1 330 ? -5.867 3.139 -0.385 1.00 93.81 330 HIS A O 1
ATOM 2560 N N . LEU A 1 331 ? -7.936 3.478 -1.179 1.00 95.31 331 LEU A N 1
ATOM 2561 C CA . LEU A 1 331 ? -8.100 2.157 -1.799 1.00 95.31 331 LEU A CA 1
ATOM 2562 C C . LEU A 1 331 ? -7.675 2.185 -3.281 1.00 95.31 331 LEU A C 1
ATOM 2564 O O . LEU A 1 331 ? -8.468 1.938 -4.194 1.00 95.31 331 LEU A O 1
ATOM 2568 N N . GLY A 1 332 ? -6.428 2.605 -3.522 1.00 92.50 332 GLY A N 1
ATOM 2569 C CA . GLY A 1 332 ? -5.807 2.640 -4.856 1.00 92.50 332 GLY A CA 1
ATOM 2570 C C . GLY A 1 332 ? -5.153 1.313 -5.217 1.00 92.50 332 GLY A C 1
ATOM 2571 O O . GLY A 1 332 ? -5.749 0.281 -4.968 1.00 92.50 332 GLY A O 1
ATOM 2572 N N . ARG A 1 333 ? -3.964 1.331 -5.824 1.00 92.44 333 ARG A N 1
ATOM 2573 C CA . ARG A 1 333 ? -3.206 0.112 -6.135 1.00 92.44 333 ARG A CA 1
ATOM 2574 C C . ARG A 1 333 ? -1.993 0.056 -5.209 1.00 92.44 333 ARG A C 1
ATOM 2576 O O . ARG A 1 333 ? -1.234 1.023 -5.182 1.00 92.44 333 ARG A O 1
ATOM 2583 N N . ALA A 1 334 ? -1.834 -1.016 -4.441 1.00 93.00 334 ALA A N 1
ATOM 2584 C CA . ALA A 1 334 ? -0.641 -1.284 -3.635 1.00 93.00 334 ALA A CA 1
ATOM 2585 C C . ALA A 1 334 ? 0.241 -2.338 -4.332 1.00 93.00 334 ALA A C 1
ATOM 2587 O O . ALA A 1 334 ? 0.602 -3.351 -3.739 1.00 93.00 334 ALA A O 1
ATOM 2588 N N . GLU A 1 335 ? 0.529 -2.114 -5.620 1.00 93.62 335 GLU A N 1
ATOM 2589 C CA . GLU A 1 335 ? 1.144 -3.092 -6.530 1.00 93.62 335 GLU A CA 1
ATOM 2590 C C . GLU A 1 335 ? 2.475 -3.611 -5.999 1.00 93.62 335 GLU A C 1
ATOM 2592 O O . GLU A 1 335 ? 3.467 -2.885 -5.949 1.00 93.62 335 GLU A O 1
ATOM 2597 N N . SER A 1 336 ? 2.482 -4.885 -5.608 1.00 94.94 336 SER A N 1
ATOM 2598 C CA . SER A 1 336 ? 3.627 -5.555 -4.997 1.00 94.94 336 SER A CA 1
ATOM 2599 C C . SER A 1 336 ? 4.248 -4.751 -3.855 1.00 94.94 336 SER A C 1
ATOM 2601 O O . SER A 1 336 ? 5.469 -4.743 -3.697 1.00 94.94 336 SER A O 1
ATOM 2603 N N . TRP A 1 337 ? 3.424 -4.041 -3.078 1.00 95.62 337 TRP A N 1
ATOM 2604 C CA . TRP A 1 337 ? 3.906 -3.307 -1.916 1.00 95.62 337 TRP A CA 1
ATOM 2605 C C . TRP A 1 337 ? 4.483 -4.276 -0.886 1.00 95.62 337 TRP A C 1
ATOM 2607 O O . TRP A 1 337 ? 3.940 -5.359 -0.660 1.00 95.62 337 TRP A O 1
ATOM 2617 N N . VAL A 1 338 ? 5.569 -3.870 -0.237 1.00 92.94 338 VAL A N 1
ATOM 2618 C CA . VAL A 1 338 ? 6.289 -4.676 0.753 1.00 92.94 338 VAL A CA 1
ATOM 2619 C C . VAL A 1 338 ? 6.983 -3.788 1.789 1.00 92.94 338 VAL A C 1
ATOM 2621 O O . VAL A 1 338 ? 7.305 -2.632 1.494 1.00 92.94 338 VAL A O 1
ATOM 2624 N N . PRO A 1 339 ? 7.233 -4.310 3.004 1.00 91.81 339 PRO A N 1
ATOM 2625 C CA . PRO A 1 339 ? 8.151 -3.690 3.954 1.00 91.81 339 PRO A CA 1
ATOM 2626 C C . PRO A 1 339 ? 9.601 -3.808 3.464 1.00 91.81 339 PRO A C 1
ATOM 2628 O O . PRO A 1 339 ? 9.886 -4.545 2.522 1.00 91.81 339 PRO A O 1
ATOM 2631 N N . LEU A 1 340 ? 10.536 -3.132 4.135 1.00 85.69 340 LEU A N 1
ATOM 2632 C CA . LEU A 1 340 ? 11.950 -3.293 3.806 1.00 85.69 340 LEU A CA 1
ATOM 2633 C C . LEU A 1 340 ? 12.443 -4.701 4.160 1.00 85.69 340 LEU A C 1
ATOM 2635 O O . LEU A 1 340 ? 12.140 -5.236 5.233 1.00 85.69 340 LEU A O 1
ATOM 2639 N N . TYR A 1 341 ? 13.254 -5.253 3.258 1.00 71.94 341 TYR A N 1
ATOM 2640 C CA . TYR A 1 341 ? 14.030 -6.472 3.460 1.00 71.94 341 TYR A CA 1
ATOM 2641 C C . TYR A 1 341 ? 15.518 -6.144 3.559 1.00 71.94 341 TYR A C 1
ATOM 2643 O O . TYR A 1 341 ? 16.000 -5.172 2.978 1.00 71.94 341 TYR A O 1
ATOM 2651 N N . GLU A 1 342 ? 16.273 -6.966 4.280 1.00 63.50 342 GLU A N 1
ATOM 2652 C CA . GLU A 1 342 ? 17.730 -6.922 4.177 1.00 63.50 342 GLU A CA 1
ATOM 2653 C C . GLU A 1 342 ? 18.211 -7.507 2.837 1.00 63.50 342 GLU A C 1
ATOM 2655 O O . GLU A 1 342 ? 17.578 -8.439 2.337 1.00 63.50 342 GLU A O 1
ATOM 2660 N N . PRO A 1 343 ? 19.330 -7.005 2.275 1.00 53.41 343 PRO A N 1
ATOM 2661 C CA . PRO A 1 343 ? 20.177 -5.927 2.789 1.00 53.41 343 PRO A CA 1
ATOM 2662 C C . PRO A 1 343 ? 19.775 -4.539 2.245 1.00 53.41 343 PRO A C 1
ATOM 2664 O O . PRO A 1 343 ? 20.481 -3.960 1.421 1.00 53.41 343 PRO A O 1
ATOM 2667 N N . TYR A 1 344 ? 18.691 -3.933 2.737 1.00 59.09 344 TYR A N 1
ATOM 2668 C CA . TYR A 1 344 ? 18.493 -2.494 2.571 1.00 59.09 344 TYR A CA 1
ATOM 2669 C C . TYR A 1 344 ? 19.505 -1.740 3.446 1.00 59.09 344 TYR A C 1
ATOM 2671 O O . TYR A 1 344 ? 19.416 -1.778 4.671 1.00 59.09 344 TYR A O 1
ATOM 2679 N N . LYS A 1 345 ? 20.503 -1.092 2.828 1.00 52.56 345 LYS A N 1
ATOM 2680 C CA . LYS A 1 345 ? 21.567 -0.337 3.518 1.00 52.56 345 LYS A CA 1
ATOM 2681 C C . LYS A 1 345 ? 21.367 1.174 3.347 1.00 52.56 345 LYS A C 1
ATOM 2683 O O . LYS A 1 345 ? 21.962 1.747 2.433 1.00 52.56 345 LYS A O 1
ATOM 2688 N N . PRO A 1 346 ? 20.567 1.841 4.194 1.00 47.19 346 PRO A N 1
ATOM 2689 C CA . PRO A 1 346 ? 20.442 3.287 4.135 1.00 47.19 346 PRO A CA 1
ATOM 2690 C C . PRO A 1 346 ? 21.673 4.017 4.705 1.00 47.19 346 PRO A C 1
ATOM 2692 O O . PRO A 1 346 ? 21.978 5.092 4.194 1.00 47.19 346 PRO A O 1
ATOM 2695 N N . SER A 1 347 ? 22.431 3.481 5.687 1.00 47.06 347 SER A N 1
ATOM 2696 C CA . SER A 1 347 ? 23.751 4.039 6.070 1.00 47.06 347 SER A CA 1
ATOM 2697 C C . SER A 1 347 ? 24.647 3.123 6.951 1.00 47.06 347 SER A C 1
ATOM 2699 O O . SER A 1 347 ? 24.570 1.899 6.908 1.00 47.06 347 SER A O 1
ATOM 2701 N N . THR A 1 348 ? 25.631 3.707 7.656 1.00 45.84 348 THR A N 1
ATOM 2702 C CA . THR A 1 348 ? 26.920 3.122 8.092 1.00 45.84 348 THR A CA 1
ATOM 2703 C C . THR A 1 348 ? 26.896 2.209 9.331 1.00 45.84 348 THR A C 1
ATOM 2705 O O . THR A 1 348 ? 27.969 1.791 9.776 1.00 45.84 348 THR A O 1
ATOM 2708 N N . SER A 1 349 ? 25.728 1.850 9.886 1.00 53.25 349 SER A N 1
ATOM 2709 C CA . SER A 1 349 ? 25.631 0.948 11.055 1.00 53.25 349 SER A CA 1
ATOM 2710 C C . SER A 1 349 ? 24.696 -0.253 10.822 1.00 53.25 349 SER A C 1
ATOM 2712 O O . SER A 1 349 ? 23.565 -0.276 11.316 1.00 53.25 349 SER A O 1
ATOM 2714 N N . PRO A 1 350 ? 25.178 -1.313 10.143 1.00 61.75 350 PRO A N 1
ATOM 2715 C CA . PRO A 1 350 ? 24.335 -2.419 9.670 1.00 61.75 350 PRO A CA 1
ATOM 2716 C C . PRO A 1 350 ? 23.607 -3.212 10.770 1.00 61.75 350 PRO A C 1
ATOM 2718 O O . PRO A 1 350 ? 22.538 -3.764 10.538 1.00 61.75 350 PRO A O 1
ATOM 2721 N N . LYS A 1 351 ? 24.167 -3.294 11.988 1.00 64.12 351 LYS A N 1
ATOM 2722 C CA . LYS A 1 351 ? 23.606 -4.142 13.060 1.00 64.12 351 LYS A CA 1
ATOM 2723 C C . LYS A 1 351 ? 22.375 -3.543 13.738 1.00 64.12 351 LYS A C 1
ATOM 2725 O O . LYS A 1 351 ? 21.454 -4.280 14.073 1.00 64.12 351 LYS A O 1
ATOM 2730 N N . THR A 1 352 ? 22.365 -2.234 13.979 1.00 65.44 352 THR A N 1
ATOM 2731 C CA . THR A 1 352 ? 21.228 -1.574 14.640 1.00 65.44 352 THR A CA 1
ATOM 2732 C C . THR A 1 352 ? 20.055 -1.429 13.673 1.00 65.44 352 THR A C 1
ATOM 2734 O O . THR A 1 352 ? 18.913 -1.604 14.080 1.00 65.44 352 THR A O 1
ATOM 2737 N N . GLU A 1 353 ? 20.327 -1.175 12.391 1.00 74.88 353 GLU A N 1
ATOM 2738 C CA . GLU A 1 353 ? 19.294 -1.108 11.347 1.00 74.88 353 GLU A CA 1
ATOM 2739 C C . GLU A 1 353 ? 18.573 -2.456 11.174 1.00 74.88 353 GLU A C 1
ATOM 2741 O O . GLU A 1 353 ? 17.346 -2.486 11.132 1.00 74.88 353 GLU A O 1
ATOM 2746 N N . ARG A 1 354 ? 19.308 -3.576 11.230 1.00 77.69 354 ARG A N 1
ATOM 2747 C CA . ARG A 1 354 ? 18.747 -4.941 11.235 1.00 77.69 354 ARG A CA 1
ATOM 2748 C C . ARG A 1 354 ? 17.728 -5.185 12.346 1.00 77.69 354 ARG A C 1
ATOM 2750 O O . ARG A 1 354 ? 16.667 -5.760 12.118 1.00 77.69 354 ARG A O 1
ATOM 2757 N N . ILE A 1 355 ? 18.041 -4.767 13.572 1.00 82.62 355 ILE A N 1
ATOM 2758 C CA . ILE A 1 355 ? 17.130 -4.948 14.714 1.00 82.62 355 ILE A CA 1
ATOM 2759 C C . ILE A 1 355 ? 15.828 -4.178 14.475 1.00 82.62 355 ILE A C 1
ATOM 2761 O O . ILE A 1 355 ? 14.754 -4.725 14.700 1.00 82.62 355 ILE A O 1
ATOM 2765 N N . VAL A 1 356 ? 15.928 -2.950 13.962 1.00 85.88 356 VAL A N 1
ATOM 2766 C CA . VAL A 1 356 ? 14.768 -2.103 13.656 1.00 85.88 356 VAL A CA 1
ATOM 2767 C C . VAL A 1 356 ? 13.912 -2.706 12.541 1.00 85.88 356 VAL A C 1
ATOM 2769 O O . VAL A 1 356 ? 12.692 -2.758 12.679 1.00 85.88 356 VAL A O 1
ATOM 2772 N N . ILE A 1 357 ? 14.531 -3.224 11.472 1.00 86.56 357 ILE A N 1
ATOM 2773 C CA . ILE A 1 357 ? 13.799 -3.900 10.393 1.00 86.56 357 ILE A CA 1
ATOM 2774 C C . ILE A 1 357 ? 13.004 -5.091 10.938 1.00 86.56 357 ILE A C 1
ATOM 2776 O O . ILE A 1 357 ? 11.807 -5.206 10.675 1.00 86.56 357 ILE A O 1
ATOM 2780 N N . ASN A 1 358 ? 13.644 -5.945 11.739 1.00 85.75 358 ASN A N 1
ATOM 2781 C CA . ASN A 1 358 ? 12.998 -7.129 12.305 1.00 85.75 358 ASN A CA 1
ATOM 2782 C C . ASN A 1 358 ? 11.853 -6.784 13.264 1.00 85.75 358 ASN A C 1
ATOM 2784 O O . ASN A 1 358 ? 10.805 -7.424 13.205 1.00 85.75 358 ASN A O 1
ATOM 2788 N N . ASP A 1 359 ? 12.033 -5.780 14.120 1.00 89.38 359 ASP A N 1
ATOM 2789 C CA . ASP A 1 359 ? 11.039 -5.381 15.120 1.00 89.38 359 ASP A CA 1
ATOM 2790 C C . ASP A 1 359 ? 9.764 -4.818 14.467 1.00 89.38 359 ASP A C 1
ATOM 2792 O O . ASP A 1 359 ? 8.648 -5.284 14.724 1.00 89.38 359 ASP A O 1
ATOM 2796 N N . LEU A 1 360 ? 9.927 -3.886 13.520 1.00 91.75 360 LEU A N 1
ATOM 2797 C CA . LEU A 1 360 ? 8.787 -3.293 12.820 1.00 91.75 360 LEU A CA 1
ATOM 2798 C C . LEU A 1 360 ? 8.099 -4.292 11.876 1.00 91.75 360 LEU A C 1
ATOM 2800 O O . LEU A 1 360 ? 6.873 -4.281 11.739 1.00 91.75 360 LEU A O 1
ATOM 2804 N N . ASN A 1 361 ? 8.857 -5.209 11.262 1.00 91.75 361 ASN A N 1
ATOM 2805 C CA . ASN A 1 361 ? 8.286 -6.273 10.433 1.00 91.75 361 ASN A CA 1
ATOM 2806 C C . ASN A 1 361 ? 7.531 -7.314 11.264 1.00 91.75 361 ASN A C 1
ATOM 2808 O O . ASN A 1 361 ? 6.497 -7.811 10.816 1.00 91.75 361 ASN A O 1
ATOM 2812 N N . ALA A 1 362 ? 8.000 -7.632 12.472 1.00 91.31 362 ALA A N 1
ATOM 2813 C CA . ALA A 1 362 ? 7.289 -8.516 13.391 1.00 91.31 362 ALA A CA 1
ATOM 2814 C C . ALA A 1 362 ? 5.967 -7.892 13.868 1.00 91.31 362 ALA A C 1
ATOM 2816 O O . ALA A 1 362 ? 4.936 -8.571 13.876 1.00 91.31 362 ALA A O 1
ATOM 2817 N N . SER A 1 363 ? 5.974 -6.595 14.192 1.00 93.56 363 SER A N 1
ATOM 2818 C CA . SER A 1 363 ? 4.764 -5.841 14.550 1.00 93.56 363 SER A CA 1
ATOM 2819 C C . SER A 1 363 ? 3.768 -5.791 13.389 1.00 93.56 363 SER A C 1
ATOM 2821 O O . SER A 1 363 ? 2.584 -6.091 13.563 1.00 93.56 363 SER A O 1
ATOM 2823 N N . PHE A 1 364 ? 4.256 -5.523 12.175 1.00 95.38 364 PHE A N 1
ATOM 2824 C CA . PHE A 1 364 ? 3.460 -5.600 10.953 1.00 95.38 364 PHE A CA 1
ATOM 2825 C C . PHE A 1 364 ? 2.860 -6.994 10.734 1.00 95.38 364 PHE A C 1
ATOM 2827 O O . PHE A 1 364 ? 1.659 -7.109 10.491 1.00 95.38 364 PHE A O 1
ATOM 2834 N N . ALA A 1 365 ? 3.646 -8.060 10.905 1.00 94.25 365 ALA A N 1
ATOM 2835 C CA . ALA A 1 365 ? 3.161 -9.425 10.739 1.00 94.25 365 ALA A CA 1
ATOM 2836 C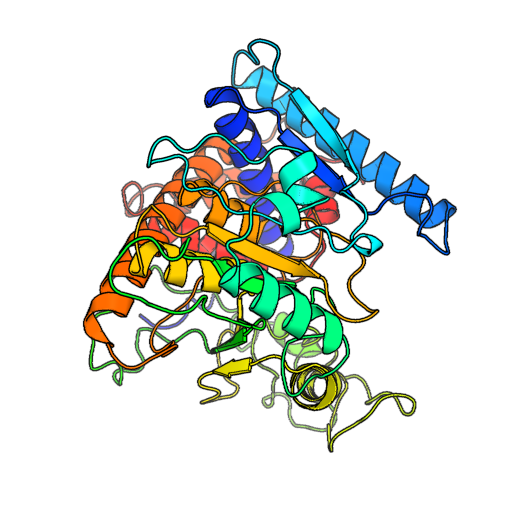 C . ALA A 1 365 ? 2.070 -9.799 11.752 1.00 94.25 365 ALA A C 1
ATOM 2838 O O . ALA A 1 365 ? 1.048 -10.382 11.384 1.00 94.25 365 ALA A O 1
ATOM 2839 N N . ALA A 1 366 ? 2.249 -9.415 13.019 1.00 95.25 366 ALA A N 1
ATOM 2840 C CA . ALA A 1 366 ? 1.234 -9.594 14.052 1.00 95.25 366 ALA A CA 1
ATOM 2841 C C . ALA A 1 366 ? -0.064 -8.840 13.721 1.00 95.25 366 ALA A C 1
ATOM 2843 O O . ALA A 1 366 ? -1.159 -9.373 13.916 1.00 95.25 366 ALA A O 1
ATOM 2844 N N . TYR A 1 367 ? 0.041 -7.621 13.186 1.00 97.44 367 TYR A N 1
ATOM 2845 C CA . TYR A 1 367 ? -1.130 -6.849 12.784 1.00 97.44 367 TYR A CA 1
ATOM 2846 C C . TYR A 1 367 ? -1.840 -7.455 11.565 1.00 97.44 367 TYR A C 1
ATOM 2848 O O . TYR A 1 367 ? -3.066 -7.553 11.577 1.00 97.44 367 TYR A O 1
ATOM 2856 N N . CYS A 1 368 ? -1.100 -7.934 10.557 1.00 97.94 368 CYS A N 1
ATOM 2857 C CA . CYS A 1 368 ? -1.658 -8.668 9.417 1.00 97.94 368 CYS A CA 1
ATOM 2858 C C . CYS A 1 368 ? -2.456 -9.903 9.856 1.00 97.94 368 CYS A C 1
ATOM 2860 O O . CYS A 1 368 ? -3.591 -10.070 9.412 1.00 97.94 368 CYS A O 1
ATOM 2862 N N . ASP A 1 369 ? -1.912 -10.732 10.755 1.00 97.00 369 ASP A N 1
ATOM 2863 C CA . ASP A 1 369 ? -2.635 -11.892 11.303 1.00 97.00 369 ASP A CA 1
ATOM 2864 C C . ASP A 1 369 ? -3.929 -11.470 12.007 1.00 97.00 369 ASP A C 1
ATOM 2866 O O . ASP A 1 369 ? -5.007 -11.995 11.709 1.00 97.00 369 ASP A O 1
ATOM 2870 N N . LYS A 1 370 ? -3.846 -10.447 12.865 1.00 97.19 370 LYS A N 1
ATOM 2871 C CA . LYS A 1 370 ? -5.001 -9.909 13.587 1.00 97.19 370 LYS A CA 1
ATOM 2872 C C . LYS A 1 370 ? -6.109 -9.460 12.633 1.00 97.19 370 LYS A C 1
ATOM 2874 O O . LYS A 1 370 ? -7.256 -9.889 12.788 1.00 97.19 370 LYS A O 1
ATOM 2879 N N . VAL A 1 371 ? -5.790 -8.612 11.652 1.00 98.25 371 VAL A N 1
ATOM 2880 C CA . VAL A 1 371 ? -6.812 -8.076 10.745 1.00 98.25 371 VAL A CA 1
ATOM 2881 C C . VAL A 1 371 ? -7.339 -9.139 9.792 1.00 98.25 371 VAL A C 1
ATOM 2883 O O . VAL A 1 371 ? -8.543 -9.171 9.575 1.00 98.25 371 VAL A O 1
ATOM 2886 N N . LEU A 1 372 ? -6.507 -10.049 9.272 1.00 98.00 372 LEU A N 1
ATOM 2887 C CA . LEU A 1 372 ? -6.987 -11.095 8.366 1.00 98.00 372 LEU A CA 1
ATOM 2888 C C . LEU A 1 372 ? -7.966 -12.022 9.082 1.00 98.00 372 LEU A C 1
ATOM 2890 O O . LEU A 1 372 ? -9.042 -12.293 8.555 1.00 98.00 372 LEU A O 1
ATOM 2894 N N . ARG A 1 373 ? -7.662 -12.434 10.318 1.00 96.62 373 ARG A N 1
ATOM 2895 C CA . ARG A 1 373 ? -8.588 -13.246 11.122 1.00 96.62 373 ARG A CA 1
ATOM 2896 C C . ARG A 1 373 ? -9.873 -12.496 11.459 1.00 96.62 373 ARG A C 1
ATOM 2898 O O . ARG A 1 373 ? -10.939 -13.104 11.458 1.00 96.62 373 ARG A O 1
ATOM 2905 N N . THR A 1 374 ? -9.795 -11.202 11.773 1.00 97.50 374 THR A N 1
ATOM 2906 C CA . THR A 1 374 ? -10.990 -10.389 12.046 1.00 97.50 374 THR A CA 1
ATOM 2907 C C . THR A 1 374 ? -11.841 -10.190 10.794 1.00 97.50 374 THR A C 1
ATOM 2909 O O . THR A 1 374 ? -13.049 -10.405 10.849 1.00 97.50 374 THR A O 1
ATOM 2912 N N . GLY A 1 375 ? -11.232 -9.859 9.660 1.00 98.00 375 GLY A N 1
ATOM 2913 C CA . GLY A 1 375 ? -11.936 -9.684 8.396 1.00 98.00 375 GLY A CA 1
ATOM 2914 C C . GLY A 1 375 ? -12.540 -10.972 7.858 1.00 98.00 375 GLY A C 1
ATOM 2915 O O . GLY A 1 375 ? -13.671 -10.949 7.396 1.00 98.00 375 GLY A O 1
ATOM 2916 N N . MET A 1 376 ? -11.839 -12.101 7.986 1.00 96.00 376 MET A N 1
ATOM 2917 C CA . MET A 1 376 ? -12.348 -13.419 7.597 1.00 96.00 376 MET A CA 1
ATOM 2918 C C . MET A 1 376 ? -13.622 -13.804 8.360 1.00 96.00 376 MET A C 1
ATOM 2920 O O . MET A 1 376 ? -14.511 -14.410 7.777 1.00 96.00 376 MET A O 1
ATOM 2924 N N . ARG A 1 377 ? -13.739 -13.444 9.649 1.00 95.50 377 ARG A N 1
ATOM 2925 C CA . ARG A 1 377 ? -14.980 -13.677 10.414 1.00 95.50 377 ARG A CA 1
ATOM 2926 C C . ARG A 1 377 ? -16.133 -12.808 9.912 1.00 95.50 377 ARG A C 1
ATOM 2928 O O . ARG A 1 377 ? -17.239 -13.312 9.751 1.00 95.50 377 ARG A O 1
ATOM 2935 N N . ALA A 1 378 ? -15.852 -11.538 9.620 1.00 96.75 378 ALA A N 1
ATOM 2936 C CA . ALA A 1 378 ? -16.844 -10.597 9.106 1.00 96.75 378 ALA A CA 1
ATOM 2937 C C . ALA A 1 378 ? -17.319 -10.957 7.682 1.00 96.75 378 ALA A C 1
ATOM 2939 O O . ALA A 1 378 ? -18.500 -10.829 7.355 1.00 96.75 378 ALA A O 1
ATOM 2940 N N . LEU A 1 379 ? -16.400 -11.428 6.834 1.00 96.19 379 LEU A N 1
ATOM 2941 C CA . LEU A 1 379 ? -16.641 -11.885 5.463 1.00 96.19 379 LEU A CA 1
ATOM 2942 C C . LEU A 1 379 ? -17.036 -13.368 5.425 1.00 96.19 379 LEU A C 1
ATOM 2944 O O . LEU A 1 379 ? -16.411 -14.180 4.744 1.00 96.19 379 LEU A O 1
ATOM 2948 N N . SER A 1 380 ? -18.086 -13.729 6.162 1.00 89.56 380 SER A N 1
ATOM 2949 C CA . SER A 1 380 ? -18.695 -15.054 6.034 1.00 89.56 380 SER A CA 1
ATOM 2950 C C . SER A 1 380 ? -19.268 -15.275 4.626 1.00 89.56 380 SER A C 1
ATOM 2952 O O . SER A 1 380 ? -19.482 -14.325 3.873 1.00 89.56 380 SER A O 1
ATOM 2954 N N . VAL A 1 381 ? -19.571 -16.534 4.289 1.00 86.06 381 VAL A N 1
ATOM 2955 C CA . VAL A 1 381 ? -20.191 -16.920 3.004 1.00 86.06 381 VAL A CA 1
ATOM 2956 C C . VAL A 1 381 ? -21.477 -16.123 2.723 1.00 86.06 381 VAL A C 1
ATOM 2958 O O . VAL A 1 381 ? -21.730 -15.739 1.592 1.00 86.06 381 VAL A O 1
ATOM 2961 N N . ASP A 1 382 ? -22.245 -15.767 3.757 1.00 89.62 382 ASP A N 1
ATOM 2962 C CA . ASP A 1 382 ? -23.477 -14.973 3.612 1.00 89.62 382 ASP A CA 1
ATOM 2963 C C . ASP A 1 382 ? -23.232 -13.490 3.257 1.00 89.62 382 ASP A C 1
ATOM 2965 O O . ASP A 1 382 ? -24.167 -12.751 2.941 1.00 89.62 382 ASP A O 1
ATOM 2969 N N . ASN A 1 383 ? -21.984 -13.028 3.354 1.00 91.62 383 ASN A N 1
ATOM 2970 C CA . ASN A 1 383 ? -21.591 -11.625 3.237 1.00 91.62 383 ASN A CA 1
ATOM 2971 C C . ASN A 1 383 ? -20.688 -11.336 2.029 1.00 91.62 383 ASN A C 1
ATOM 2973 O O . ASN A 1 383 ? -20.270 -10.184 1.857 1.00 91.62 383 ASN A O 1
ATOM 2977 N N . ILE A 1 384 ? -20.401 -12.346 1.208 1.00 96.56 384 ILE A N 1
ATOM 2978 C CA . ILE A 1 384 ? -19.546 -12.250 0.022 1.00 96.56 384 ILE A CA 1
ATOM 2979 C C . ILE A 1 384 ? -20.299 -12.682 -1.239 1.00 96.56 384 ILE A C 1
ATOM 2981 O O . ILE A 1 384 ? -21.366 -13.281 -1.164 1.00 96.56 384 ILE A O 1
ATOM 2985 N N . ALA A 1 385 ? -19.766 -12.341 -2.410 1.00 97.25 385 ALA A N 1
ATOM 2986 C CA . ALA A 1 385 ? -20.291 -12.840 -3.676 1.00 97.25 385 ALA A CA 1
ATOM 2987 C C . ALA A 1 385 ? -19.941 -14.326 -3.880 1.00 97.25 385 ALA A C 1
ATOM 2989 O O . ALA A 1 385 ? -18.811 -14.726 -3.605 1.00 97.25 385 ALA A O 1
ATOM 2990 N N . ASP A 1 386 ? -20.862 -15.095 -4.474 1.00 96.25 386 ASP A N 1
ATOM 2991 C CA . ASP A 1 386 ? -20.781 -16.558 -4.661 1.00 96.25 386 ASP A CA 1
ATOM 2992 C C . ASP A 1 386 ? -19.452 -17.057 -5.265 1.00 96.25 386 ASP A C 1
ATOM 2994 O O . ASP A 1 386 ? -18.972 -18.152 -4.969 1.00 96.25 386 ASP A O 1
ATOM 2998 N N . ALA A 1 387 ? -18.814 -16.251 -6.124 1.00 96.25 387 ALA A N 1
ATOM 2999 C CA . ALA A 1 387 ? -17.520 -16.588 -6.724 1.00 96.25 387 ALA A CA 1
ATOM 3000 C C . ALA A 1 387 ? -16.406 -16.819 -5.677 1.00 96.25 387 ALA A C 1
ATOM 3002 O O . ALA A 1 387 ? -15.412 -17.485 -5.972 1.00 96.25 387 ALA A O 1
ATOM 3003 N N . TYR A 1 388 ? -16.577 -16.296 -4.460 1.00 96.50 388 TYR A N 1
ATOM 3004 C CA . TYR A 1 388 ? -15.601 -16.317 -3.374 1.00 96.50 388 TYR A CA 1
ATOM 3005 C C . TYR A 1 388 ? -15.922 -17.334 -2.264 1.00 96.50 388 TYR A C 1
ATOM 3007 O O . TYR A 1 388 ? -15.150 -17.428 -1.315 1.00 96.50 388 TYR A O 1
ATOM 3015 N N . ASP A 1 389 ? -16.988 -18.139 -2.373 1.00 95.25 389 ASP A N 1
ATOM 3016 C CA . ASP A 1 389 ? -17.463 -19.054 -1.309 1.00 95.25 389 ASP A CA 1
ATOM 3017 C C . ASP A 1 389 ? -16.399 -20.026 -0.770 1.00 95.25 389 ASP A C 1
ATOM 3019 O O . ASP A 1 389 ? -16.449 -20.462 0.381 1.00 95.25 389 ASP A O 1
ATOM 3023 N N . HIS A 1 390 ? -15.414 -20.377 -1.598 1.00 93.62 390 HIS A N 1
ATOM 3024 C CA . HIS A 1 390 ? -14.321 -21.277 -1.231 1.00 93.62 390 HIS A CA 1
ATOM 3025 C C . HIS A 1 390 ? -13.199 -20.583 -0.439 1.00 93.62 390 HIS A C 1
ATOM 3027 O O . HIS A 1 390 ? -12.463 -21.247 0.296 1.00 93.62 390 HIS A O 1
ATOM 3033 N N . CYS A 1 391 ? -13.050 -19.261 -0.572 1.00 95.88 391 CYS A N 1
ATOM 3034 C CA . CYS A 1 391 ? -11.932 -18.512 -0.006 1.00 95.88 391 CYS A CA 1
ATOM 3035 C C . CYS A 1 391 ? -11.929 -18.468 1.535 1.00 95.88 391 CYS A C 1
ATOM 3037 O O . CYS A 1 391 ? -10.846 -18.648 2.095 1.00 95.88 391 CYS A O 1
ATOM 3039 N N . PRO A 1 392 ? -13.065 -18.293 2.252 1.00 95.44 392 PRO A N 1
ATOM 3040 C CA . PRO A 1 392 ? -13.069 -18.306 3.716 1.00 95.44 392 PRO A CA 1
ATOM 3041 C C . PRO A 1 392 ? -12.484 -19.595 4.301 1.00 95.44 392 PRO A C 1
ATOM 3043 O O . PRO A 1 392 ? -11.584 -19.539 5.136 1.00 95.44 392 PRO A O 1
ATOM 3046 N N . ALA A 1 393 ? -12.939 -20.753 3.813 1.00 94.06 393 ALA A N 1
ATOM 3047 C CA . ALA A 1 393 ? -12.470 -22.053 4.289 1.00 94.06 393 ALA A CA 1
ATOM 3048 C C . ALA A 1 393 ? -10.999 -22.310 3.919 1.00 94.06 393 ALA A C 1
ATOM 3050 O O . ALA A 1 393 ? -10.253 -22.869 4.722 1.00 94.06 393 ALA A O 1
ATOM 3051 N N . ALA A 1 394 ? -10.565 -21.886 2.726 1.00 94.56 394 ALA A N 1
ATOM 3052 C CA . ALA A 1 394 ? -9.169 -22.000 2.309 1.00 94.56 394 ALA A CA 1
ATOM 3053 C C . ALA A 1 394 ? -8.244 -21.121 3.170 1.00 94.56 394 ALA A C 1
ATOM 3055 O O . ALA A 1 394 ? -7.216 -21.595 3.653 1.00 94.56 394 ALA A O 1
ATOM 3056 N N . LEU A 1 395 ? -8.632 -19.868 3.433 1.00 95.19 395 LEU A N 1
ATOM 3057 C CA . LEU A 1 395 ? -7.871 -18.966 4.297 1.00 95.19 395 LEU A CA 1
ATOM 3058 C C . LEU A 1 395 ? -7.819 -19.482 5.740 1.00 95.19 395 LEU A C 1
ATOM 3060 O O . LEU A 1 395 ? -6.749 -19.485 6.347 1.00 95.19 395 LEU A O 1
ATOM 3064 N N . GLU A 1 396 ? -8.943 -19.966 6.279 1.00 94.62 396 GLU A N 1
ATOM 3065 C CA . GLU A 1 396 ? -8.996 -20.573 7.613 1.00 94.62 396 GLU A CA 1
ATOM 3066 C C . GLU A 1 396 ? -8.101 -21.812 7.704 1.00 94.62 396 GLU A C 1
ATOM 3068 O O . GLU A 1 396 ? -7.418 -22.002 8.710 1.00 94.62 396 GLU A O 1
ATOM 3073 N N . HIS A 1 397 ? -8.056 -22.634 6.654 1.00 93.25 397 HIS A N 1
ATOM 3074 C CA . HIS A 1 397 ? -7.184 -23.802 6.603 1.00 93.25 397 HIS A CA 1
ATOM 3075 C C . HIS A 1 397 ? -5.702 -23.414 6.682 1.00 93.25 397 HIS A C 1
ATOM 3077 O O . HIS A 1 397 ? -4.973 -23.977 7.500 1.00 93.25 397 HIS A O 1
ATOM 3083 N N . VAL A 1 398 ? -5.268 -22.431 5.882 1.00 91.94 398 VAL A N 1
ATOM 3084 C CA . VAL A 1 398 ? -3.864 -21.985 5.842 1.00 91.94 398 VAL A CA 1
ATOM 3085 C C . VAL A 1 398 ? -3.461 -21.262 7.130 1.00 91.94 398 VAL A C 1
ATOM 3087 O O . VAL A 1 398 ? -2.379 -21.509 7.656 1.00 91.94 398 VAL A O 1
ATOM 3090 N N . LEU A 1 399 ? -4.327 -20.401 7.675 1.00 92.00 399 LEU A N 1
ATOM 3091 C CA . LEU A 1 399 ? -4.084 -19.698 8.944 1.00 92.00 399 LEU A CA 1
ATOM 3092 C C . LEU A 1 399 ? -4.339 -20.571 10.183 1.00 92.00 399 LEU A C 1
ATOM 3094 O O . LEU A 1 399 ? -4.083 -20.139 11.313 1.00 92.00 399 LEU A O 1
ATOM 3098 N N . GLY A 1 400 ? -4.911 -21.756 9.999 1.00 86.50 400 GLY A N 1
ATOM 3099 C CA . GLY A 1 400 ? -5.210 -22.732 11.036 1.00 86.50 400 GLY A CA 1
ATOM 3100 C C . GLY A 1 400 ? -4.138 -23.815 11.148 1.00 86.50 400 GLY A C 1
ATOM 3101 O O . GLY A 1 400 ? -3.000 -23.672 10.701 1.00 86.50 400 GLY A O 1
ATOM 3102 N N . GLY A 1 401 ? -4.500 -24.927 11.789 1.00 78.44 401 GLY A N 1
ATOM 3103 C CA . GLY A 1 401 ? -3.660 -26.125 11.851 1.00 78.44 401 GLY A CA 1
ATOM 3104 C C . GLY A 1 401 ? -2.251 -25.866 12.394 1.00 78.44 401 GLY A C 1
ATOM 3105 O O . GLY A 1 401 ? -2.082 -25.340 13.492 1.00 78.44 401 GLY A O 1
ATOM 3106 N N . HIS A 1 402 ? -1.234 -26.258 11.623 1.00 70.50 402 HIS A N 1
ATOM 3107 C CA . HIS A 1 402 ? 0.176 -26.129 12.004 1.00 70.50 402 HIS A CA 1
ATOM 3108 C C . HIS A 1 402 ? 0.683 -24.679 12.066 1.00 70.50 402 HIS A C 1
ATOM 3110 O O . HIS A 1 402 ? 1.714 -24.439 12.691 1.00 70.50 402 HIS A O 1
ATOM 3116 N N . TYR A 1 403 ? -0.038 -23.724 11.471 1.00 80.44 403 TYR A N 1
ATOM 3117 C CA . TYR A 1 403 ? 0.360 -22.318 11.381 1.00 80.44 403 TYR A CA 1
ATOM 3118 C C . TYR A 1 403 ? -0.446 -21.394 12.299 1.00 80.44 403 TYR A C 1
ATOM 3120 O O . TYR A 1 403 ? -0.276 -20.179 12.258 1.00 80.44 403 TYR A O 1
ATOM 3128 N N . SER A 1 404 ? -1.295 -21.941 13.177 1.00 80.75 404 SER A N 1
ATOM 3129 C CA . SER A 1 404 ? -2.207 -21.143 14.011 1.00 80.75 404 SER A CA 1
ATOM 3130 C C . SER A 1 404 ? -1.518 -20.146 14.951 1.00 80.75 404 SER A C 1
ATOM 3132 O O . SER A 1 404 ? -2.173 -19.240 15.453 1.00 80.75 404 SER A O 1
ATOM 3134 N N . ALA A 1 405 ? -0.229 -20.344 15.234 1.00 82.38 405 ALA A N 1
ATOM 3135 C CA . ALA A 1 405 ? 0.588 -19.470 16.074 1.00 82.38 405 ALA A CA 1
ATOM 3136 C C . ALA A 1 405 ? 1.694 -18.741 15.289 1.00 82.38 405 ALA A C 1
ATOM 3138 O O . ALA A 1 405 ? 2.536 -18.096 15.907 1.00 82.38 405 ALA A O 1
ATOM 3139 N N . ASP A 1 406 ? 1.728 -18.874 13.958 1.00 86.31 406 ASP A N 1
ATOM 3140 C CA . ASP A 1 406 ? 2.748 -18.256 13.116 1.00 86.31 406 ASP A CA 1
ATOM 3141 C C . ASP A 1 406 ? 2.173 -17.098 12.292 1.00 86.31 406 ASP A C 1
ATOM 3143 O O . ASP A 1 406 ? 1.674 -17.253 11.176 1.00 86.31 406 ASP A O 1
ATOM 3147 N N . ASN A 1 407 ? 2.309 -15.898 12.848 1.00 88.19 407 ASN A N 1
ATOM 3148 C CA . ASN A 1 407 ? 1.858 -14.636 12.269 1.00 88.19 407 ASN A CA 1
ATOM 3149 C C . ASN A 1 407 ? 2.506 -14.365 10.897 1.00 88.19 407 ASN A C 1
ATOM 3151 O O . ASN A 1 407 ? 2.000 -13.566 10.106 1.00 88.19 407 ASN A O 1
ATOM 3155 N N . ARG A 1 408 ? 3.645 -15.011 10.605 1.00 89.19 408 ARG A N 1
ATOM 3156 C CA . ARG A 1 408 ? 4.401 -14.807 9.364 1.00 89.19 408 ARG A CA 1
ATOM 3157 C C . ARG A 1 408 ? 3.692 -15.417 8.157 1.00 89.19 408 ARG A C 1
ATOM 3159 O O . ARG A 1 408 ? 3.948 -14.999 7.033 1.00 89.19 408 ARG A O 1
ATOM 3166 N N . VAL A 1 409 ? 2.765 -16.351 8.368 1.00 92.62 409 VAL A N 1
ATOM 3167 C CA . VAL A 1 409 ? 1.919 -16.870 7.284 1.00 92.62 409 VAL A CA 1
ATOM 3168 C C . VAL A 1 409 ? 0.959 -15.789 6.802 1.00 92.62 409 VAL A C 1
ATOM 3170 O O . VAL A 1 409 ? 0.908 -15.494 5.613 1.00 92.62 409 VAL A O 1
ATOM 3173 N N . ALA A 1 410 ? 0.259 -15.133 7.728 1.00 95.38 410 ALA A N 1
ATOM 3174 C CA . ALA A 1 410 ? -0.703 -14.085 7.413 1.00 95.38 410 ALA A CA 1
ATOM 3175 C C . ALA A 1 410 ? -0.080 -12.914 6.639 1.00 95.38 410 ALA A C 1
ATOM 3177 O O . ALA A 1 410 ? -0.658 -12.446 5.657 1.00 95.38 410 ALA A O 1
ATOM 3178 N N . VAL A 1 411 ? 1.110 -12.458 7.047 1.00 94.94 411 VAL A N 1
ATOM 3179 C CA . VAL A 1 411 ? 1.805 -11.381 6.327 1.00 94.94 411 VAL A CA 1
ATOM 3180 C C . VAL A 1 411 ? 2.265 -11.824 4.941 1.00 94.94 411 VAL A C 1
ATOM 3182 O O . VAL A 1 411 ? 2.072 -11.068 3.996 1.00 94.94 411 VAL A O 1
ATOM 3185 N N . SER A 1 412 ? 2.795 -13.043 4.776 1.00 94.38 412 SER A N 1
ATOM 3186 C CA . SER A 1 412 ? 3.178 -13.540 3.449 1.00 94.38 412 SER A CA 1
ATOM 3187 C C . SER A 1 412 ? 1.968 -13.629 2.520 1.00 94.38 412 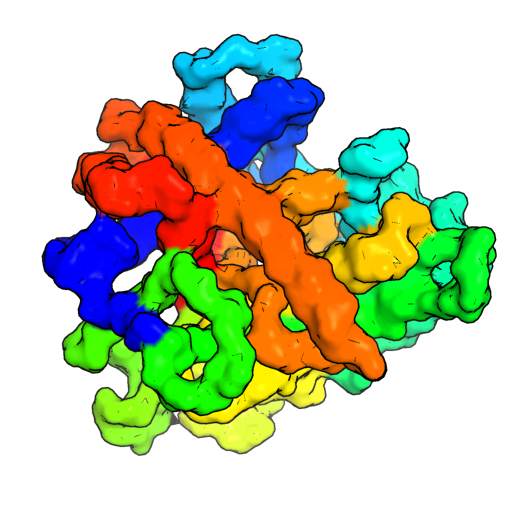SER A C 1
ATOM 3189 O O . SER A 1 412 ? 2.042 -13.114 1.410 1.00 94.38 412 SER A O 1
ATOM 3191 N N . LEU A 1 413 ? 0.828 -14.151 2.990 1.00 96.75 413 LEU A N 1
ATOM 3192 C CA . LEU A 1 413 ? -0.414 -14.196 2.207 1.00 96.75 413 LEU A CA 1
ATOM 3193 C C . LEU A 1 413 ? -0.892 -12.802 1.786 1.00 96.75 413 LEU A C 1
ATOM 3195 O O . LEU A 1 413 ? -1.261 -12.602 0.630 1.00 96.75 413 LEU A O 1
ATOM 3199 N N . PHE A 1 414 ? -0.871 -11.833 2.707 1.00 98.06 414 PHE A N 1
ATOM 3200 C CA . PHE A 1 414 ? -1.230 -10.451 2.390 1.00 98.06 414 PHE A CA 1
ATOM 3201 C C . PHE A 1 414 ? -0.299 -9.866 1.325 1.00 98.06 414 PHE A C 1
ATOM 3203 O O . PHE A 1 414 ? -0.772 -9.343 0.321 1.00 98.06 414 PHE A O 1
ATOM 3210 N N . LEU A 1 415 ? 1.016 -9.999 1.502 1.00 96.69 415 LEU A N 1
ATOM 3211 C CA . LEU A 1 415 ? 2.002 -9.485 0.552 1.00 96.69 415 LEU A CA 1
ATOM 3212 C C . LEU A 1 415 ? 1.932 -10.196 -0.807 1.00 96.69 415 LEU A C 1
ATOM 3214 O O . LEU A 1 415 ? 2.159 -9.563 -1.834 1.00 96.69 415 L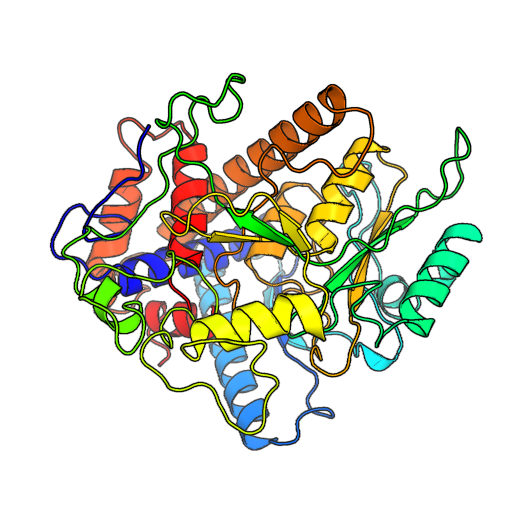EU A O 1
ATOM 3218 N N . ASP A 1 416 ? 1.607 -11.487 -0.837 1.00 96.88 416 ASP A N 1
ATOM 3219 C CA . ASP A 1 416 ? 1.414 -12.259 -2.067 1.00 96.88 416 ASP A CA 1
ATOM 3220 C C . ASP A 1 416 ? 0.163 -11.812 -2.820 1.00 96.88 416 ASP A C 1
ATOM 3222 O O . ASP A 1 416 ? 0.217 -11.626 -4.037 1.00 96.88 416 ASP A O 1
ATOM 3226 N N . ALA A 1 417 ? -0.932 -11.529 -2.112 1.00 98.06 417 ALA A N 1
ATOM 3227 C CA . ALA A 1 417 ? -2.139 -10.968 -2.712 1.00 98.06 417 ALA A CA 1
ATOM 3228 C C . ALA A 1 417 ? -1.876 -9.625 -3.418 1.00 98.06 417 ALA A C 1
ATOM 3230 O O . ALA A 1 417 ? -2.457 -9.364 -4.472 1.00 98.06 417 ALA A O 1
ATOM 3231 N N . LEU A 1 418 ? -0.949 -8.813 -2.896 1.00 97.75 418 LEU A N 1
ATOM 3232 C CA . LEU A 1 418 ? -0.543 -7.546 -3.514 1.00 97.75 418 LEU A CA 1
ATOM 3233 C C . LEU A 1 418 ? 0.302 -7.722 -4.790 1.00 97.75 418 LEU A C 1
ATOM 3235 O O . LEU A 1 418 ? 0.396 -6.786 -5.584 1.00 97.75 418 LEU A O 1
ATOM 3239 N N . THR A 1 419 ? 0.898 -8.898 -5.026 1.00 96.31 419 THR A N 1
ATOM 3240 C CA . THR A 1 419 ? 1.658 -9.181 -6.265 1.00 96.31 419 THR A CA 1
ATOM 3241 C C . THR A 1 419 ? 0.767 -9.468 -7.472 1.00 96.31 419 THR A C 1
ATOM 3243 O O . THR A 1 419 ? 1.193 -9.309 -8.616 1.00 96.31 419 THR A O 1
ATOM 3246 N N . VAL A 1 420 ? -0.488 -9.852 -7.232 1.00 96.50 420 VAL A N 1
ATOM 3247 C CA . VAL A 1 420 ? -1.535 -9.802 -8.252 1.00 96.50 420 VAL A CA 1
ATOM 3248 C C . VAL A 1 420 ? -1.942 -8.337 -8.330 1.00 96.50 420 VAL A C 1
ATOM 3250 O O . VAL A 1 420 ? -2.354 -7.790 -7.321 1.00 96.50 420 VAL A O 1
ATOM 3253 N N . HIS A 1 421 ? -1.803 -7.653 -9.463 1.00 96.00 421 HIS A N 1
ATOM 3254 C CA . HIS A 1 421 ? -2.045 -6.202 -9.529 1.00 96.00 421 HIS A CA 1
ATOM 3255 C C . HIS A 1 421 ? -3.510 -5.865 -9.821 1.00 96.00 421 HIS A C 1
ATOM 3257 O O . HIS A 1 421 ? -4.071 -6.323 -10.810 1.00 96.00 421 HIS A O 1
ATOM 3263 N N . ASP A 1 422 ? -4.131 -5.027 -8.986 1.00 96.12 422 ASP A N 1
ATOM 3264 C CA . ASP A 1 422 ? -5.463 -4.441 -9.220 1.00 96.12 422 ASP A CA 1
ATOM 3265 C C . ASP A 1 422 ? -5.660 -3.229 -8.287 1.00 96.12 422 ASP A C 1
ATOM 3267 O O . ASP A 1 422 ? -4.786 -2.911 -7.482 1.00 96.12 422 ASP A O 1
ATOM 3271 N N . ARG A 1 423 ? -6.785 -2.523 -8.403 1.00 95.88 423 ARG A N 1
ATOM 3272 C CA . ARG A 1 423 ? -7.202 -1.484 -7.460 1.00 95.88 423 ARG A CA 1
ATOM 3273 C C . ARG A 1 423 ? -7.948 -2.111 -6.285 1.00 95.88 423 ARG A C 1
ATOM 3275 O O . ARG A 1 423 ? -8.957 -2.783 -6.489 1.00 95.88 423 ARG A O 1
ATOM 3282 N N . GLU A 1 424 ? -7.549 -1.786 -5.060 1.00 97.56 424 GLU A N 1
ATOM 3283 C CA . GLU A 1 424 ? -8.124 -2.372 -3.845 1.00 97.56 424 GLU A CA 1
ATOM 3284 C C . GLU A 1 424 ? -9.618 -2.069 -3.696 1.00 97.56 424 GLU A C 1
ATOM 3286 O O . GLU A 1 424 ? -10.381 -2.931 -3.269 1.00 97.56 424 GLU A O 1
ATOM 3291 N N . LEU A 1 425 ? -10.074 -0.884 -4.127 1.00 97.69 425 LEU A N 1
ATOM 3292 C CA . LEU A 1 425 ? -11.506 -0.571 -4.167 1.00 97.69 425 LEU A CA 1
ATOM 3293 C C . LEU A 1 425 ? -12.275 -1.557 -5.059 1.00 97.69 425 LEU A C 1
ATOM 3295 O O . LEU A 1 425 ? -13.361 -1.998 -4.693 1.00 97.69 425 LEU A O 1
ATOM 3299 N N . SER A 1 426 ? -11.718 -1.911 -6.218 1.00 98.06 426 SER A N 1
ATOM 3300 C CA . SER A 1 426 ? -12.337 -2.862 -7.144 1.00 98.06 426 SER A CA 1
ATOM 3301 C C . SER A 1 426 ? -12.357 -4.273 -6.560 1.00 98.06 426 SER A C 1
ATOM 3303 O O . SER A 1 426 ? -13.384 -4.938 -6.640 1.00 98.06 426 SER A O 1
ATOM 3305 N N . ARG A 1 427 ? -11.275 -4.705 -5.899 1.00 98.19 427 ARG A N 1
ATOM 3306 C CA . ARG A 1 427 ? -11.226 -6.002 -5.198 1.00 98.19 427 ARG A CA 1
ATOM 3307 C C . ARG A 1 427 ? -12.312 -6.126 -4.142 1.00 98.19 427 ARG A C 1
ATOM 3309 O O . ARG A 1 427 ? -13.097 -7.067 -4.159 1.00 98.19 427 ARG A O 1
ATOM 3316 N N . VAL A 1 428 ? -12.375 -5.136 -3.251 1.00 98.19 428 VAL A N 1
ATOM 3317 C CA . VAL A 1 428 ? -13.357 -5.086 -2.167 1.00 98.19 428 VAL A CA 1
ATOM 3318 C C . VAL A 1 428 ? -14.769 -5.134 -2.728 1.00 98.19 428 VAL A C 1
ATOM 3320 O O . VAL A 1 428 ? -15.595 -5.899 -2.245 1.00 98.19 428 VAL A O 1
ATOM 3323 N N . ARG A 1 429 ? -15.057 -4.350 -3.769 1.00 98.25 429 ARG A N 1
ATOM 3324 C CA . ARG A 1 429 ? -16.391 -4.321 -4.372 1.00 98.25 429 ARG A CA 1
ATOM 3325 C C . ARG A 1 429 ? -16.800 -5.660 -4.974 1.00 98.25 429 ARG A C 1
ATOM 3327 O O . ARG A 1 429 ? -17.929 -6.075 -4.724 1.00 98.25 429 ARG A O 1
ATOM 3334 N N . ARG A 1 430 ? -15.901 -6.354 -5.681 1.00 98.25 430 ARG A N 1
ATOM 3335 C CA . ARG A 1 430 ? -16.175 -7.705 -6.197 1.00 98.25 430 ARG A CA 1
ATOM 3336 C C . ARG A 1 430 ? -16.496 -8.686 -5.077 1.00 98.25 430 ARG A C 1
ATOM 3338 O O . ARG A 1 430 ? -17.518 -9.362 -5.148 1.00 98.25 430 ARG A O 1
ATOM 3345 N N . VAL A 1 431 ? -15.673 -8.715 -4.025 1.00 98.44 431 VAL A N 1
ATOM 3346 C CA . VAL A 1 431 ? -15.888 -9.603 -2.868 1.00 98.44 431 VAL A CA 1
ATOM 3347 C C . VAL A 1 431 ? -17.217 -9.297 -2.182 1.00 98.44 431 VAL A C 1
ATOM 3349 O O . VAL A 1 431 ? -17.939 -10.217 -1.825 1.00 98.44 431 VAL A O 1
ATOM 3352 N N . LEU A 1 432 ? -17.576 -8.019 -2.047 1.00 98.06 432 LEU A N 1
ATOM 3353 C CA . LEU A 1 432 ? -18.812 -7.576 -1.397 1.00 98.06 432 LEU A CA 1
ATOM 3354 C C . LEU A 1 432 ? -20.064 -7.642 -2.294 1.00 98.06 432 LEU A C 1
ATOM 3356 O O . LEU A 1 432 ? -21.138 -7.233 -1.846 1.00 98.06 432 LEU A O 1
ATOM 3360 N N . GLY A 1 433 ? -19.942 -8.102 -3.545 1.00 96.81 433 GLY A N 1
ATOM 3361 C CA . GLY A 1 433 ? -21.058 -8.188 -4.493 1.00 96.81 433 GLY A CA 1
ATOM 3362 C C . GLY A 1 433 ? -21.631 -6.827 -4.905 1.00 96.81 433 GLY A C 1
ATOM 3363 O O . GLY A 1 433 ? -22.844 -6.683 -5.037 1.00 96.81 433 GLY A O 1
ATOM 3364 N N . LEU A 1 434 ? -20.773 -5.811 -5.051 1.00 96.25 434 LEU A N 1
ATOM 3365 C CA . LEU A 1 434 ? -21.165 -4.427 -5.354 1.00 96.25 434 LEU A CA 1
ATOM 3366 C C . LEU A 1 434 ? -20.974 -4.022 -6.825 1.00 96.25 434 LEU A C 1
ATOM 3368 O O . LEU A 1 434 ? -21.231 -2.860 -7.147 1.00 96.25 434 LEU A O 1
ATOM 3372 N N . ASP A 1 435 ? -20.477 -4.918 -7.679 1.00 86.31 435 ASP A N 1
ATOM 3373 C CA . ASP A 1 435 ? -20.110 -4.632 -9.077 1.00 86.31 435 ASP A CA 1
ATOM 3374 C C . ASP A 1 435 ? -21.260 -4.659 -10.091 1.00 86.31 435 ASP A C 1
ATOM 3376 O O . ASP A 1 435 ? -22.242 -5.411 -9.892 1.00 86.31 435 ASP A O 1
#

Secondary structure (DSSP, 8-state):
---EE-SSSS-SSS--HHHHHHHHHHHHHHHHHHHHHHTT--EEEEE--GGG-S-HHHHHHHHHHHHHHHHHHHHHHHHHS--TT--EEEEEPBPGGGT-EEE---GGGTPPPPPHHHHH-GGGTS-HHHHHHHHHHHHTTT-TTTS--STT-EEEEEE-TT-SS-PPPEEEE--EEEEEPPTTSS--SS-TTTTPPPPEE--TT-GGGGGGBPTTS-TT-BPPBT-TTGGGTTSPPPTTS--TT-SSHHHHHHHIIIIIT--EEE----SSSEEEEE-HHHHHHHHHHHH-TT-EEEEEE-SSS---BSEEHHHHHHHHHTT---S-EE-S--TTB----TT---SS-HHHHHHHHHHHHHHHHHHHHHHHHHHHHHS-GGGS-GGGTTHHHHHHHHHSGGGTT-HHHHHHHHHHHTTS---HHHHHHHHTT--

Sequence (435 aa):
MAYRRTSGILTDGGADPKLEADYIVAAAIVGHSIEQIRANVDVQFSMEPSDEMPRPDKWSREWDQLQQAAQKIGQLAALEIDMQGHSVRAGTAVDHKTGAVIVGVYGLAGHEPPTEGDIRHPEHHLSDKGQVLYDEIKQRDRDPAYQYIGLGAYTGFVDNGNVEGDTDPVGPMPSARFHIPDLDAGDHDDNIFEGWYPRWLPPEESALWNPRVRRDTDDHDCVGWGIIGGDLAQDAPKEEEPDHGATNRSDQITNIMRFDQGMNFVDESGDEGVKGYTHGMIQAIYKAYHLGPHCTPYEITVGDCTTKLASCFGCTMFMTANGYPPTSTHLGRAESWVPLYEPYKPSTSPKTERIVINDLNASFAAYCDKVLRTGMRALSVDNIADAYDHCPAALEHVLGGHYSADNRVAVSLFLDALTVHDRELSRVRRVLGLD

Foldseek 3Di:
DFADAAAALLDRDDDHNLLLLLLLLLLLVLLVCLVCLVVVHAAEAADADQVPDPCNVVVVVVQVLQQVLQVLSQVLSVVQDDSVPHGRGYYHFDWQVLFFWKWFAQCVVVDDADDPCCRNCVVVVAAPLRNVVSVVCAVCLQPLQFAFAAALFKFKWKGLNCPPDDDGTDDRQHKAKEFDDGPPPPPCPDCLCVPQDRFHDHHQPDPVQVLQAAAPDPSNRGAEFLQDCSSFNNAQPDPVADQVPPRTPSNSVVVCSPPRGNYHYPYPPDRYYHMAMEGNQLVQLLVQVLSHNSMMMIIHRGHDNYGGNADEPLRQLLSVLSNRHIPHYHQFACRLYDHDDPPPDPDDDRPSSSVSSSVSVVSSLQSLLSSSVSSLVSLACVQFDPSNNVNSVSVCVQCDDPNVPPSSSSVSSNSNSSSPIDGSSVSNCNGRVND

Radius of gyration: 20.95 Å; chains: 1; bounding box: 50×52×54 Å